Protein AF-0000000087535368 (afdb_homodimer)

Solvent-accessible surface area (backbone atoms only — not comparable to full-atom values): 21751 Å² total; per-residue (Å²): 133,68,78,79,53,38,65,53,42,13,50,49,50,30,49,54,52,47,50,33,44,62,34,30,70,43,48,50,67,37,73,55,51,59,69,61,50,14,62,74,70,72,49,57,59,65,40,45,54,52,13,49,53,53,33,36,71,61,22,49,33,47,72,45,96,86,65,50,34,26,32,47,72,74,50,68,66,49,44,43,51,51,29,50,51,46,34,53,52,50,46,49,53,59,64,62,28,61,54,72,73,48,32,44,48,46,40,47,44,53,60,62,33,70,75,41,92,66,51,72,64,54,52,50,42,74,57,47,82,43,51,45,59,31,40,56,40,44,49,39,37,74,47,56,49,46,47,25,61,71,68,38,66,66,59,67,58,44,49,46,52,49,50,50,50,48,49,54,58,69,32,38,66,76,28,62,71,30,69,65,39,42,52,54,51,45,51,49,40,50,52,44,28,50,53,38,33,49,39,34,45,54,47,22,59,70,49,103,132,79,73,71,49,56,73,54,49,13,50,51,51,28,50,53,52,48,50,32,45,63,35,30,71,44,49,53,66,38,74,56,52,59,70,60,51,14,61,76,70,72,47,57,60,64,40,45,54,52,14,48,52,52,33,36,72,61,23,48,35,46,73,45,96,86,64,50,34,25,32,46,72,74,50,68,66,48,43,41,51,51,29,51,51,46,34,52,53,51,46,50,53,59,65,61,28,61,56,72,76,50,32,45,49,47,39,47,42,52,59,62,33,69,76,40,94,67,50,71,63,55,52,50,42,73,57,45,83,42,51,45,59,32,39,57,41,43,50,38,38,73,47,57,48,47,47,25,62,70,67,40,68,64,59,66,61,44,47,44,52,50,50,50,49,47,51,54,57,68,33,39,68,76,28,64,72,30,71,66,39,42,51,54,50,44,52,50,41,51,50,43,27,50,52,39,32,48,39,35,45,52,48,22,59,71,49,103

Sequence (416 aa):
MRALSEKRLSDYMAQQIADEILSGRIVGGTQLKQEELAEVFGASRIPIREAFQVLEGQGLIVRLATRRIYAVELSEEQIQIIYEMIGDILKKAVENLKNEDKGKEVITILSSDLSTSKRFDEILLDCTDNAYLSKLLYTASDCYIRFAVSCGSNEQENKCREEMKQIILEENGVNLDSISGRKKIFKKIDVWMKVLSDIVNIERGKNKMRALSEKRLSDYMAQQIADEILSGRIVGGTQLKQEELAEVFGASRIPIREAFQVLEGQGLIVRLATRRIYAVELSEEQIQIIYEMIGDILKKAVENLKNEDKGKEVITILSSDLSTSKRFDEILLDCTDNAYLSKLLYTASDCYIRFAVSCGSNEQENKCREEMKQIILEENGVNLDSISGRKKIFKKIDVWMKVLSDIVNIERGKNK

Secondary structure (DSSP, 8-state):
--SHHHHHHHHHHHHHHHHHHHHTSS-TT-B--HHHHHHHHT--HHHHHHHHHHHHHTTSEEE-TT--EEEPP--HHHHHHHHHHHHHHHHHHHHGGGSHHHHHHHHHHHHHGGGS---HHHHHHHH---HHHHHHHHHIIIIIIHHHHHHS-HHHHHHHHHHHHHHHHHHHHHHTTSHHHHHHHHHHHHHHHHHHHHHHHHHHHHT-/---S-HHHHHHHHHHHHHHHHHHTSS-TT-B--HHHHHHHHT--HHHHHHHHHHHHHTTSEEE-TT--EEEPP--HHHHHHHHHHHHHHHHHHHHGGGSHHHHHHHHHHHHHGGGS---HHHHHHHH---HHHHHHHHHIIIIIIHHHHHHS-HHHHHHHHHHHHHHHHHHHHHHTTSHHHHHHHHHHHHHHHHHHHHHHHHHHHHT-

InterPro domains:
  IPR000524 Transcription regulator HTH, GntR [PF00392] (13-67)
  IPR000524 Transcription regulator HTH, GntR [PR00035] (31-45)
  IPR000524 Transcription regulator HTH, GntR [PR00035] (45-61)
  IPR000524 Transcription regulator HTH, GntR [PS50949] (7-74)
  IPR000524 Transcription regulator HTH, GntR [SM00345] (13-71)
  IPR000524 Transcription regulator HTH, GntR [cd07377] (9-63)
  IPR036388 Winged helix-like DNA-binding domain superfamily [G3DSA:1.10.10.10] (9-123)
  IPR036390 Winged helix DNA-binding domain superfamily [SSF46785] (4-75)

pLDDT: mean 82.0, std 15.48, range [20.64, 97.31]

Organism: NCBI:txid39488

Structure (mmCIF, N/CA/C/O backbone):
data_AF-0000000087535368-model_v1
#
loop_
_entity.id
_entity.type
_entity.pdbx_description
1 polymer 'GntR family transcriptional regulator'
#
loop_
_atom_site.group_PDB
_atom_site.id
_atom_site.type_symbol
_atom_site.label_atom_id
_atom_site.label_alt_id
_atom_site.label_comp_id
_atom_site.label_asym_id
_atom_site.label_entity_id
_atom_site.label_seq_id
_atom_site.pdbx_PDB_ins_code
_atom_site.Cartn_x
_atom_site.Cartn_y
_atom_site.Cartn_z
_atom_site.occupancy
_atom_site.B_iso_or_equiv
_atom_site.auth_seq_id
_atom_site.auth_comp_id
_atom_site.auth_asym_id
_atom_site.auth_atom_id
_atom_site.pdbx_PDB_model_num
ATOM 1 N N . MET A 1 1 ? -3.367 9.68 -31.281 1 20.64 1 MET A N 1
ATOM 2 C CA . MET A 1 1 ? -3.27 8.25 -30.984 1 20.64 1 MET A CA 1
ATOM 3 C C . MET A 1 1 ? -2.336 8 -29.812 1 20.64 1 MET A C 1
ATOM 5 O O . MET A 1 1 ? -1.997 6.852 -29.516 1 20.64 1 MET A O 1
ATOM 9 N N . ARG A 1 2 ? -1.5 8.898 -29.328 1 29.92 2 ARG A N 1
ATOM 10 C CA . ARG A 1 2 ? -0.234 9.008 -28.609 1 29.92 2 ARG A CA 1
ATOM 11 C C . ARG A 1 2 ? -0.441 8.859 -27.109 1 29.92 2 ARG A C 1
ATOM 13 O O . ARG A 1 2 ? 0.371 8.227 -26.422 1 29.92 2 ARG A O 1
ATOM 20 N N . ALA A 1 3 ? -1.18 9.82 -26.547 1 35.72 3 ALA A N 1
ATOM 21 C CA . ALA A 1 3 ? -1.441 10.094 -25.141 1 35.72 3 ALA A CA 1
ATOM 22 C C . ALA A 1 3 ? -2.18 8.938 -24.469 1 35.72 3 ALA A C 1
ATOM 24 O O . ALA A 1 3 ? -2.094 8.742 -23.266 1 35.72 3 ALA A O 1
ATOM 25 N N . LEU A 1 4 ? -3.271 8.562 -25.078 1 39.38 4 LEU A N 1
ATOM 26 C CA . LEU A 1 4 ? -4.145 7.48 -24.641 1 39.38 4 LEU A CA 1
ATOM 27 C C . LEU A 1 4 ? -3.332 6.316 -24.094 1 39.38 4 LEU A C 1
ATOM 29 O O . LEU A 1 4 ? -3.709 5.703 -23.094 1 39.38 4 LEU A O 1
ATOM 33 N N . SER A 1 5 ? -2.238 5.59 -25 1 46.41 5 SER A N 1
ATOM 34 C CA . SER A 1 5 ? -1.639 4.273 -25.203 1 46.41 5 SER A CA 1
ATOM 35 C C . SER A 1 5 ? -0.503 4.027 -24.219 1 46.41 5 SER A C 1
ATOM 37 O O . SER A 1 5 ? 0.018 2.912 -24.125 1 46.41 5 SER A O 1
ATOM 39 N N . GLU A 1 6 ? -0.06 4.992 -23.797 1 49.31 6 GLU A N 1
ATOM 40 C CA . GLU A 1 6 ? 1.139 4.941 -22.953 1 49.31 6 GLU A CA 1
ATOM 41 C C . GLU A 1 6 ? 0.811 4.461 -21.547 1 49.31 6 GLU A C 1
ATOM 43 O O . GLU A 1 6 ? 1.548 3.658 -20.969 1 49.31 6 GLU A O 1
ATOM 48 N N . LYS A 1 7 ? -0.217 5.16 -20.906 1 57.94 7 LYS A N 1
ATOM 49 C CA . LYS A 1 7 ? -0.6 4.672 -19.594 1 57.94 7 LYS A CA 1
ATOM 50 C C . LYS A 1 7 ? -0.908 3.176 -19.625 1 57.94 7 LYS A C 1
ATOM 52 O O . LYS A 1 7 ? -0.49 2.43 -18.734 1 57.94 7 LYS A O 1
ATOM 57 N N . ARG A 1 8 ? -1.351 2.992 -20.844 1 73.81 8 ARG A N 1
ATOM 58 C CA . ARG A 1 8 ? -1.688 1.586 -21.031 1 73.81 8 ARG A CA 1
ATOM 59 C C . ARG A 1 8 ? -0.436 0.75 -21.281 1 73.81 8 ARG A C 1
ATOM 61 O O . ARG A 1 8 ? -0.332 -0.379 -20.797 1 73.81 8 ARG A O 1
ATOM 68 N N . LEU A 1 9 ? 0.524 1.488 -21.812 1 85.88 9 LEU A N 1
ATOM 69 C CA . LEU A 1 9 ? 1.744 0.75 -22.125 1 85.88 9 LEU A CA 1
ATOM 70 C C . LEU A 1 9 ? 2.588 0.55 -20.859 1 85.88 9 LEU A C 1
ATOM 72 O O . LEU A 1 9 ? 3.145 -0.529 -20.656 1 85.88 9 LEU A O 1
ATOM 76 N N . SER A 1 10 ? 2.594 1.63 -20.031 1 90.69 10 SER A N 1
ATOM 77 C CA . SER A 1 10 ? 3.35 1.531 -18.797 1 90.69 10 SER A CA 1
ATOM 78 C C . SER A 1 10 ? 2.771 0.454 -17.875 1 90.69 10 SER A C 1
ATOM 80 O O . SER A 1 10 ? 3.518 -0.296 -17.25 1 90.69 10 SER A O 1
ATOM 82 N N . ASP A 1 11 ? 1.476 0.396 -17.906 1 89.25 11 ASP A N 1
ATOM 83 C CA . ASP A 1 11 ? 0.817 -0.613 -17.078 1 89.25 11 ASP A CA 1
ATOM 84 C C . ASP A 1 11 ? 1.136 -2.021 -17.578 1 89.25 11 ASP A C 1
ATOM 86 O O . ASP A 1 11 ? 1.381 -2.928 -16.781 1 89.25 11 ASP A O 1
ATOM 90 N N . TYR A 1 12 ? 1.065 -2.127 -18.828 1 92.44 12 TYR A N 1
ATOM 91 C CA . TYR A 1 12 ? 1.403 -3.41 -19.438 1 92.44 12 TYR A CA 1
ATOM 92 C C . TYR A 1 12 ? 2.842 -3.801 -19.125 1 92.44 12 TYR A C 1
ATOM 94 O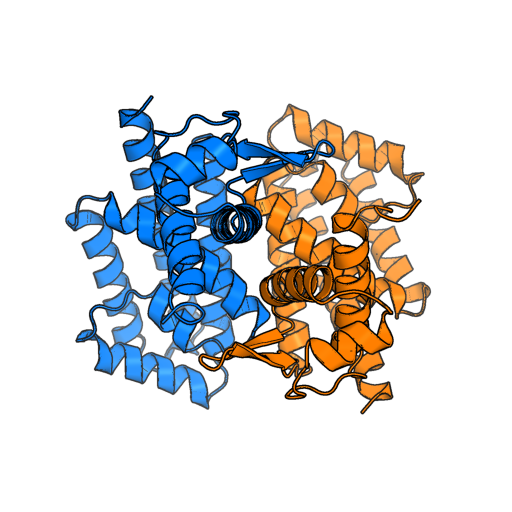 O . TYR A 1 12 ? 3.111 -4.941 -18.734 1 92.44 12 TYR A O 1
ATOM 102 N N . MET A 1 13 ? 3.729 -2.924 -19.281 1 95.38 13 MET A N 1
ATOM 103 C CA . MET A 1 13 ? 5.141 -3.186 -19 1 95.38 13 MET A CA 1
ATOM 104 C C . MET A 1 13 ? 5.352 -3.537 -17.531 1 95.38 13 MET A C 1
ATOM 106 O O . MET A 1 13 ? 6.094 -4.469 -17.219 1 95.38 13 MET A O 1
ATOM 110 N N . ALA A 1 14 ? 4.699 -2.758 -16.688 1 95.25 14 ALA A N 1
ATOM 111 C CA . ALA A 1 14 ? 4.801 -3.031 -15.258 1 95.25 14 ALA A CA 1
ATOM 112 C C . ALA A 1 14 ? 4.324 -4.445 -14.938 1 95.25 14 ALA A C 1
ATOM 114 O O . ALA A 1 14 ? 4.973 -5.164 -14.172 1 95.25 14 ALA A O 1
ATOM 115 N N . GLN A 1 15 ? 3.266 -4.805 -15.57 1 95.44 15 GLN A N 1
ATOM 116 C CA . GLN A 1 15 ? 2.699 -6.125 -15.32 1 95.44 15 GLN A CA 1
ATOM 117 C C . GLN A 1 15 ? 3.643 -7.227 -15.789 1 95.44 15 GLN A C 1
ATOM 119 O O . GLN A 1 15 ? 3.846 -8.219 -15.094 1 95.44 15 GLN A O 1
ATOM 124 N N . GLN A 1 16 ? 4.172 -7.07 -16.891 1 95.69 16 GLN A N 1
ATOM 125 C CA . GLN A 1 16 ? 5.09 -8.062 -17.422 1 95.69 16 GLN A CA 1
ATOM 126 C C . GLN A 1 16 ? 6.336 -8.195 -16.547 1 95.69 16 GLN A C 1
ATOM 128 O O . GLN A 1 16 ? 6.77 -9.305 -16.25 1 95.69 16 GLN A O 1
ATOM 133 N N . ILE A 1 17 ? 6.883 -7.082 -16.188 1 97 17 ILE A N 1
ATOM 134 C CA . ILE A 1 17 ? 8.086 -7.098 -15.352 1 97 17 ILE A CA 1
ATOM 135 C C . ILE A 1 17 ? 7.758 -7.691 -13.984 1 97 17 ILE A C 1
ATOM 137 O O . ILE A 1 17 ? 8.539 -8.469 -13.438 1 97 17 ILE A O 1
ATOM 141 N N . ALA A 1 18 ? 6.633 -7.336 -13.477 1 97.31 18 ALA A N 1
ATOM 142 C CA . ALA A 1 18 ? 6.188 -7.891 -12.195 1 97.31 18 ALA A CA 1
ATOM 143 C C . ALA A 1 18 ? 6.113 -9.414 -12.258 1 97.31 18 ALA A C 1
ATOM 145 O O . ALA A 1 18 ? 6.574 -10.102 -11.344 1 97.31 18 ALA A O 1
ATOM 146 N N . ASP A 1 19 ? 5.527 -9.906 -13.328 1 96.5 19 ASP A N 1
ATOM 147 C CA . ASP A 1 19 ? 5.402 -11.352 -13.492 1 96.5 19 ASP A CA 1
ATOM 148 C C . ASP A 1 19 ? 6.777 -12.023 -13.523 1 96.5 19 ASP A C 1
ATOM 150 O O . ASP A 1 19 ? 6.969 -13.086 -12.93 1 96.5 19 ASP A O 1
ATOM 154 N N . GLU A 1 20 ? 7.707 -11.383 -14.172 1 96.56 20 GLU A N 1
ATOM 155 C CA . GLU A 1 20 ? 9.055 -11.93 -14.266 1 96.56 20 GLU A CA 1
ATOM 156 C C . GLU A 1 20 ? 9.75 -11.938 -12.906 1 96.56 20 GLU A C 1
ATOM 158 O O . GLU A 1 20 ? 10.492 -12.867 -12.586 1 96.56 20 GLU A O 1
ATOM 163 N N . ILE A 1 21 ? 9.492 -10.953 -12.109 1 96.94 21 ILE A N 1
ATOM 164 C CA . ILE A 1 21 ? 10.086 -10.883 -10.781 1 96.94 21 ILE A CA 1
ATOM 165 C C . ILE A 1 21 ? 9.43 -11.898 -9.859 1 96.94 21 ILE A C 1
ATOM 167 O O . ILE A 1 21 ? 10.109 -12.656 -9.172 1 96.94 21 ILE A O 1
ATOM 171 N N . LEU A 1 22 ? 8.133 -11.984 -9.875 1 96.75 22 LEU A N 1
ATOM 172 C CA . LEU A 1 22 ? 7.375 -12.859 -8.984 1 96.75 22 LEU A CA 1
ATOM 173 C C . LEU A 1 22 ? 7.613 -14.32 -9.328 1 96.75 22 LEU A C 1
ATOM 175 O O . LEU A 1 22 ? 7.621 -15.18 -8.438 1 96.75 22 LEU A O 1
ATOM 179 N N . SER A 1 23 ? 7.812 -14.609 -10.562 1 95.62 23 SER A N 1
ATOM 180 C CA . SER A 1 23 ? 8.07 -15.984 -10.984 1 95.62 23 SER A CA 1
ATOM 181 C C . SER A 1 23 ? 9.492 -16.406 -10.648 1 95.62 23 SER A C 1
ATOM 183 O O . SER A 1 23 ? 9.812 -17.594 -10.672 1 95.62 23 SER A O 1
ATOM 185 N N . GLY A 1 24 ? 10.336 -15.422 -10.438 1 95.62 24 GLY A N 1
ATOM 186 C CA . GLY A 1 24 ? 11.742 -15.711 -10.188 1 95.62 24 GLY A CA 1
ATOM 187 C C . GLY A 1 24 ? 12.586 -15.711 -11.445 1 95.62 24 GLY A C 1
ATOM 188 O O . GLY 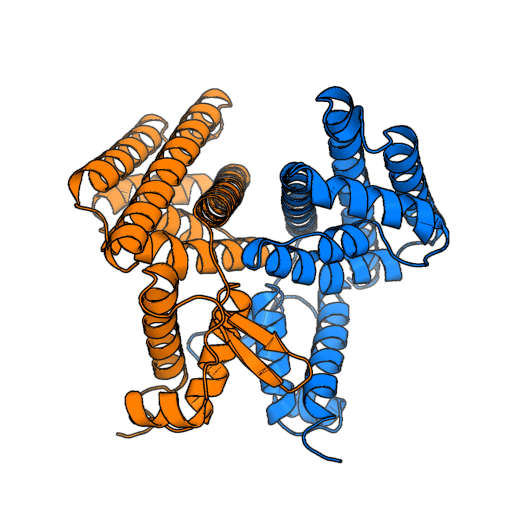A 1 24 ? 13.805 -15.883 -11.383 1 95.62 24 GLY A O 1
ATOM 189 N N . ARG A 1 25 ? 11.992 -15.469 -12.57 1 96.25 25 ARG A N 1
ATOM 190 C CA . ARG A 1 25 ? 12.75 -15.398 -13.812 1 96.25 25 ARG A CA 1
ATOM 191 C C . ARG A 1 25 ? 13.695 -14.203 -13.812 1 96.25 25 ARG A C 1
ATOM 193 O O . ARG A 1 25 ? 14.805 -14.281 -14.352 1 96.25 25 ARG A O 1
ATOM 200 N N . ILE A 1 26 ? 13.297 -13.078 -13.336 1 96.44 26 ILE A N 1
ATOM 201 C CA . ILE A 1 26 ? 14.219 -12.023 -12.938 1 96.44 26 ILE A CA 1
ATOM 202 C C . ILE A 1 26 ? 14.68 -12.258 -11.5 1 96.44 26 ILE A C 1
ATOM 204 O O . ILE A 1 26 ? 13.883 -12.203 -10.562 1 96.44 26 ILE A O 1
ATOM 208 N N . VAL A 1 27 ? 15.961 -12.539 -11.398 1 94.94 27 VAL A N 1
ATOM 209 C CA . VAL A 1 27 ? 16.531 -12.898 -10.102 1 94.94 27 VAL A CA 1
ATOM 210 C C . VAL A 1 27 ? 16.594 -11.664 -9.203 1 94.94 27 VAL A C 1
ATOM 212 O O . VAL A 1 27 ? 16.922 -10.57 -9.672 1 94.94 27 VAL A O 1
ATOM 215 N N . GLY A 1 28 ? 16.25 -11.945 -7.918 1 94.44 28 GLY A N 1
ATOM 216 C CA . GLY A 1 28 ? 16.438 -10.867 -6.961 1 94.44 28 GLY A CA 1
ATOM 217 C C . GLY A 1 28 ? 17.844 -10.289 -6.969 1 94.44 28 GLY A C 1
ATOM 218 O O . GLY A 1 28 ? 18.812 -11.031 -7.082 1 94.44 28 GLY A O 1
ATOM 219 N N . GLY A 1 29 ? 17.891 -8.906 -6.824 1 94.31 29 GLY A N 1
ATOM 220 C CA . GLY A 1 29 ? 19.188 -8.242 -6.832 1 94.31 29 GLY A CA 1
ATOM 221 C C . GLY A 1 29 ? 19.641 -7.852 -8.227 1 94.31 29 GLY A C 1
ATOM 222 O O . GLY A 1 29 ? 20.656 -7.156 -8.375 1 94.31 29 GLY A O 1
ATOM 223 N N . THR A 1 30 ? 18.906 -8.25 -9.25 1 95.94 30 THR A N 1
ATOM 224 C CA . THR A 1 30 ? 19.219 -7.895 -10.625 1 95.94 30 THR A CA 1
ATOM 225 C C . THR A 1 30 ? 18.969 -6.414 -10.883 1 95.94 30 THR A C 1
ATOM 227 O O . THR A 1 30 ? 17.922 -5.887 -10.516 1 95.94 30 THR A O 1
ATOM 230 N N . GLN A 1 31 ? 19.969 -5.809 -11.414 1 96.44 31 GLN A N 1
ATOM 231 C CA . GLN A 1 31 ? 19.766 -4.414 -11.797 1 96.44 31 GLN A CA 1
ATOM 232 C C . GLN A 1 31 ? 18.891 -4.305 -13.047 1 96.44 31 GLN A C 1
ATOM 234 O O . GLN A 1 31 ? 19.125 -4.996 -14.039 1 96.44 31 GLN A O 1
ATOM 239 N N . LEU A 1 32 ? 17.828 -3.498 -12.938 1 96.88 32 LEU A N 1
ATOM 240 C CA . LEU A 1 32 ? 16.969 -3.23 -14.078 1 96.88 32 LEU A CA 1
ATOM 241 C C . LEU A 1 32 ? 17.312 -1.896 -14.727 1 96.88 32 LEU A C 1
ATOM 243 O O . LEU A 1 32 ? 17.062 -0.834 -14.156 1 96.88 32 LEU A O 1
ATOM 247 N N . LYS A 1 33 ? 17.812 -1.968 -15.938 1 95.75 33 LYS A N 1
ATOM 248 C CA . LYS A 1 33 ? 18.219 -0.764 -16.656 1 95.75 33 LYS A CA 1
ATOM 249 C C . LYS A 1 33 ? 17.094 -0.274 -17.578 1 95.75 33 LYS A C 1
ATOM 251 O O . LYS A 1 33 ? 16.594 -1.029 -18.422 1 95.75 33 LYS A O 1
ATOM 256 N N . GLN A 1 34 ? 16.781 0.982 -17.406 1 93.06 34 GLN A N 1
ATOM 257 C CA . GLN A 1 34 ? 15.695 1.591 -18.172 1 93.06 34 GLN A CA 1
ATOM 258 C C . GLN A 1 34 ? 15.93 1.438 -19.672 1 93.06 34 GLN A C 1
ATOM 260 O O . GLN A 1 34 ? 15.008 1.109 -20.422 1 93.06 34 GLN A O 1
ATOM 265 N N . GLU A 1 35 ? 17.203 1.644 -20.109 1 93.62 35 GLU A N 1
ATOM 266 C CA . GLU A 1 35 ? 17.547 1.589 -21.531 1 93.62 35 GLU A CA 1
ATOM 267 C C . GLU A 1 35 ? 17.328 0.187 -22.094 1 93.62 35 GLU A C 1
ATOM 269 O O . GLU A 1 35 ? 16.781 0.026 -23.188 1 93.62 35 GLU A O 1
ATOM 274 N N . GLU A 1 36 ? 17.75 -0.798 -21.406 1 95.19 36 GLU A N 1
ATOM 275 C CA . GLU A 1 36 ? 17.625 -2.184 -21.859 1 95.19 36 GLU A CA 1
ATOM 276 C C . GLU A 1 36 ? 16.156 -2.598 -21.938 1 95.19 36 GLU A C 1
ATOM 278 O O . GLU A 1 36 ? 15.742 -3.25 -22.891 1 95.19 36 GLU A O 1
ATOM 283 N N . LEU A 1 37 ? 15.383 -2.24 -20.953 1 95.62 37 LEU A N 1
ATOM 284 C CA . LEU A 1 37 ? 13.969 -2.598 -20.938 1 95.62 37 LEU A CA 1
ATOM 285 C C . LEU A 1 37 ? 13.211 -1.858 -22.031 1 95.62 37 LEU A C 1
ATOM 287 O O . LEU A 1 37 ? 12.281 -2.408 -22.641 1 95.62 37 LEU A O 1
ATOM 291 N N . ALA A 1 38 ? 13.609 -0.627 -22.234 1 94.44 38 ALA A N 1
ATOM 292 C CA . ALA A 1 38 ? 13.008 0.136 -23.328 1 94.44 38 ALA A CA 1
ATOM 293 C C . ALA A 1 38 ? 13.211 -0.569 -24.656 1 94.44 38 ALA A C 1
ATOM 295 O O . ALA A 1 38 ? 12.297 -0.636 -25.484 1 94.44 38 ALA A O 1
ATOM 296 N N . GLU A 1 39 ? 14.383 -1.091 -24.875 1 94.56 39 GLU A N 1
ATOM 297 C CA . GLU A 1 39 ? 14.703 -1.828 -26.094 1 94.56 39 GLU A CA 1
ATOM 298 C C . GLU A 1 39 ? 13.875 -3.107 -26.188 1 94.56 39 GLU A C 1
ATOM 300 O O . GLU A 1 39 ? 13.32 -3.41 -27.25 1 94.56 39 GLU A O 1
ATOM 305 N N . VAL A 1 40 ? 13.742 -3.797 -25.156 1 93.44 40 VAL A N 1
ATOM 306 C CA . VAL A 1 40 ? 13.023 -5.062 -25.125 1 93.44 40 VAL A CA 1
ATOM 307 C C . VAL A 1 40 ? 11.555 -4.832 -25.469 1 93.44 40 VAL A C 1
ATOM 309 O O . VAL A 1 40 ? 10.953 -5.617 -26.203 1 93.44 40 VAL A O 1
ATOM 312 N N . PHE A 1 41 ? 10.992 -3.754 -24.906 1 94.88 41 PHE A N 1
ATOM 313 C CA . PHE A 1 41 ? 9.562 -3.512 -25.078 1 94.88 41 PHE A CA 1
ATOM 314 C C . PHE A 1 41 ? 9.305 -2.658 -26.312 1 94.88 41 PHE A C 1
ATOM 316 O O . PHE A 1 41 ? 8.156 -2.434 -26.703 1 94.88 41 PHE A O 1
ATOM 323 N N . GLY A 1 42 ? 10.375 -2.182 -26.953 1 93.75 42 GLY A N 1
ATOM 324 C CA . GLY A 1 42 ? 10.203 -1.298 -28.109 1 93.75 42 GLY A CA 1
ATOM 325 C C . GLY A 1 42 ? 9.516 0.008 -27.75 1 93.75 42 GLY A C 1
ATOM 326 O O . GLY A 1 42 ? 8.602 0.445 -28.453 1 93.75 42 GLY A O 1
ATOM 327 N N . ALA A 1 43 ? 9.844 0.54 -26.609 1 92.62 43 ALA A N 1
ATOM 328 C CA . ALA A 1 43 ? 9.211 1.759 -26.109 1 92.62 43 ALA A CA 1
ATOM 329 C C . ALA A 1 43 ? 10.258 2.789 -25.703 1 92.62 43 ALA A C 1
ATOM 331 O O . ALA A 1 43 ? 11.453 2.48 -25.641 1 92.62 43 ALA A O 1
ATOM 332 N N . SER A 1 44 ? 9.805 3.992 -25.547 1 89.38 44 SER A N 1
ATOM 333 C CA . SER A 1 44 ? 10.688 5.027 -25.016 1 89.38 44 SER A CA 1
ATOM 334 C C . SER A 1 44 ? 10.914 4.84 -23.531 1 89.38 44 SER A C 1
ATOM 336 O O . SER A 1 44 ? 10.297 3.975 -22.906 1 89.38 44 SER A O 1
ATOM 338 N N . ARG A 1 45 ? 11.75 5.777 -23.016 1 88.31 45 ARG A N 1
ATOM 339 C CA . ARG A 1 45 ? 12.094 5.672 -21.609 1 88.31 45 ARG A CA 1
ATOM 340 C C . ARG A 1 45 ? 10.953 6.188 -20.719 1 88.31 45 ARG A C 1
ATOM 342 O O . ARG A 1 45 ? 10.883 5.852 -19.547 1 88.31 45 ARG A O 1
ATOM 349 N N . ILE A 1 46 ? 10.172 6.918 -21.281 1 85.44 46 ILE A N 1
ATOM 350 C CA . ILE A 1 46 ? 9.125 7.57 -20.5 1 85.44 46 ILE A CA 1
ATOM 351 C C . ILE A 1 46 ? 8.18 6.516 -19.938 1 85.44 46 ILE A C 1
ATOM 353 O O . ILE A 1 46 ? 7.996 6.426 -18.719 1 85.44 46 ILE A O 1
ATOM 357 N N . PRO A 1 47 ? 7.617 5.656 -20.75 1 90.38 47 PRO A N 1
ATOM 358 C CA . PRO A 1 47 ? 6.727 4.645 -20.188 1 90.38 47 PRO A CA 1
ATOM 359 C C . PRO A 1 47 ? 7.449 3.676 -19.25 1 90.38 47 PRO A C 1
ATOM 361 O O . PRO A 1 47 ? 6.852 3.16 -18.297 1 90.38 47 PRO A O 1
ATOM 364 N N . ILE A 1 48 ? 8.719 3.439 -19.469 1 92.25 48 ILE A N 1
ATOM 365 C CA . ILE A 1 48 ? 9.484 2.559 -18.594 1 92.25 48 ILE A CA 1
ATOM 366 C C . ILE A 1 48 ? 9.625 3.193 -17.219 1 92.25 48 ILE A C 1
ATOM 368 O O . ILE A 1 48 ? 9.5 2.512 -16.188 1 92.25 48 ILE A O 1
ATOM 372 N N . ARG A 1 49 ? 9.836 4.457 -17.188 1 86.44 49 ARG A N 1
ATOM 373 C CA . ARG A 1 49 ? 9.938 5.164 -15.914 1 86.44 49 ARG A CA 1
ATOM 374 C C . ARG A 1 49 ? 8.625 5.086 -15.133 1 86.44 49 ARG A C 1
ATOM 376 O O . ARG A 1 49 ? 8.633 4.898 -13.914 1 86.44 49 ARG A O 1
ATOM 383 N N . GLU A 1 50 ? 7.598 5.211 -15.852 1 87.62 50 GLU A N 1
ATOM 384 C CA . GLU A 1 50 ? 6.289 5.102 -15.227 1 87.62 50 GLU A CA 1
ATOM 385 C C . GLU A 1 50 ? 6.047 3.688 -14.703 1 87.62 50 GLU A C 1
ATOM 387 O O . GLU A 1 50 ? 5.469 3.506 -13.625 1 87.62 50 GLU A O 1
ATOM 392 N N . ALA A 1 51 ? 6.488 2.762 -15.438 1 93 51 ALA A N 1
ATOM 393 C CA . ALA A 1 51 ? 6.367 1.37 -15.008 1 93 51 ALA A CA 1
ATOM 394 C C . ALA A 1 51 ? 7.176 1.116 -13.742 1 93 51 ALA A C 1
ATOM 396 O O . ALA A 1 51 ? 6.715 0.417 -12.836 1 93 51 ALA A O 1
ATOM 397 N N . PHE A 1 52 ? 8.32 1.696 -13.68 1 92.31 52 PHE A N 1
ATOM 398 C CA . PHE A 1 52 ? 9.172 1.544 -12.508 1 92.31 52 PHE A CA 1
ATOM 399 C C . PHE A 1 52 ? 8.492 2.125 -11.273 1 92.31 52 PHE A C 1
ATOM 401 O O . PHE A 1 52 ? 8.617 1.58 -10.172 1 92.31 52 PHE A O 1
ATOM 408 N N . GLN A 1 53 ? 7.77 3.15 -11.453 1 87.19 53 GLN A N 1
ATOM 409 C CA . GLN A 1 53 ? 7.059 3.748 -10.328 1 87.19 53 GLN A CA 1
ATOM 410 C C . GLN A 1 53 ? 5.973 2.812 -9.805 1 87.19 53 GLN A C 1
ATOM 412 O O . GLN A 1 53 ? 5.801 2.67 -8.594 1 87.19 53 GLN A O 1
ATOM 417 N N . VAL A 1 54 ? 5.32 2.215 -10.719 1 89.44 54 VAL A N 1
ATOM 418 C CA . VAL A 1 54 ? 4.285 1.256 -10.352 1 89.44 54 VAL A CA 1
ATOM 419 C C . VAL A 1 54 ? 4.914 0.082 -9.602 1 89.44 54 VAL A C 1
ATOM 421 O O . VAL A 1 54 ? 4.449 -0.298 -8.523 1 89.44 54 VAL A O 1
ATOM 424 N N . LEU A 1 55 ? 5.992 -0.437 -10.125 1 94.19 55 LEU A N 1
ATOM 425 C CA . LEU A 1 55 ? 6.676 -1.592 -9.555 1 94.19 55 LEU A CA 1
ATOM 426 C C . LEU A 1 55 ? 7.238 -1.259 -8.172 1 94.19 55 LEU A C 1
ATOM 428 O O . LEU A 1 55 ? 7.242 -2.107 -7.281 1 94.19 55 LEU A O 1
ATOM 432 N N . GLU A 1 56 ? 7.699 -0.038 -8.07 1 90.62 56 GLU A N 1
ATOM 433 C CA . GLU A 1 56 ? 8.195 0.408 -6.77 1 90.62 56 GLU A CA 1
ATOM 434 C C . GLU A 1 56 ? 7.082 0.442 -5.73 1 90.62 56 GLU A C 1
ATOM 436 O O . GLU A 1 56 ? 7.27 0.005 -4.594 1 90.62 56 GLU A O 1
ATOM 441 N N . GLY A 1 57 ? 5.984 0.91 -6.117 1 88.12 57 GLY A N 1
ATOM 442 C CA . GLY A 1 57 ? 4.832 0.938 -5.234 1 88.12 57 GLY A CA 1
ATOM 443 C C . GLY A 1 57 ? 4.344 -0.444 -4.844 1 88.12 57 GLY A C 1
ATOM 444 O O . GLY A 1 57 ? 3.754 -0.623 -3.777 1 88.12 57 GLY A O 1
ATOM 445 N N . GLN A 1 58 ? 4.645 -1.376 -5.699 1 92.31 58 GLN A N 1
ATOM 446 C CA . GLN A 1 58 ? 4.25 -2.758 -5.449 1 92.31 58 GLN A CA 1
ATOM 447 C C . GLN A 1 58 ? 5.301 -3.488 -4.617 1 92.31 58 GLN A C 1
ATOM 449 O O . GLN A 1 58 ? 5.105 -4.645 -4.238 1 92.31 58 GLN A O 1
ATOM 454 N N . GLY A 1 59 ? 6.422 -2.848 -4.367 1 92.94 59 GLY A N 1
ATOM 455 C CA . GLY A 1 59 ? 7.484 -3.438 -3.568 1 92.94 59 GLY A CA 1
ATOM 456 C C . GLY A 1 59 ? 8.297 -4.477 -4.324 1 92.94 59 GLY A C 1
ATOM 457 O O . GLY A 1 59 ? 8.875 -5.379 -3.719 1 92.94 59 GLY A O 1
ATOM 458 N N . LEU A 1 60 ? 8.281 -4.391 -5.598 1 96.31 60 LEU A N 1
ATOM 459 C CA . LEU A 1 60 ? 8.945 -5.414 -6.402 1 96.31 60 LEU A CA 1
ATOM 460 C C . LEU A 1 60 ? 10.328 -4.938 -6.855 1 96.31 60 LEU A C 1
ATOM 462 O O . LEU A 1 60 ? 11.141 -5.742 -7.312 1 96.31 60 LEU A O 1
ATOM 466 N N . ILE A 1 61 ? 10.531 -3.635 -6.809 1 95.44 61 ILE A N 1
ATOM 467 C CA . ILE A 1 61 ? 11.844 -3.076 -7.105 1 95.44 61 ILE A CA 1
ATOM 468 C C . ILE A 1 61 ? 12.219 -2.041 -6.043 1 95.44 61 ILE A C 1
ATOM 470 O O . ILE A 1 61 ? 11.352 -1.567 -5.301 1 95.44 61 ILE A O 1
ATOM 474 N N . VAL A 1 62 ? 13.492 -1.771 -5.93 1 91.25 62 VAL A N 1
ATOM 475 C CA . VAL A 1 62 ? 14 -0.737 -5.031 1 91.25 62 VAL A CA 1
ATOM 476 C C . VAL A 1 62 ? 14.898 0.22 -5.805 1 91.25 62 VAL A C 1
ATOM 478 O O . VAL A 1 62 ? 15.664 -0.204 -6.676 1 91.25 62 VAL A O 1
ATOM 481 N N . ARG A 1 63 ? 14.625 1.419 -5.559 1 86.75 63 ARG A N 1
ATOM 482 C CA . ARG A 1 63 ? 15.453 2.471 -6.141 1 86.75 63 ARG A CA 1
ATOM 483 C C . ARG A 1 63 ? 16.5 2.955 -5.145 1 86.75 63 ARG A C 1
ATOM 485 O O . ARG A 1 63 ? 16.172 3.391 -4.043 1 86.75 63 ARG A O 1
ATOM 492 N N . LEU A 1 64 ? 17.781 2.871 -5.48 1 81.12 64 LEU A N 1
ATOM 493 C CA . LEU A 1 64 ? 18.859 3.314 -4.602 1 81.12 64 LEU A CA 1
ATOM 494 C C . LEU A 1 64 ? 19.125 4.809 -4.77 1 81.12 64 LEU A C 1
ATOM 496 O O . LEU A 1 64 ? 18.562 5.445 -5.66 1 81.12 64 LEU A O 1
ATOM 500 N N . ALA A 1 65 ? 19.875 5.332 -3.854 1 72.19 65 ALA A N 1
ATOM 501 C CA . ALA A 1 65 ? 20.234 6.75 -3.881 1 72.19 65 ALA A CA 1
ATOM 502 C C . ALA A 1 65 ? 20.891 7.125 -5.207 1 72.19 65 ALA A C 1
ATOM 504 O O . ALA A 1 65 ? 20.734 8.25 -5.688 1 72.19 65 ALA A O 1
ATOM 505 N N . THR A 1 66 ? 21.531 6.242 -5.812 1 69.75 66 THR A N 1
ATOM 506 C CA . THR A 1 66 ? 22.188 6.453 -7.094 1 69.75 66 THR A CA 1
ATOM 507 C C . THR A 1 66 ? 21.188 6.426 -8.242 1 69.75 66 THR A C 1
ATOM 509 O O . THR A 1 66 ? 21.562 6.586 -9.406 1 69.75 66 THR A O 1
ATOM 512 N N . ARG A 1 67 ? 19.969 6.09 -7.867 1 76.75 67 ARG A N 1
ATOM 513 C CA . ARG A 1 67 ? 18.859 6.047 -8.797 1 76.75 67 ARG A CA 1
ATOM 514 C C . ARG A 1 67 ? 18.828 4.734 -9.57 1 76.75 67 ARG A C 1
ATOM 516 O O . ARG A 1 67 ? 18.031 4.562 -10.5 1 76.75 67 ARG A O 1
ATOM 523 N N . ARG A 1 68 ? 19.891 3.875 -9.297 1 89.88 68 ARG A N 1
ATOM 524 C CA . ARG A 1 68 ? 19.828 2.541 -9.891 1 89.88 68 ARG A CA 1
ATOM 525 C C . ARG A 1 68 ? 18.656 1.747 -9.328 1 89.88 68 ARG A C 1
ATOM 527 O O . ARG A 1 68 ? 18.281 1.915 -8.164 1 89.88 68 ARG A O 1
ATOM 534 N N . ILE A 1 69 ? 18.094 0.912 -10.203 1 94.69 69 ILE A N 1
ATOM 535 C CA . ILE A 1 69 ? 16.891 0.172 -9.844 1 94.69 69 ILE A CA 1
ATOM 536 C C . ILE A 1 69 ? 17.188 -1.325 -9.82 1 94.69 69 ILE A C 1
ATOM 538 O O . ILE A 1 69 ? 17.797 -1.861 -10.758 1 94.69 69 ILE A O 1
ATOM 542 N N . TYR A 1 70 ? 16.812 -1.983 -8.75 1 96 70 TYR A N 1
ATOM 543 C CA . TYR A 1 70 ? 17.062 -3.412 -8.594 1 96 70 TYR A CA 1
ATOM 544 C C . TYR A 1 70 ? 15.766 -4.164 -8.297 1 96 70 TYR A C 1
ATOM 546 O O . TYR A 1 70 ? 14.898 -3.662 -7.574 1 96 70 TYR A O 1
ATOM 554 N N . ALA A 1 71 ? 15.688 -5.363 -8.883 1 97.19 71 ALA A N 1
ATOM 555 C CA . ALA A 1 71 ? 14.617 -6.27 -8.477 1 97.19 71 ALA A CA 1
ATOM 556 C C . ALA A 1 71 ? 14.805 -6.734 -7.039 1 97.19 71 ALA A C 1
ATOM 558 O O . ALA A 1 71 ? 15.93 -7.031 -6.617 1 97.19 71 ALA A O 1
ATOM 559 N N . VAL A 1 72 ? 13.758 -6.801 -6.305 1 95 72 VAL A N 1
ATOM 560 C CA . VAL A 1 72 ? 13.844 -7.176 -4.895 1 95 72 VAL A CA 1
ATOM 561 C C . VAL A 1 72 ? 14.062 -8.68 -4.773 1 95 72 VAL A C 1
ATOM 563 O O . VAL A 1 72 ? 13.594 -9.453 -5.613 1 95 72 VAL A O 1
ATOM 566 N N . GLU A 1 73 ? 14.828 -9.016 -3.707 1 92.19 73 GLU A N 1
ATOM 567 C CA . GLU A 1 73 ? 14.938 -10.43 -3.336 1 92.19 73 GLU A CA 1
ATOM 568 C C . GLU A 1 73 ? 13.695 -10.891 -2.576 1 92.19 73 GLU A C 1
ATOM 570 O O . GLU A 1 73 ? 13.258 -10.234 -1.629 1 92.19 73 GLU A O 1
ATOM 575 N N . LEU A 1 74 ? 13.164 -12 -3.004 1 93 74 LEU A N 1
ATOM 576 C CA . LEU A 1 74 ? 11.977 -12.562 -2.363 1 93 74 LEU A CA 1
ATOM 577 C C . LEU A 1 74 ? 12.227 -14.008 -1.937 1 93 74 LEU A C 1
ATOM 579 O O . LEU A 1 74 ? 12.336 -14.898 -2.783 1 93 74 LEU A O 1
ATOM 583 N N . SER A 1 75 ? 12.367 -14.203 -0.626 1 92.56 75 SER A N 1
ATOM 584 C CA . SER A 1 75 ? 12.414 -15.562 -0.1 1 92.56 75 SER A CA 1
ATOM 585 C C . SER A 1 75 ? 11.023 -16.172 -0.007 1 92.56 75 SER A C 1
ATOM 587 O O . SER A 1 75 ? 10.016 -15.461 -0.152 1 92.56 75 SER A O 1
ATOM 589 N N . GLU A 1 76 ? 11.008 -17.484 0.185 1 94.31 76 GLU A N 1
ATOM 590 C CA . GLU A 1 76 ? 9.719 -18.156 0.38 1 94.31 76 GLU A CA 1
ATOM 591 C C . GLU A 1 76 ? 8.953 -17.547 1.547 1 94.31 76 GLU A C 1
ATOM 593 O O . GLU A 1 76 ? 7.734 -17.359 1.471 1 94.31 76 GLU A O 1
ATOM 598 N N . GLU A 1 77 ? 9.711 -17.25 2.523 1 92.19 77 GLU A N 1
ATOM 599 C CA . GLU A 1 77 ? 9.094 -16.641 3.705 1 92.19 77 GLU A CA 1
ATOM 600 C C . GLU A 1 77 ? 8.555 -15.25 3.396 1 92.19 77 GLU A C 1
ATOM 602 O O . GLU A 1 77 ? 7.477 -14.883 3.863 1 92.19 77 GLU A O 1
ATOM 607 N N . GLN A 1 78 ? 9.297 -14.516 2.695 1 91.62 78 GLN A N 1
ATOM 608 C CA . GLN A 1 78 ? 8.852 -13.172 2.33 1 91.62 78 GLN A CA 1
ATOM 609 C C . GLN A 1 78 ? 7.57 -13.227 1.499 1 91.62 78 GLN A C 1
ATOM 611 O O . GLN A 1 78 ? 6.66 -12.414 1.695 1 91.62 78 GLN A O 1
ATOM 616 N N . ILE A 1 79 ? 7.52 -14.156 0.606 1 95 79 ILE A N 1
ATOM 617 C CA . ILE A 1 79 ? 6.328 -14.344 -0.21 1 95 79 ILE A CA 1
ATOM 618 C C . ILE A 1 79 ? 5.133 -14.672 0.687 1 95 79 ILE A C 1
ATOM 620 O O . ILE A 1 79 ? 4.047 -14.109 0.514 1 95 79 ILE A O 1
ATOM 624 N N . GLN A 1 80 ? 5.316 -15.531 1.595 1 94.81 80 GLN A N 1
ATOM 625 C CA . GLN A 1 80 ? 4.25 -15.898 2.52 1 94.81 80 GLN A CA 1
ATOM 626 C C . GLN A 1 80 ? 3.75 -14.68 3.291 1 94.81 80 GLN A C 1
ATOM 628 O O . GLN A 1 80 ? 2.543 -14.484 3.438 1 94.81 80 GLN A O 1
ATOM 633 N N . ILE A 1 81 ? 4.688 -13.898 3.781 1 93.06 81 ILE A N 1
ATOM 634 C CA . ILE A 1 81 ? 4.352 -12.719 4.57 1 93.06 81 ILE A CA 1
ATOM 635 C C . ILE A 1 81 ? 3.557 -11.742 3.711 1 93.06 81 ILE A C 1
ATOM 637 O O . ILE A 1 81 ? 2.59 -11.133 4.18 1 93.06 81 ILE A O 1
ATOM 641 N N . ILE A 1 82 ? 3.936 -11.586 2.492 1 95.5 82 ILE A N 1
ATOM 642 C CA . ILE A 1 82 ? 3.248 -10.688 1.572 1 95.5 82 ILE A CA 1
ATOM 643 C C . ILE A 1 82 ? 1.79 -11.117 1.424 1 95.5 82 ILE A C 1
ATOM 645 O O . ILE A 1 82 ? 0.878 -10.297 1.573 1 95.5 82 ILE A O 1
ATOM 649 N N . TYR A 1 83 ? 1.565 -12.32 1.205 1 95.94 83 TYR A N 1
ATOM 650 C CA . TYR A 1 83 ? 0.203 -12.789 0.987 1 95.94 83 TYR A CA 1
ATOM 651 C C . TYR A 1 83 ? -0.598 -12.766 2.283 1 95.94 83 TYR A C 1
ATOM 653 O O . TYR A 1 83 ? -1.812 -12.555 2.268 1 95.94 83 TYR A O 1
ATOM 661 N N . GLU A 1 84 ? 0.05 -12.945 3.4 1 94.81 84 GLU A N 1
ATOM 662 C CA . GLU A 1 84 ? -0.636 -12.758 4.676 1 94.81 84 GLU A CA 1
ATOM 663 C C . GLU A 1 84 ? -1.112 -11.312 4.836 1 94.81 84 GLU A C 1
ATOM 665 O O . GLU A 1 84 ? -2.23 -11.07 5.293 1 94.81 84 GLU A O 1
ATOM 670 N N . MET A 1 85 ? -0.208 -10.422 4.496 1 94 85 MET A N 1
ATOM 671 C CA . MET A 1 85 ? -0.587 -9.008 4.559 1 94 85 MET A CA 1
ATOM 672 C C . MET A 1 85 ? -1.747 -8.719 3.613 1 94 85 MET A C 1
ATOM 674 O O . MET A 1 85 ? -2.666 -7.977 3.965 1 94 85 MET A O 1
ATOM 678 N N . ILE A 1 86 ? -1.717 -9.227 2.447 1 95.44 86 ILE A N 1
ATOM 679 C CA . ILE A 1 86 ? -2.803 -9.078 1.485 1 95.44 86 ILE A CA 1
ATOM 680 C C . ILE A 1 86 ? -4.102 -9.625 2.086 1 95.44 86 ILE A C 1
ATOM 682 O O . ILE A 1 86 ? -5.156 -9 1.959 1 95.44 86 ILE A O 1
ATOM 686 N N . GLY A 1 87 ? -3.99 -10.758 2.725 1 95 87 GLY A N 1
ATOM 687 C CA . GLY A 1 87 ? -5.152 -11.281 3.424 1 95 87 GLY A CA 1
ATOM 688 C C . GLY A 1 87 ? -5.734 -10.312 4.434 1 95 87 GLY A C 1
ATOM 689 O O . GLY A 1 87 ? -6.953 -10.156 4.52 1 95 87 GLY A O 1
ATOM 690 N N . ASP A 1 88 ? -4.883 -9.695 5.234 1 94.06 88 ASP A N 1
ATOM 691 C CA . ASP A 1 88 ? -5.336 -8.719 6.227 1 94.06 88 ASP A CA 1
ATOM 692 C C . ASP A 1 88 ? -6.051 -7.547 5.555 1 94.06 88 ASP A C 1
ATOM 694 O O . ASP A 1 88 ? -7.035 -7.031 6.09 1 94.06 88 ASP A O 1
ATOM 698 N N . ILE A 1 89 ? -5.574 -7.137 4.438 1 94.19 89 ILE A N 1
ATOM 699 C CA . ILE A 1 89 ? -6.188 -6.047 3.686 1 94.19 89 ILE A CA 1
ATOM 700 C C . ILE A 1 89 ? -7.578 -6.465 3.213 1 94.19 89 ILE A C 1
ATOM 702 O O . ILE A 1 89 ? -8.539 -5.707 3.35 1 94.19 89 ILE A O 1
ATOM 706 N N . LEU A 1 90 ? -7.695 -7.66 2.691 1 91.81 90 LEU A N 1
ATOM 707 C CA . LEU A 1 90 ? -8.984 -8.18 2.238 1 91.81 90 LEU A CA 1
ATOM 708 C C . LEU A 1 90 ? -9.977 -8.258 3.393 1 91.81 90 LEU A C 1
ATOM 710 O O . LEU A 1 90 ? -11.141 -7.883 3.242 1 91.81 90 LEU A O 1
ATOM 714 N N . LYS A 1 91 ? -9.492 -8.734 4.48 1 90.44 91 LYS A N 1
ATOM 715 C CA . LYS A 1 91 ? -10.352 -8.844 5.66 1 90.44 91 LYS A CA 1
ATOM 716 C C . LYS A 1 91 ? -10.852 -7.473 6.102 1 90.44 91 LYS A C 1
ATOM 718 O O . LYS A 1 91 ? -12.023 -7.32 6.453 1 90.44 91 LYS A O 1
ATOM 723 N N . LYS A 1 92 ? -9.953 -6.543 6.09 1 88.81 92 LYS A N 1
ATOM 724 C CA . LYS A 1 92 ? -10.367 -5.188 6.449 1 88.81 92 LYS A CA 1
ATOM 725 C C . LYS A 1 92 ? -11.414 -4.656 5.48 1 88.81 92 LYS A C 1
ATOM 727 O O . LYS A 1 92 ? -12.344 -3.959 5.887 1 88.81 92 LYS A O 1
ATOM 732 N N . ALA A 1 93 ? -11.219 -4.902 4.207 1 87.25 93 ALA A N 1
ATOM 733 C CA . ALA A 1 93 ? -12.188 -4.484 3.201 1 87.25 93 ALA A CA 1
ATOM 734 C C . ALA A 1 93 ? -13.555 -5.109 3.469 1 87.25 93 ALA A C 1
ATOM 736 O O . ALA A 1 93 ? -14.586 -4.441 3.342 1 87.25 93 ALA A O 1
ATOM 737 N N . VAL A 1 94 ? -13.57 -6.395 3.842 1 83.69 94 VAL A N 1
ATOM 738 C CA . VAL A 1 94 ? -14.812 -7.094 4.16 1 83.69 94 VAL A CA 1
ATOM 739 C C . VAL A 1 94 ? -15.477 -6.438 5.371 1 83.69 94 VAL A C 1
ATOM 741 O O . VAL A 1 94 ? -16.688 -6.223 5.379 1 83.69 94 VAL A O 1
ATOM 744 N N . GLU A 1 95 ? -14.633 -6.168 6.359 1 82.94 95 GLU A N 1
ATOM 745 C CA . GLU A 1 95 ? -15.141 -5.531 7.574 1 82.94 95 GLU A CA 1
ATOM 746 C C . GLU A 1 95 ? -15.797 -4.188 7.262 1 82.94 95 GLU A C 1
ATOM 748 O O . GLU A 1 95 ? -16.766 -3.793 7.914 1 82.94 95 GLU A O 1
ATOM 753 N N . ASN A 1 96 ? -15.32 -3.537 6.344 1 79.94 96 ASN A N 1
ATOM 754 C CA . ASN A 1 96 ? -15.773 -2.182 6.055 1 79.94 96 ASN A CA 1
ATOM 755 C C . ASN A 1 96 ? -16.922 -2.178 5.055 1 79.94 96 ASN A C 1
ATOM 757 O O . ASN A 1 96 ? -17.438 -1.116 4.703 1 79.94 96 ASN A O 1
ATOM 761 N N . LEU A 1 97 ? -17.266 -3.285 4.5 1 71.88 97 LEU A N 1
ATOM 762 C CA . LEU A 1 97 ? -18.453 -3.369 3.641 1 71.88 97 LEU A CA 1
ATOM 763 C C . LEU A 1 97 ? -19.719 -3.064 4.426 1 71.88 97 LEU A C 1
ATOM 765 O O . LEU A 1 97 ? -20.734 -2.699 3.844 1 71.88 97 LEU A O 1
ATOM 769 N N . LYS A 1 98 ? -19.766 -3.26 5.805 1 58.62 98 LYS A N 1
ATOM 770 C CA . LYS A 1 98 ? -20.922 -3.229 6.684 1 58.62 98 LYS A CA 1
ATOM 771 C C . LYS A 1 98 ? -21.703 -1.919 6.535 1 58.62 98 LYS A C 1
ATOM 773 O O . LYS A 1 98 ? -22.844 -1.814 6.965 1 58.62 98 LYS A O 1
ATOM 778 N N . ASN A 1 99 ? -21.031 -0.914 6.109 1 51.47 99 ASN A N 1
ATOM 779 C CA . ASN A 1 99 ? -22.031 0.138 6.074 1 51.47 99 ASN A CA 1
ATOM 780 C C . ASN A 1 99 ? -23.188 -0.218 5.129 1 51.47 99 ASN A C 1
ATOM 782 O O . ASN A 1 99 ? -22.969 -0.875 4.109 1 51.47 99 ASN A O 1
ATOM 786 N N . GLU A 1 100 ? -24.391 -0.251 5.688 1 50.66 100 GLU A N 1
ATOM 787 C CA . GLU A 1 100 ? -25.703 -0.777 5.289 1 50.66 100 GLU A CA 1
ATOM 788 C C . GLU A 1 100 ? -25.797 -0.903 3.773 1 50.66 100 GLU A C 1
ATOM 790 O O . GLU A 1 100 ? -26.203 -1.953 3.258 1 50.66 100 GLU A O 1
ATOM 795 N N . ASP A 1 101 ? -25.672 0.11 3.123 1 56.5 101 ASP A N 1
ATOM 796 C CA . ASP A 1 101 ? -26.094 0.165 1.726 1 56.5 101 ASP A CA 1
ATOM 797 C C . ASP A 1 101 ? -25.062 -0.498 0.819 1 56.5 101 ASP A C 1
ATOM 799 O O . ASP A 1 101 ? -25.422 -1.156 -0.16 1 56.5 101 ASP A O 1
ATOM 803 N N . LYS A 1 102 ? -23.828 -0.653 1.298 1 58 102 LYS A N 1
ATOM 804 C CA . LYS A 1 102 ? -22.812 -1.13 0.376 1 58 102 LYS A CA 1
ATOM 805 C C . LYS A 1 102 ? -22.625 -2.641 0.484 1 58 102 LYS A C 1
ATOM 807 O O . LYS A 1 102 ? -22.328 -3.311 -0.508 1 58 102 LYS A O 1
ATOM 812 N N . GLY A 1 103 ? -22.859 -3.174 1.637 1 58.22 103 GLY A N 1
ATOM 813 C CA . GLY A 1 103 ? -22.844 -4.621 1.799 1 58.22 103 GLY A CA 1
ATOM 814 C C . GLY A 1 103 ? -23.859 -5.332 0.92 1 58.22 103 GLY A C 1
ATOM 815 O O . GLY A 1 103 ? -23.547 -6.355 0.308 1 58.22 103 GLY A O 1
ATOM 816 N N . LYS A 1 104 ? -24.938 -4.652 0.88 1 61.34 104 LYS A N 1
ATOM 817 C CA . LYS A 1 104 ? -25.969 -5.211 0.009 1 61.34 104 LYS A CA 1
ATOM 818 C C . LYS A 1 104 ? -25.5 -5.23 -1.445 1 61.34 104 LYS A C 1
ATOM 820 O O . LYS A 1 104 ? -25.797 -6.176 -2.182 1 61.34 104 LYS A O 1
ATOM 825 N N . GLU A 1 105 ? -24.797 -4.238 -1.766 1 63.06 105 GLU A N 1
ATOM 826 C CA . GLU A 1 105 ? -24.297 -4.141 -3.135 1 63.06 105 GLU A CA 1
ATOM 827 C C . GLU A 1 105 ? -23.312 -5.254 -3.439 1 63.06 105 GLU A C 1
ATOM 829 O O . GLU A 1 105 ? -23.359 -5.859 -4.512 1 63.06 105 GLU A O 1
ATOM 834 N N . VAL A 1 106 ? -22.516 -5.508 -2.518 1 62.12 106 VAL A N 1
ATOM 835 C CA . VAL A 1 106 ? -21.5 -6.543 -2.701 1 62.12 106 VAL A CA 1
ATOM 836 C C . VAL A 1 106 ? -22.172 -7.906 -2.85 1 62.12 106 VAL A C 1
ATOM 838 O O . VAL A 1 106 ? -21.812 -8.695 -3.723 1 62.12 106 VAL A O 1
ATOM 841 N N . ILE A 1 107 ? -23.156 -8.047 -2.045 1 61.5 107 ILE A N 1
ATOM 842 C CA . ILE A 1 107 ? -23.875 -9.32 -2.061 1 61.5 107 ILE A CA 1
ATOM 843 C C . ILE A 1 107 ? -24.625 -9.469 -3.381 1 61.5 107 ILE A C 1
ATOM 845 O O . ILE A 1 107 ? -24.656 -10.555 -3.969 1 61.5 107 ILE A O 1
ATOM 849 N N . THR A 1 108 ? -25.203 -8.367 -3.643 1 63.75 108 THR A N 1
ATOM 850 C CA . THR A 1 108 ? -25.922 -8.406 -4.91 1 63.75 108 THR A CA 1
ATOM 851 C C . THR A 1 108 ? -24.969 -8.703 -6.066 1 63.75 108 THR A C 1
ATOM 853 O O . THR A 1 108 ? -25.297 -9.5 -6.949 1 63.75 108 THR A O 1
ATOM 856 N N . ILE A 1 109 ? -23.906 -8.148 -6.008 1 63.88 109 ILE A N 1
ATOM 857 C CA . ILE A 1 109 ? -22.938 -8.344 -7.074 1 63.88 109 ILE A CA 1
ATOM 858 C C . ILE A 1 109 ? -22.406 -9.781 -7.035 1 63.88 109 ILE A C 1
ATOM 860 O O . ILE A 1 109 ? -22.312 -10.438 -8.07 1 63.88 109 ILE A O 1
ATOM 864 N N . LEU A 1 110 ? -22.125 -10.055 -5.809 1 60.81 110 LEU A N 1
ATOM 865 C CA . LEU A 1 110 ? -21.578 -11.406 -5.641 1 60.81 110 LEU A CA 1
ATOM 866 C C . LEU A 1 110 ? -22.609 -12.453 -6.055 1 60.81 110 LEU A C 1
ATOM 868 O O . LEU A 1 110 ? -22.25 -13.477 -6.641 1 60.81 110 LEU A O 1
ATOM 872 N N . SER A 1 111 ? -23.766 -12.164 -5.637 1 58.91 111 SER A N 1
ATOM 873 C CA . SER A 1 111 ? -24.844 -13.086 -5.973 1 58.91 111 SER A CA 1
ATOM 874 C C . SER A 1 111 ? -25.156 -13.047 -7.465 1 58.91 111 SER A C 1
ATOM 876 O O . SER A 1 111 ? -25.516 -14.07 -8.055 1 58.91 111 SER A O 1
ATOM 878 N N . SER A 1 112 ? -25.266 -11.797 -7.867 1 58.03 112 SER A N 1
ATOM 879 C CA . SER A 1 112 ? -25.578 -11.656 -9.289 1 58.03 112 SER A CA 1
ATOM 880 C C . SER A 1 112 ? -24.422 -12.125 -10.156 1 58.03 112 SER A C 1
ATOM 882 O O . SER A 1 112 ? -24.625 -12.602 -11.273 1 58.03 112 SER A O 1
ATOM 884 N N . ASP A 1 113 ? -23.297 -11.742 -9.797 1 51.5 113 ASP A N 1
ATOM 885 C CA . ASP A 1 113 ? -22.125 -11.883 -10.648 1 51.5 113 ASP A CA 1
ATOM 886 C C . ASP A 1 113 ? -21.469 -13.25 -10.469 1 51.5 113 ASP A C 1
ATOM 888 O O . ASP A 1 113 ? -20.344 -13.469 -10.898 1 51.5 113 ASP A O 1
ATOM 892 N N . LEU A 1 114 ? -21.953 -14.117 -9.562 1 49.38 114 LEU A N 1
ATOM 893 C CA . LEU A 1 114 ? -21.609 -15.523 -9.727 1 49.38 114 LEU A CA 1
ATOM 894 C C . LEU A 1 114 ? -21.531 -15.898 -11.203 1 49.38 114 LEU A C 1
ATOM 896 O O . LEU A 1 114 ? -20.828 -16.844 -11.57 1 49.38 114 LEU A O 1
ATOM 900 N N . SER A 1 115 ? -22.188 -15.078 -11.906 1 50.69 115 SER A N 1
ATOM 901 C CA . SER A 1 115 ? -21.984 -15.289 -13.336 1 50.69 115 SER A CA 1
ATOM 902 C C . SER A 1 115 ? -20.797 -14.492 -13.852 1 50.69 115 SER A C 1
ATOM 904 O O . SER A 1 115 ? -20.391 -14.641 -15.008 1 50.69 115 SER A O 1
ATOM 906 N N . THR A 1 116 ? -20.234 -13.75 -12.945 1 57.59 116 THR A N 1
ATOM 907 C CA . THR A 1 116 ? -19.156 -12.914 -13.461 1 57.59 116 THR A CA 1
ATOM 908 C C . THR A 1 116 ? -17.812 -13.586 -13.258 1 57.59 116 THR A C 1
ATOM 910 O O . THR A 1 116 ? -17.641 -14.406 -12.352 1 57.59 116 THR A O 1
ATOM 913 N N . SER A 1 117 ? -16.984 -13.555 -14.164 1 68.31 117 SER A N 1
ATOM 914 C CA . SER A 1 117 ? -15.617 -14.078 -14.211 1 68.31 117 SER A CA 1
ATOM 915 C C . SER A 1 117 ? -14.703 -13.312 -13.258 1 68.31 117 SER A C 1
ATOM 917 O O . SER A 1 117 ? -13.508 -13.617 -13.164 1 68.31 117 SER A O 1
ATOM 919 N N . LYS A 1 118 ? -15.391 -12.484 -12.352 1 78.56 118 LYS A N 1
ATOM 920 C CA . LYS A 1 118 ? -14.531 -11.711 -11.461 1 78.56 118 LYS A CA 1
ATOM 921 C C . LYS A 1 118 ? -14.164 -12.508 -10.219 1 78.56 118 LYS A C 1
ATOM 923 O O . LYS A 1 118 ? -14.992 -13.242 -9.672 1 78.56 118 LYS A O 1
ATOM 928 N N . ARG A 1 119 ? -12.969 -12.336 -9.758 1 81.88 119 ARG A N 1
ATOM 929 C CA . ARG A 1 119 ? -12.5 -12.945 -8.508 1 81.88 119 ARG A CA 1
ATOM 930 C C . ARG A 1 119 ? -13.031 -12.188 -7.301 1 81.88 119 ARG A C 1
ATOM 932 O O . ARG A 1 119 ? -13.492 -11.047 -7.422 1 81.88 119 ARG A O 1
ATOM 939 N N . PHE A 1 120 ? -13.023 -12.859 -6.168 1 82.38 120 PHE A N 1
ATOM 940 C CA . PHE A 1 120 ? -13.492 -12.281 -4.914 1 82.38 120 PHE A CA 1
ATOM 941 C C . PHE A 1 120 ? -12.797 -10.953 -4.641 1 82.38 120 PHE A C 1
ATOM 943 O O . PHE A 1 120 ? -13.445 -9.984 -4.23 1 82.38 120 PHE A O 1
ATOM 950 N N . ASP A 1 121 ? -11.43 -10.883 -4.785 1 87.25 121 ASP A N 1
ATOM 951 C CA . ASP A 1 121 ? -10.664 -9.672 -4.52 1 87.25 121 ASP A CA 1
ATOM 952 C C . ASP A 1 121 ? -11.078 -8.539 -5.449 1 87.25 121 ASP A C 1
ATOM 954 O O . ASP A 1 121 ? -11.102 -7.371 -5.047 1 87.25 121 ASP A O 1
ATOM 958 N N . GLU A 1 122 ? -11.453 -8.891 -6.652 1 86.69 122 GLU A N 1
ATOM 959 C CA . GLU A 1 122 ? -11.898 -7.891 -7.613 1 86.69 122 GLU A CA 1
ATOM 960 C C . GLU A 1 122 ? -13.258 -7.309 -7.211 1 86.69 122 GLU A C 1
ATOM 962 O O . GLU A 1 122 ? -13.492 -6.109 -7.371 1 86.69 122 GLU A O 1
ATOM 967 N N . ILE A 1 123 ? -14.055 -8.156 -6.742 1 81.75 123 ILE A N 1
ATOM 968 C CA . ILE A 1 123 ? -15.367 -7.715 -6.285 1 81.75 123 ILE A CA 1
ATOM 969 C C . ILE A 1 123 ? -15.219 -6.797 -5.074 1 81.75 123 ILE A C 1
ATOM 971 O O . ILE A 1 123 ? -15.875 -5.758 -4.988 1 81.75 123 ILE A O 1
ATOM 975 N N . LEU A 1 124 ? -14.43 -7.203 -4.125 1 83.81 124 LEU A N 1
ATOM 976 C CA . LEU A 1 124 ? -14.164 -6.367 -2.957 1 83.81 124 LEU A CA 1
ATOM 977 C C . LEU A 1 124 ? -13.648 -4.992 -3.375 1 83.81 124 LEU A C 1
ATOM 979 O O . LEU A 1 124 ? -14.055 -3.977 -2.807 1 83.81 124 LEU A O 1
ATOM 983 N N . LEU A 1 125 ? -12.742 -5.02 -4.324 1 86.81 125 LEU A N 1
ATOM 984 C CA . LEU A 1 125 ? -12.172 -3.777 -4.832 1 86.81 125 LEU A CA 1
ATOM 985 C C . LEU A 1 125 ? -13.258 -2.859 -5.379 1 86.81 125 LEU A C 1
ATOM 987 O O . LEU A 1 125 ? -13.258 -1.656 -5.113 1 86.81 125 LEU A O 1
ATOM 991 N N . ASP A 1 126 ? -14.211 -3.404 -6.062 1 83.06 126 ASP A N 1
ATOM 992 C CA . ASP A 1 126 ? -15.297 -2.641 -6.668 1 83.06 126 ASP A CA 1
ATOM 993 C C . ASP A 1 126 ? -16.219 -2.051 -5.602 1 83.06 126 ASP A C 1
ATOM 995 O O . ASP A 1 126 ? -16.859 -1.028 -5.832 1 83.06 126 ASP A O 1
ATOM 999 N N . CYS A 1 127 ? -16.203 -2.666 -4.426 1 80.5 127 CYS A N 1
ATOM 1000 C CA . CYS A 1 127 ? -17.172 -2.275 -3.404 1 80.5 127 CYS A CA 1
ATOM 1001 C C . CYS A 1 127 ? -16.516 -1.422 -2.326 1 80.5 127 CYS A C 1
ATOM 1003 O O . CYS A 1 127 ? -17.188 -0.958 -1.401 1 80.5 127 CYS A O 1
ATOM 1005 N N . THR A 1 128 ? -15.258 -1.294 -2.396 1 84.81 128 THR A N 1
ATOM 1006 C CA . THR A 1 128 ? -14.531 -0.511 -1.4 1 84.81 128 THR A CA 1
ATOM 1007 C C . THR A 1 128 ? -14.625 0.979 -1.715 1 84.81 128 THR A C 1
ATOM 1009 O O . THR A 1 128 ? -14.344 1.4 -2.84 1 84.81 128 THR A O 1
ATOM 1012 N N . ASP A 1 129 ? -15.039 1.789 -0.727 1 81.94 129 ASP A N 1
ATOM 1013 C CA . ASP A 1 129 ? -15.211 3.225 -0.938 1 81.94 129 ASP A CA 1
ATOM 1014 C C . ASP A 1 129 ? -14.047 4.008 -0.341 1 81.94 129 ASP A C 1
ATOM 1016 O O . ASP A 1 129 ? -13.906 5.207 -0.581 1 81.94 129 ASP A O 1
ATOM 1020 N N . ASN A 1 130 ? -13.281 3.414 0.402 1 84.88 130 ASN A N 1
ATOM 1021 C CA . ASN A 1 130 ? -12.094 4.039 0.971 1 84.88 130 ASN A CA 1
ATOM 1022 C C . ASN A 1 130 ? -10.93 4.035 -0.017 1 84.88 130 ASN A C 1
ATOM 1024 O O . ASN A 1 130 ? -10.43 2.971 -0.391 1 84.88 130 ASN A O 1
ATOM 1028 N N . ALA A 1 131 ? -10.547 5.242 -0.395 1 84.62 131 ALA A N 1
ATOM 1029 C CA . ALA A 1 131 ? -9.562 5.359 -1.467 1 84.62 131 ALA A CA 1
ATOM 1030 C C . ALA A 1 131 ? -8.242 4.703 -1.075 1 84.62 131 ALA A C 1
ATOM 1032 O O . ALA A 1 131 ? -7.574 4.086 -1.91 1 84.62 131 ALA A O 1
ATOM 1033 N N . TYR A 1 132 ? -7.863 4.863 0.148 1 89.06 132 TYR A N 1
ATOM 1034 C CA . TYR A 1 132 ? -6.633 4.234 0.625 1 89.06 132 TYR A CA 1
ATOM 1035 C C . TYR A 1 132 ? -6.73 2.717 0.548 1 89.06 132 TYR A C 1
ATOM 1037 O O . TYR A 1 132 ? -5.848 2.059 -0.007 1 89.06 132 TYR A O 1
ATOM 1045 N N . LEU A 1 133 ? -7.762 2.166 1.047 1 89.06 133 LEU A N 1
ATOM 1046 C CA . LEU A 1 133 ? -7.98 0.724 1.008 1 89.06 133 LEU A CA 1
ATOM 1047 C C . LEU A 1 133 ? -8.086 0.23 -0.431 1 89.06 133 LEU A C 1
ATOM 1049 O O . LEU A 1 133 ? -7.609 -0.857 -0.756 1 89.06 133 LEU A O 1
ATOM 1053 N N . SER A 1 134 ? -8.75 1.02 -1.228 1 90.38 134 SER A N 1
ATOM 1054 C CA . SER A 1 134 ? -8.883 0.668 -2.637 1 90.38 134 SER A CA 1
ATOM 1055 C C . SER A 1 134 ? -7.52 0.547 -3.309 1 90.38 134 SER A C 1
ATOM 1057 O O . SER A 1 134 ? -7.305 -0.341 -4.137 1 90.38 134 SER A O 1
ATOM 1059 N N . LYS A 1 135 ? -6.672 1.417 -2.951 1 89.94 135 LYS A N 1
ATOM 1060 C CA . LYS A 1 135 ? -5.336 1.375 -3.535 1 89.94 135 LYS A CA 1
ATOM 1061 C C . LYS A 1 135 ? -4.57 0.136 -3.074 1 89.94 135 LYS A C 1
ATOM 1063 O O . LYS A 1 135 ? -3.893 -0.514 -3.873 1 89.94 135 LYS A O 1
ATOM 1068 N N . LEU A 1 136 ? -4.602 -0.15 -1.779 1 92.5 136 LEU A N 1
ATOM 1069 C CA . LEU A 1 136 ? -3.969 -1.355 -1.257 1 92.5 136 LEU A CA 1
ATOM 1070 C C . LEU A 1 136 ? -4.539 -2.602 -1.925 1 92.5 136 LEU A C 1
ATOM 1072 O O . LEU A 1 136 ? -3.787 -3.492 -2.332 1 92.5 136 LEU A O 1
ATOM 1076 N N . LEU A 1 137 ? -5.863 -2.549 -2.113 1 91.62 137 LEU A N 1
ATOM 1077 C CA . LEU A 1 137 ? -6.547 -3.678 -2.736 1 91.62 137 LEU A CA 1
ATOM 1078 C C . LEU A 1 137 ? -6.16 -3.803 -4.207 1 91.62 137 LEU A C 1
ATOM 1080 O O . LEU A 1 137 ? -6.012 -4.914 -4.723 1 91.62 137 LEU A O 1
ATOM 1084 N N . TYR A 1 138 ? -6.074 -2.746 -4.801 1 90.06 138 TYR A N 1
ATOM 1085 C CA . TYR A 1 138 ? -5.711 -2.762 -6.211 1 90.06 138 TYR A CA 1
ATOM 1086 C C . TYR A 1 138 ? -4.344 -3.404 -6.418 1 90.06 138 TYR A C 1
ATOM 1088 O O . TYR A 1 138 ? -4.184 -4.27 -7.281 1 90.06 138 TYR A O 1
ATOM 1096 N N . THR A 1 139 ? -3.373 -2.947 -5.652 1 89.88 139 THR A N 1
ATOM 1097 C CA . THR A 1 139 ? -2.041 -3.535 -5.73 1 89.88 139 THR A CA 1
ATOM 1098 C C . THR A 1 139 ? -2.094 -5.035 -5.445 1 89.88 139 THR A C 1
ATOM 1100 O O . THR A 1 139 ? -1.518 -5.832 -6.188 1 89.88 139 THR A O 1
ATOM 1103 N N . ALA A 1 140 ? -2.777 -5.379 -4.43 1 90.31 140 ALA A N 1
ATOM 1104 C CA . ALA A 1 140 ? -2.93 -6.781 -4.051 1 90.31 140 ALA A CA 1
ATOM 1105 C C . ALA A 1 140 ? -3.543 -7.594 -5.188 1 90.31 140 ALA A C 1
ATOM 1107 O O . ALA A 1 140 ? -3.025 -8.648 -5.559 1 90.31 140 ALA A O 1
ATOM 1108 N N . SER A 1 141 ? -4.598 -7.086 -5.793 1 89.88 141 SER A N 1
ATOM 1109 C CA . SER A 1 141 ? -5.387 -7.812 -6.785 1 89.88 141 SER A CA 1
ATOM 1110 C C . SER A 1 141 ? -4.684 -7.84 -8.141 1 89.88 141 SER A C 1
ATOM 1112 O O . SER A 1 141 ? -4.496 -8.906 -8.727 1 89.88 141 SER A O 1
ATOM 1114 N N . ASP A 1 142 ? -4.234 -6.695 -8.523 1 89.62 142 ASP A N 1
ATOM 1115 C CA . ASP A 1 142 ? -3.781 -6.531 -9.906 1 89.62 142 ASP A CA 1
ATOM 1116 C C . ASP A 1 142 ? -2.352 -7.039 -10.078 1 89.62 142 ASP A C 1
ATOM 1118 O O . ASP A 1 142 ? -1.906 -7.281 -11.203 1 89.62 142 ASP A O 1
ATOM 1122 N N . CYS A 1 143 ? -1.667 -7.27 -9 1 93.44 143 CYS A N 1
ATOM 1123 C CA . CYS A 1 143 ? -0.288 -7.738 -9.086 1 93.44 143 CYS A CA 1
ATOM 1124 C C . CYS A 1 143 ? -0.146 -9.133 -8.492 1 93.44 143 CYS A C 1
ATOM 1126 O O . CYS A 1 143 ? -0.021 -10.117 -9.227 1 93.44 143 CYS A O 1
ATOM 1128 N N . TYR A 1 144 ? -0.326 -9.281 -7.266 1 94.69 144 TYR A N 1
ATOM 1129 C CA . TYR A 1 144 ? 0.064 -10.492 -6.551 1 94.69 144 TYR A CA 1
ATOM 1130 C C . TYR A 1 144 ? -0.963 -11.602 -6.754 1 94.69 144 TYR A C 1
ATOM 1132 O O . TYR A 1 144 ? -0.609 -12.727 -7.109 1 94.69 144 TYR A O 1
ATOM 1140 N N . ILE A 1 145 ? -2.238 -11.25 -6.543 1 93.19 145 ILE A N 1
ATOM 1141 C CA . ILE A 1 145 ? -3.27 -12.273 -6.676 1 93.19 145 ILE A CA 1
ATOM 1142 C C . ILE A 1 145 ? -3.398 -12.688 -8.141 1 93.19 145 ILE A C 1
ATOM 1144 O O . ILE A 1 145 ? -3.439 -13.875 -8.453 1 93.19 145 ILE A O 1
ATOM 1148 N N . ARG A 1 146 ? -3.451 -11.703 -8.984 1 91.94 146 ARG A N 1
ATOM 1149 C CA . ARG A 1 146 ? -3.535 -11.992 -10.406 1 91.94 146 ARG A CA 1
ATOM 1150 C C . ARG A 1 146 ? -2.43 -12.945 -10.844 1 91.94 146 ARG A C 1
ATOM 1152 O O . ARG A 1 146 ? -2.686 -13.922 -11.555 1 91.94 146 ARG A O 1
ATOM 1159 N N . PHE A 1 147 ? -1.184 -12.719 -10.461 1 94.75 147 PHE A N 1
ATOM 1160 C CA . PHE A 1 147 ? -0.059 -13.555 -10.867 1 94.75 147 PHE A CA 1
ATOM 1161 C C . PHE A 1 147 ? -0.223 -14.977 -10.336 1 94.75 147 PHE A C 1
ATOM 1163 O O . PHE A 1 147 ? -0.085 -15.945 -11.086 1 94.75 147 PHE A O 1
ATOM 1170 N N . ALA A 1 148 ? -0.467 -15.07 -9.078 1 92 148 ALA A N 1
ATOM 1171 C CA . ALA A 1 148 ? -0.599 -16.391 -8.461 1 92 148 ALA A CA 1
ATOM 1172 C C . ALA A 1 148 ? -1.679 -17.219 -9.156 1 92 148 ALA A C 1
ATOM 1174 O O . ALA A 1 148 ? -1.493 -18.406 -9.406 1 92 148 ALA A O 1
ATOM 1175 N N . VAL A 1 149 ? -2.803 -16.547 -9.445 1 87.94 149 VAL A N 1
ATOM 1176 C CA . VAL A 1 149 ? -3.914 -17.219 -10.109 1 87.94 149 VAL A CA 1
ATOM 1177 C C . VAL A 1 149 ? -3.494 -17.656 -11.508 1 87.94 149 VAL A C 1
ATOM 1179 O O . VAL A 1 149 ? -3.883 -18.734 -11.977 1 87.94 149 VAL A O 1
ATOM 1182 N N . SER A 1 150 ? -2.674 -16.891 -12.141 1 88.38 150 SER A N 1
ATOM 1183 C CA . SER A 1 150 ? -2.23 -17.203 -13.492 1 88.38 150 SER A CA 1
ATOM 1184 C C . SER A 1 150 ? -1.279 -18.391 -13.508 1 88.38 150 SER A C 1
ATOM 1186 O O . SER A 1 150 ? -1.106 -19.047 -14.539 1 88.38 150 SER A O 1
ATOM 1188 N N . CYS A 1 151 ? -0.506 -18.625 -12.43 1 85.31 151 CYS A N 1
ATOM 1189 C CA . CYS A 1 151 ? 0.444 -19.719 -12.328 1 85.31 151 CYS A CA 1
ATOM 1190 C C . CYS A 1 151 ? -0.27 -21.031 -12.016 1 85.31 151 CYS A C 1
ATOM 1192 O O . CYS A 1 151 ? 0.27 -22.109 -12.266 1 85.31 151 CYS A O 1
ATOM 1194 N N . GLY A 1 152 ? -1.153 -21.031 -11.047 1 70.88 152 GLY A N 1
ATOM 1195 C CA . GLY A 1 152 ? -1.764 -22.219 -10.461 1 70.88 152 GLY A CA 1
ATOM 1196 C C . GLY A 1 152 ? -2.543 -23.047 -11.469 1 70.88 152 GLY A C 1
ATOM 1197 O O . GLY A 1 152 ? -2.916 -22.547 -12.531 1 70.88 152 GLY A O 1
ATOM 1198 N N . SER A 1 153 ? -2.277 -24.391 -11.117 1 66.31 153 SER A N 1
ATOM 1199 C CA . SER A 1 153 ? -3.275 -25.219 -11.766 1 66.31 153 SER A CA 1
ATOM 1200 C C . SER A 1 153 ? -4.691 -24.812 -11.383 1 66.31 153 SER A C 1
ATOM 1202 O O . SER A 1 153 ? -4.918 -24.312 -10.273 1 66.31 153 SER A O 1
ATOM 1204 N N . ASN A 1 154 ? -5.477 -24.469 -12.25 1 61.47 154 ASN A N 1
ATOM 1205 C CA . ASN A 1 154 ? -6.852 -23.984 -12.227 1 61.47 154 ASN A CA 1
ATOM 1206 C C . ASN A 1 154 ? -7.668 -24.672 -11.133 1 61.47 154 ASN A C 1
ATOM 1208 O O . ASN A 1 154 ? -8.555 -24.047 -10.539 1 61.47 154 ASN A O 1
ATOM 1212 N N . GLU A 1 155 ? -6.988 -25.812 -10.609 1 72 155 GLU A N 1
ATOM 1213 C CA . GLU A 1 155 ? -7.965 -26.562 -9.836 1 72 155 GLU A CA 1
ATOM 1214 C C . GLU A 1 155 ? -8.031 -26.062 -8.391 1 72 155 GLU A C 1
ATOM 1216 O O . GLU A 1 155 ? -9.125 -25.844 -7.855 1 72 155 GLU A O 1
ATOM 1221 N N . GLN A 1 156 ? -6.859 -25.984 -7.617 1 69.94 156 GLN A N 1
ATOM 1222 C CA . GLN A 1 156 ? -6.863 -25.547 -6.219 1 69.94 156 GLN A CA 1
ATOM 1223 C C . GLN A 1 156 ? -7.359 -24.109 -6.082 1 69.94 156 GLN A C 1
ATOM 1225 O O . GLN A 1 156 ? -8.148 -23.812 -5.188 1 69.94 156 GLN A O 1
ATOM 1230 N N . GLU A 1 157 ? -6.879 -23.297 -6.914 1 70.62 157 GLU A N 1
ATOM 1231 C CA . GLU A 1 157 ? -7.32 -21.906 -6.879 1 70.62 157 GLU A CA 1
ATOM 1232 C C . GLU A 1 157 ? -8.812 -21.797 -7.176 1 70.62 157 GLU A C 1
ATOM 1234 O O . GLU A 1 157 ? -9.523 -21.031 -6.523 1 70.62 157 GLU A O 1
ATOM 1239 N N . ASN A 1 158 ? -9.117 -22.641 -8.117 1 72.06 158 ASN A N 1
ATOM 1240 C CA . ASN A 1 158 ? -10.531 -22.625 -8.484 1 72.06 158 ASN A CA 1
ATOM 1241 C C . ASN A 1 158 ? -11.422 -23.078 -7.332 1 72.06 158 ASN A C 1
ATOM 1243 O O . ASN A 1 158 ? -12.492 -22.516 -7.109 1 72.06 158 ASN A O 1
ATOM 1247 N N . LYS A 1 159 ? -10.938 -24.062 -6.676 1 75.88 159 LYS A N 1
ATOM 1248 C CA . LYS A 1 159 ? -11.703 -24.562 -5.535 1 75.88 159 LYS A CA 1
ATOM 1249 C C . LYS A 1 159 ? -11.859 -23.5 -4.457 1 75.88 159 LYS A C 1
ATOM 1251 O O . LYS A 1 159 ? -12.945 -23.312 -3.904 1 75.88 159 LYS A O 1
ATOM 1256 N N . CYS A 1 160 ? -10.797 -22.859 -4.168 1 71.94 160 CYS A N 1
ATOM 1257 C CA . CYS A 1 160 ? -10.844 -21.797 -3.162 1 71.94 160 CYS A CA 1
ATOM 1258 C C . CYS A 1 160 ? -11.789 -20.688 -3.586 1 71.94 160 CYS A C 1
ATOM 1260 O O . CYS A 1 160 ? -12.57 -20.188 -2.777 1 71.94 160 CYS A O 1
ATOM 1262 N N . ARG A 1 161 ? -11.68 -20.328 -4.789 1 69.69 161 ARG A N 1
ATOM 1263 C CA . ARG A 1 161 ? -12.539 -19.281 -5.332 1 69.69 161 ARG A CA 1
ATOM 1264 C C . ARG A 1 161 ? -14.016 -19.672 -5.219 1 69.69 161 ARG A C 1
ATOM 1266 O O . ARG A 1 161 ? -14.852 -18.844 -4.855 1 69.69 161 ARG A O 1
ATOM 1273 N N . GLU A 1 162 ? -14.195 -20.906 -5.543 1 74.75 162 GLU A N 1
ATOM 1274 C CA . GLU A 1 162 ? -15.562 -21.406 -5.492 1 74.75 162 GLU A CA 1
ATOM 1275 C C . GLU A 1 162 ? -16.078 -21.484 -4.059 1 74.75 162 GLU A C 1
ATOM 1277 O O . GLU A 1 162 ? -17.25 -21.188 -3.793 1 74.75 162 GLU A O 1
ATOM 1282 N N . GLU A 1 163 ? -15.242 -21.891 -3.178 1 74.75 163 GLU A N 1
ATOM 1283 C CA . GLU A 1 163 ? -15.625 -21.953 -1.771 1 74.75 163 GLU A CA 1
ATOM 1284 C C . GLU A 1 163 ? -15.93 -20.578 -1.207 1 74.75 163 GLU A C 1
ATOM 1286 O O . GLU A 1 163 ? -16.875 -20.391 -0.446 1 74.75 163 GLU A O 1
ATOM 1291 N N . MET A 1 164 ? -15.125 -19.672 -1.578 1 72.88 164 MET A N 1
ATOM 1292 C CA . MET A 1 164 ? -15.359 -18.312 -1.119 1 72.88 164 MET A CA 1
ATOM 1293 C C . MET A 1 164 ? -16.688 -17.766 -1.659 1 72.88 164 MET A C 1
ATOM 1295 O O . MET A 1 164 ? -17.438 -17.109 -0.935 1 72.88 164 MET A O 1
ATOM 1299 N N . LYS A 1 165 ? -16.812 -18.094 -2.865 1 69.94 165 LYS A N 1
ATOM 1300 C CA . LYS A 1 165 ? -18.078 -17.703 -3.473 1 69.94 165 LYS A CA 1
ATOM 1301 C C . LYS A 1 165 ? -19.266 -18.297 -2.725 1 69.94 165 LYS A C 1
ATOM 130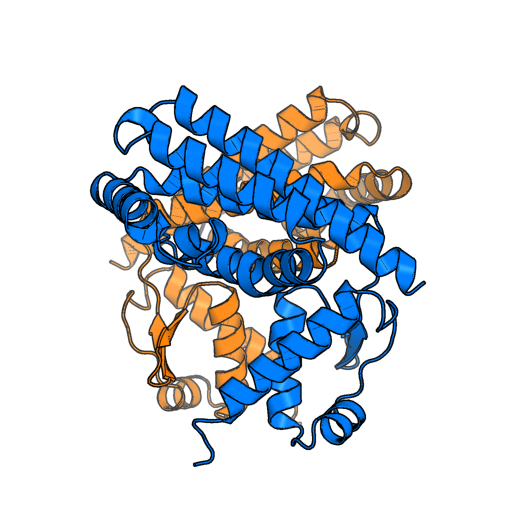3 O O . LYS A 1 165 ? -20.25 -17.609 -2.459 1 69.94 165 LYS A O 1
ATOM 1308 N N . GLN A 1 166 ? -19.156 -19.516 -2.416 1 72.06 166 GLN A N 1
ATOM 1309 C CA . GLN A 1 166 ? -20.219 -20.219 -1.717 1 72.06 166 GLN A CA 1
ATOM 1310 C C . GLN A 1 166 ? -20.469 -19.625 -0.334 1 72.06 166 GLN A C 1
ATOM 1312 O O . GLN A 1 166 ? -21.609 -19.5 0.099 1 72.06 166 GLN A O 1
ATOM 1317 N N . ILE A 1 167 ? -19.5 -19.281 0.369 1 71.44 167 ILE A N 1
ATOM 1318 C CA . ILE A 1 167 ? -19.625 -18.719 1.708 1 71.44 167 ILE A CA 1
ATOM 1319 C C . ILE A 1 167 ? -20.328 -17.359 1.636 1 71.44 167 ILE A C 1
ATOM 1321 O O . ILE A 1 167 ? -21.188 -17.062 2.465 1 71.44 167 ILE A O 1
ATOM 1325 N N . ILE A 1 168 ? -19.969 -16.656 0.727 1 66.06 168 ILE A N 1
ATOM 1326 C CA . ILE A 1 168 ? -20.547 -15.336 0.581 1 66.06 168 ILE A CA 1
ATOM 1327 C C . ILE A 1 168 ? -22.031 -15.461 0.227 1 66.06 168 ILE A C 1
ATOM 1329 O O . ILE A 1 168 ? -22.859 -14.711 0.738 1 66.06 168 ILE A O 1
ATOM 1333 N N . LEU A 1 169 ? -22.281 -16.406 -0.659 1 67.12 169 LEU A N 1
ATOM 1334 C CA . LEU A 1 169 ? -23.656 -16.641 -1.072 1 67.12 169 LEU A CA 1
ATOM 1335 C C . LEU A 1 169 ? -24.5 -17.125 0.103 1 67.12 169 LEU A C 1
ATOM 1337 O O . LEU A 1 169 ? -25.672 -16.766 0.221 1 67.12 169 LEU A O 1
ATOM 1341 N N . GLU A 1 170 ? -23.891 -18 0.756 1 66.25 170 GLU A N 1
ATOM 1342 C CA . GLU A 1 170 ? -24.594 -18.547 1.908 1 66.25 170 GLU A CA 1
ATOM 1343 C C . GLU A 1 170 ? -24.844 -17.469 2.963 1 66.25 170 GLU A C 1
ATOM 1345 O O . GLU A 1 170 ? -25.859 -17.5 3.666 1 66.25 170 GLU A O 1
ATOM 1350 N N . GLU A 1 171 ? -23.797 -16.781 3.229 1 59.16 171 GLU A N 1
ATOM 1351 C CA . GLU A 1 171 ? -23.922 -15.789 4.285 1 59.16 171 GLU A CA 1
ATOM 1352 C C . GLU A 1 171 ? -24.75 -14.594 3.814 1 59.16 171 GLU A C 1
ATOM 1354 O O . GLU A 1 171 ? -25.156 -13.75 4.621 1 59.16 171 GLU A O 1
ATOM 1359 N N . ASN A 1 172 ? -25.438 -14.562 2.85 1 51.34 172 ASN A N 1
ATOM 1360 C CA . ASN A 1 172 ? -26.438 -13.602 2.393 1 51.34 172 ASN A CA 1
ATOM 1361 C C . ASN A 1 172 ? -26.438 -12.344 3.262 1 51.34 172 ASN A C 1
ATOM 1363 O O . ASN A 1 172 ? -26.062 -12.398 4.434 1 51.34 172 ASN A O 1
ATOM 1367 N N . GLY A 1 173 ? -26.391 -11.008 2.734 1 51 173 GLY A N 1
ATOM 1368 C CA . GLY A 1 173 ? -26.531 -9.672 3.293 1 51 173 GLY A CA 1
ATOM 1369 C C . GLY A 1 173 ? -26.719 -9.672 4.801 1 51 173 GLY A C 1
ATOM 1370 O O . GLY A 1 173 ? -26.234 -8.773 5.488 1 51 173 GLY A O 1
ATOM 1371 N N . VAL A 1 174 ? -27.609 -10.5 5.203 1 47.78 174 VAL A N 1
ATOM 1372 C CA . VAL A 1 174 ? -28.031 -10.422 6.594 1 47.78 174 VAL A CA 1
ATOM 1373 C C . VAL A 1 174 ? -26.875 -10.812 7.512 1 47.78 174 VAL A C 1
ATOM 1375 O O . VAL A 1 174 ? -26.656 -10.164 8.539 1 47.78 174 VAL A O 1
ATOM 1378 N N . ASN A 1 175 ? -26.031 -11.789 7.074 1 51.59 175 ASN A N 1
ATOM 1379 C CA . ASN A 1 175 ? -25.141 -12.422 8.047 1 51.59 175 ASN A CA 1
ATOM 1380 C C . ASN A 1 175 ? -23.734 -11.852 7.969 1 51.59 175 ASN A C 1
ATOM 1382 O O . ASN A 1 175 ? -22.891 -12.156 8.812 1 51.59 175 ASN A O 1
ATOM 1386 N N . LEU A 1 176 ? -23.328 -11.234 6.844 1 56.03 176 LEU A N 1
ATOM 1387 C CA . LEU A 1 176 ? -22.031 -10.586 6.93 1 56.03 176 LEU A CA 1
ATOM 1388 C C . LEU A 1 176 ? -21.953 -9.672 8.141 1 56.03 176 LEU A C 1
ATOM 1390 O O . LEU A 1 176 ? -20.859 -9.32 8.602 1 56.03 176 LEU A O 1
ATOM 1394 N N . ASP A 1 177 ? -23.172 -9.328 8.477 1 57 177 ASP A N 1
ATOM 1395 C CA . ASP A 1 177 ? -23.25 -8.523 9.688 1 57 177 ASP A CA 1
ATOM 1396 C C . ASP A 1 177 ? -22.984 -9.375 10.93 1 57 177 ASP A C 1
ATOM 1398 O O . ASP A 1 177 ? -22.641 -8.844 11.992 1 57 177 ASP A O 1
ATOM 1402 N N . SER A 1 178 ? -23.219 -10.656 10.594 1 62.47 178 SER A N 1
ATOM 1403 C CA . SER A 1 178 ? -23.047 -11.469 11.789 1 62.47 178 SER A CA 1
ATOM 1404 C C . SER A 1 178 ? -21.578 -11.82 12.008 1 62.47 178 SER A C 1
ATOM 1406 O O . SER A 1 178 ? -20.812 -11.961 11.055 1 62.47 178 SER A O 1
ATOM 1408 N N . ILE A 1 179 ? -21.25 -11.789 13.227 1 64.12 179 ILE A N 1
ATOM 1409 C CA . ILE A 1 179 ? -19.891 -12.125 13.68 1 64.12 179 ILE A CA 1
ATOM 1410 C C . ILE A 1 179 ? -19.484 -13.469 13.086 1 64.12 179 ILE A C 1
ATOM 1412 O O . ILE A 1 179 ? -18.344 -13.633 12.633 1 64.12 179 ILE A O 1
ATOM 1416 N N . SER A 1 180 ? -20.422 -14.383 13.008 1 65.38 180 SER A N 1
ATOM 1417 C CA . SER A 1 180 ? -20.109 -15.719 12.508 1 65.38 180 SER A CA 1
ATOM 1418 C C . SER A 1 180 ? -19.781 -15.695 11.016 1 65.38 180 SER A C 1
ATOM 1420 O O . SER A 1 180 ? -18.859 -16.375 10.57 1 65.38 180 SER A O 1
ATOM 1422 N N . GLY A 1 181 ? -20.484 -14.969 10.281 1 71 181 GLY A N 1
ATOM 1423 C CA . GLY A 1 181 ? -20.25 -14.836 8.852 1 71 181 GLY A CA 1
ATOM 1424 C C . GLY A 1 181 ? -18.891 -14.227 8.531 1 71 181 GLY A C 1
ATOM 1425 O O . GLY A 1 181 ? -18.188 -14.711 7.645 1 71 181 GLY A O 1
ATOM 1426 N N . ARG A 1 182 ? -18.547 -13.375 9.336 1 77.25 182 ARG A N 1
ATOM 1427 C CA . ARG A 1 182 ? -17.266 -12.711 9.125 1 77.25 182 ARG A CA 1
ATOM 1428 C C . ARG A 1 182 ? -16.094 -13.648 9.445 1 77.25 182 ARG A C 1
ATOM 1430 O O . ARG A 1 182 ? -15.117 -13.695 8.703 1 77.25 182 ARG A O 1
ATOM 1437 N N . LYS A 1 183 ? -16.281 -14.344 10.477 1 83.06 183 LYS A N 1
ATOM 1438 C CA . LYS A 1 183 ? -15.227 -15.258 10.891 1 83.06 183 LYS A CA 1
ATOM 1439 C C . LYS A 1 183 ? -14.977 -16.328 9.828 1 83.06 183 LYS A C 1
ATOM 1441 O O . LYS A 1 183 ? -13.828 -16.688 9.562 1 83.06 183 LYS A O 1
ATOM 1446 N N . LYS A 1 184 ? -16.031 -16.859 9.25 1 83.19 184 LYS A N 1
ATOM 1447 C CA . LYS A 1 184 ? -15.898 -17.875 8.203 1 83.19 184 LYS A CA 1
ATOM 1448 C C . LYS A 1 184 ? -15.195 -17.312 6.977 1 83.19 184 LYS A C 1
ATOM 1450 O O . LYS A 1 184 ? -14.312 -17.953 6.406 1 83.19 184 LYS A O 1
ATOM 1455 N N . ILE A 1 185 ? -15.555 -16.125 6.641 1 82.81 185 ILE A N 1
ATOM 1456 C CA . ILE A 1 185 ? -14.953 -15.477 5.48 1 82.81 185 ILE A CA 1
ATOM 1457 C C . ILE A 1 185 ? -13.477 -15.219 5.746 1 82.81 185 ILE A C 1
ATOM 1459 O O . ILE A 1 185 ? -12.633 -15.43 4.867 1 82.81 185 ILE A O 1
ATOM 1463 N N . PHE A 1 186 ? -13.195 -14.797 6.938 1 89.56 186 PHE A N 1
ATOM 1464 C CA . PHE A 1 186 ? -11.812 -14.508 7.312 1 89.56 186 PHE A CA 1
ATOM 1465 C C . PHE A 1 186 ? -10.961 -15.766 7.23 1 89.56 186 PHE A C 1
ATOM 1467 O O . PHE A 1 186 ? -9.844 -15.734 6.707 1 89.56 186 PHE A O 1
ATOM 1474 N N . LYS A 1 187 ? -11.469 -16.828 7.688 1 89.44 187 LYS A N 1
ATOM 1475 C CA . LYS A 1 187 ? -10.742 -18.094 7.629 1 89.44 187 LYS A CA 1
ATOM 1476 C C . LYS A 1 187 ? -10.484 -18.516 6.188 1 89.44 187 LYS A C 1
ATOM 1478 O O . LYS A 1 187 ? -9.406 -19 5.859 1 89.44 187 LYS A O 1
ATOM 1483 N N . LYS A 1 188 ? -11.477 -18.359 5.371 1 86.38 188 LYS A N 1
ATOM 1484 C CA . LYS A 1 188 ? -11.328 -18.719 3.967 1 86.38 188 LYS A CA 1
ATOM 1485 C C . LYS A 1 188 ? -10.297 -17.844 3.27 1 86.38 188 LYS A C 1
ATOM 1487 O O . LYS A 1 188 ? -9.555 -18.312 2.404 1 86.38 188 LYS A O 1
ATOM 1492 N N . ILE A 1 189 ? -10.297 -16.594 3.641 1 90.62 189 ILE A N 1
ATOM 1493 C CA . ILE A 1 189 ? -9.297 -15.672 3.098 1 90.62 189 ILE A CA 1
ATOM 1494 C C . ILE A 1 189 ? -7.898 -16.156 3.475 1 90.62 189 ILE A C 1
ATOM 1496 O O . ILE A 1 189 ? -6.996 -16.188 2.631 1 90.62 189 ILE A O 1
ATOM 1500 N N . ASP A 1 190 ? -7.758 -16.547 4.703 1 92.88 190 ASP A N 1
ATOM 1501 C CA . ASP A 1 190 ? -6.461 -17.031 5.16 1 92.88 190 ASP A CA 1
ATOM 1502 C C . ASP A 1 190 ? -6.02 -18.25 4.359 1 92.88 190 ASP A C 1
ATOM 1504 O O . ASP A 1 190 ? -4.863 -18.344 3.941 1 92.88 190 ASP A O 1
ATOM 1508 N N . VAL A 1 191 ? -6.941 -19.172 4.168 1 89.88 191 VAL A N 1
ATOM 1509 C CA . VAL A 1 191 ? -6.637 -20.391 3.424 1 89.88 191 VAL A CA 1
ATOM 1510 C C . VAL A 1 191 ? -6.281 -20.047 1.98 1 89.88 191 VAL A C 1
ATOM 1512 O O . VAL A 1 191 ? -5.32 -20.578 1.424 1 89.88 191 VAL A O 1
ATOM 1515 N N . TRP A 1 192 ? -7.074 -19.188 1.371 1 89.06 192 TRP A N 1
ATOM 1516 C CA . TRP A 1 192 ? -6.828 -18.766 -0.005 1 89.06 192 TRP A CA 1
ATOM 1517 C C . TRP A 1 192 ? -5.445 -18.141 -0.145 1 89.06 192 TRP A C 1
ATOM 1519 O O . TRP A 1 192 ? -4.699 -18.469 -1.073 1 89.06 192 TRP A O 1
ATOM 1529 N N . MET A 1 193 ? -5.078 -17.266 0.791 1 93.25 193 MET A N 1
ATOM 1530 C CA . MET A 1 193 ? -3.781 -16.609 0.749 1 93.25 193 MET A CA 1
ATOM 1531 C C . MET A 1 193 ? -2.646 -17.609 0.879 1 93.25 193 MET A C 1
ATOM 1533 O O . MET A 1 193 ? -1.611 -17.484 0.223 1 93.25 193 MET A O 1
ATOM 1537 N N . LYS A 1 194 ? -2.82 -18.531 1.694 1 93.06 194 LYS A N 1
ATOM 1538 C CA . LYS A 1 194 ? -1.813 -19.578 1.851 1 93.06 194 LYS A CA 1
ATOM 1539 C C . LYS A 1 194 ? -1.625 -20.359 0.552 1 93.06 194 LYS A C 1
ATOM 1541 O O . LYS A 1 194 ? -0.493 -20.609 0.134 1 93.06 194 LYS A O 1
ATOM 1546 N N . VAL A 1 195 ? -2.738 -20.75 -0.079 1 90.88 195 VAL A N 1
ATOM 1547 C CA . VAL A 1 195 ? -2.68 -21.5 -1.337 1 90.88 195 VAL A CA 1
ATOM 1548 C C . VAL A 1 195 ? -1.948 -20.672 -2.389 1 90.88 195 VAL A C 1
ATOM 1550 O O . VAL A 1 195 ? -1.069 -21.172 -3.09 1 90.88 195 VAL A O 1
ATOM 1553 N N . LEU A 1 196 ? -2.295 -19.422 -2.473 1 92.81 196 LEU A N 1
ATOM 1554 C CA . LEU A 1 196 ? -1.688 -18.547 -3.477 1 92.81 196 LEU A CA 1
ATOM 1555 C C . LEU A 1 196 ? -0.194 -18.375 -3.219 1 92.81 196 LEU A C 1
ATOM 1557 O O . LEU A 1 196 ? 0.61 -18.406 -4.152 1 92.81 196 LEU A O 1
ATOM 1561 N N . SER A 1 197 ? 0.191 -18.141 -1.963 1 94.88 197 SER A N 1
ATOM 1562 C CA . SER A 1 197 ? 1.609 -18.031 -1.64 1 94.88 197 SER A CA 1
ATOM 1563 C C . SER A 1 197 ? 2.367 -19.297 -2.006 1 94.88 197 SER A C 1
ATOM 1565 O O . SER A 1 197 ? 3.49 -19.234 -2.51 1 94.88 197 SER A O 1
ATOM 1567 N N . ASP A 1 198 ? 1.737 -20.438 -1.757 1 93.31 198 ASP A N 1
ATOM 1568 C CA . ASP A 1 198 ? 2.354 -21.719 -2.111 1 93.31 198 ASP A CA 1
ATOM 1569 C C . ASP A 1 198 ? 2.551 -21.828 -3.621 1 93.31 198 ASP A C 1
ATOM 1571 O O . ASP A 1 198 ? 3.586 -22.312 -4.086 1 93.31 198 ASP A O 1
ATOM 1575 N N . ILE A 1 199 ? 1.569 -21.469 -4.355 1 92 199 ILE A N 1
ATOM 1576 C CA . ILE A 1 199 ? 1.626 -21.531 -5.812 1 92 199 ILE A CA 1
ATOM 1577 C C . ILE A 1 199 ? 2.793 -20.688 -6.32 1 92 199 ILE A C 1
ATOM 1579 O O . ILE A 1 199 ? 3.562 -21.125 -7.176 1 92 199 ILE A O 1
ATOM 1583 N N . VAL A 1 200 ? 2.934 -19.5 -5.816 1 94.62 200 VAL A N 1
ATOM 1584 C CA . VAL A 1 200 ? 4 -18.594 -6.242 1 94.62 200 VAL A CA 1
ATOM 1585 C C . VAL A 1 200 ? 5.355 -19.188 -5.883 1 94.62 200 VAL A C 1
ATOM 1587 O O . VAL A 1 200 ? 6.289 -19.172 -6.688 1 94.62 200 VAL A O 1
ATOM 1590 N N . ASN A 1 201 ? 5.438 -19.734 -4.676 1 94.81 201 ASN A N 1
ATOM 1591 C CA . ASN A 1 201 ? 6.695 -20.344 -4.254 1 94.81 201 ASN A CA 1
ATOM 1592 C C . ASN A 1 201 ? 7.059 -21.547 -5.117 1 94.81 201 ASN A C 1
ATOM 1594 O O . ASN A 1 201 ? 8.234 -21.766 -5.426 1 94.81 201 ASN A O 1
ATOM 1598 N N . ILE A 1 202 ? 6.051 -22.328 -5.477 1 92.81 202 ILE A N 1
ATOM 1599 C CA . ILE A 1 202 ? 6.277 -23.469 -6.367 1 92.81 202 ILE A CA 1
ATOM 1600 C C . ILE A 1 202 ? 6.766 -22.969 -7.723 1 92.81 202 ILE A C 1
ATOM 1602 O O . ILE A 1 202 ? 7.727 -23.5 -8.281 1 92.81 202 ILE A O 1
ATOM 1606 N N . GLU A 1 203 ? 6.047 -21.953 -8.242 1 92.81 203 GLU A N 1
ATOM 1607 C CA . GLU A 1 203 ? 6.441 -21.375 -9.523 1 92.81 203 GLU A CA 1
ATOM 1608 C C . GLU A 1 203 ? 7.887 -20.891 -9.484 1 92.81 203 GLU A C 1
ATOM 1610 O O . GLU A 1 203 ? 8.648 -21.125 -10.422 1 92.81 203 GLU A O 1
ATOM 1615 N N . ARG A 1 204 ? 8.266 -20.234 -8.445 1 93.81 204 ARG A N 1
ATOM 1616 C CA . ARG A 1 204 ? 9.617 -19.703 -8.289 1 93.81 204 ARG A CA 1
ATOM 1617 C C . ARG A 1 204 ? 10.633 -20.828 -8.203 1 93.81 204 ARG A C 1
ATOM 1619 O O . ARG A 1 204 ? 11.773 -20.688 -8.656 1 93.81 204 ARG A O 1
ATOM 1626 N N . GLY A 1 205 ? 10.258 -21.844 -7.531 1 91.81 205 GLY A N 1
ATOM 1627 C CA . GLY A 1 205 ? 11.125 -23 -7.422 1 91.81 205 GLY A CA 1
ATOM 1628 C C . GLY A 1 205 ? 11.477 -23.625 -8.766 1 91.81 205 GLY A C 1
ATOM 1629 O O . GLY A 1 205 ? 12.539 -24.219 -8.93 1 91.81 205 GLY A O 1
ATOM 1630 N N . LYS A 1 206 ? 10.594 -23.438 -9.734 1 89.19 206 LYS A N 1
ATOM 1631 C CA . LYS A 1 206 ? 10.82 -23.953 -11.086 1 89.19 206 LYS A CA 1
ATOM 1632 C C . LYS A 1 206 ? 11.867 -23.109 -11.82 1 89.19 206 LYS A C 1
ATOM 1634 O O . LYS A 1 206 ? 12.438 -23.562 -12.812 1 89.19 206 LYS A O 1
ATOM 1639 N N . ASN A 1 207 ? 12.016 -21.891 -11.406 1 85.56 207 ASN A N 1
ATOM 1640 C CA . ASN A 1 207 ? 12.875 -20.953 -12.125 1 85.56 207 ASN A CA 1
ATOM 1641 C C . ASN A 1 207 ? 14.211 -20.75 -11.406 1 85.56 207 ASN A C 1
ATOM 1643 O O . ASN A 1 207 ? 14.984 -19.859 -11.766 1 85.56 207 ASN A O 1
ATOM 1647 N N . LYS A 1 208 ? 14.352 -21.344 -10.242 1 75.69 208 LYS A N 1
ATOM 1648 C CA . LYS A 1 208 ? 15.648 -21.344 -9.57 1 75.69 208 LYS A CA 1
ATOM 1649 C C . LYS A 1 208 ? 16.609 -22.328 -10.219 1 75.69 208 LYS A C 1
ATOM 1651 O O . LYS A 1 208 ? 16.188 -23.344 -10.781 1 75.69 208 LYS A O 1
ATOM 1656 N N . MET B 1 1 ? 23.141 24.469 -11.234 1 24.47 1 MET B N 1
ATOM 1657 C CA . MET B 1 1 ? 22.547 24.625 -9.914 1 24.47 1 MET B CA 1
ATOM 1658 C C . MET B 1 1 ? 21.188 23.938 -9.844 1 24.47 1 MET B C 1
ATOM 1660 O O . MET B 1 1 ? 20.531 23.969 -8.805 1 24.47 1 MET B O 1
ATOM 1664 N N . ARG B 1 2 ? 20.5 23.812 -11.023 1 34.62 2 ARG B N 1
ATOM 1665 C CA . ARG B 1 2 ? 19.125 23.688 -11.484 1 34.62 2 ARG B CA 1
ATOM 1666 C C . ARG B 1 2 ? 18.531 22.328 -11.133 1 34.62 2 ARG B C 1
ATOM 1668 O O . ARG B 1 2 ? 17.312 22.156 -11.125 1 34.62 2 ARG B O 1
ATOM 1675 N N . ALA B 1 3 ? 19.266 21.328 -11.469 1 35.94 3 ALA B N 1
ATOM 1676 C CA . ALA B 1 3 ? 18.969 19.906 -11.281 1 35.94 3 ALA B CA 1
ATOM 1677 C C . ALA B 1 3 ? 18.719 19.578 -9.812 1 35.94 3 ALA B C 1
ATOM 1679 O O . ALA B 1 3 ? 18.969 18.453 -9.367 1 35.94 3 ALA B O 1
ATOM 1680 N N . LEU B 1 4 ? 18.953 20.422 -8.945 1 39.03 4 LEU B N 1
ATOM 1681 C CA . LEU B 1 4 ? 18.625 20.422 -7.52 1 39.03 4 LEU B CA 1
ATOM 1682 C C . LEU B 1 4 ? 17.375 19.609 -7.254 1 39.03 4 LEU B C 1
ATOM 1684 O O . LEU B 1 4 ? 16.312 19.906 -7.797 1 39.03 4 LEU B O 1
ATOM 1688 N N . SER B 1 5 ? 17.422 18.125 -7.02 1 46.31 5 SER B N 1
ATOM 1689 C CA . SER B 1 5 ? 17.188 16.781 -7.551 1 46.31 5 SER B CA 1
ATOM 1690 C C . SER B 1 5 ? 15.703 16.5 -7.703 1 46.31 5 SER B C 1
ATOM 1692 O O . SER B 1 5 ? 14.906 16.828 -6.809 1 46.31 5 SER B O 1
ATOM 1694 N N . GLU B 1 6 ? 15.125 16.547 -8.836 1 51.5 6 GLU B N 1
ATOM 1695 C CA . GLU B 1 6 ? 13.75 16.344 -9.281 1 51.5 6 GLU B CA 1
ATOM 1696 C C . GLU B 1 6 ? 13.008 15.383 -8.359 1 51.5 6 GLU B C 1
ATOM 1698 O O . GLU B 1 6 ? 11.836 15.594 -8.047 1 51.5 6 GLU B O 1
ATOM 1703 N N . LYS B 1 7 ? 13.672 14.281 -8.07 1 57 7 LYS B N 1
ATOM 1704 C CA . LYS B 1 7 ? 13.055 13.32 -7.16 1 57 7 LYS B CA 1
ATOM 1705 C C . LYS B 1 7 ? 12.75 13.961 -5.809 1 57 7 LYS B C 1
ATOM 1707 O O . LYS B 1 7 ? 11.68 13.742 -5.238 1 57 7 LYS B O 1
ATOM 1712 N N . ARG B 1 8 ? 13.617 14.945 -5.621 1 74 8 ARG B N 1
ATOM 1713 C CA . ARG B 1 8 ? 13.453 15.586 -4.32 1 74 8 ARG B CA 1
ATOM 1714 C C . ARG B 1 8 ? 12.344 16.641 -4.363 1 74 8 ARG B C 1
ATOM 1716 O O . ARG B 1 8 ? 11.586 16.781 -3.404 1 74 8 ARG B O 1
ATOM 1723 N N . LEU B 1 9 ? 12.188 17.188 -5.551 1 85.69 9 LEU B N 1
ATOM 1724 C CA . LEU B 1 9 ? 11.164 18.219 -5.66 1 85.69 9 LEU B CA 1
ATOM 1725 C C . LEU B 1 9 ? 9.773 17.609 -5.715 1 85.69 9 LEU B C 1
ATOM 1727 O O . LEU B 1 9 ? 8.844 18.125 -5.09 1 85.69 9 LEU B O 1
ATOM 1731 N N . SER B 1 10 ? 9.695 16.484 -6.449 1 90.81 10 SER B N 1
ATOM 1732 C CA . SER B 1 10 ? 8.414 15.797 -6.547 1 90.81 10 SER B CA 1
ATOM 1733 C C . SER B 1 10 ? 7.945 15.305 -5.18 1 90.81 10 SER B C 1
ATOM 1735 O O . SER B 1 10 ? 6.758 15.398 -4.855 1 90.81 10 SER B O 1
ATOM 1737 N N . ASP B 1 11 ? 8.906 14.875 -4.422 1 89.31 11 ASP B N 1
ATOM 1738 C CA . ASP B 1 11 ? 8.57 14.391 -3.086 1 89.31 11 ASP B CA 1
ATOM 1739 C C . ASP B 1 11 ? 8.078 15.531 -2.199 1 89.31 11 ASP B C 1
ATOM 1741 O O . ASP B 1 11 ? 7.121 15.367 -1.439 1 89.31 11 ASP B O 1
ATOM 1745 N N . TYR B 1 12 ? 8.773 16.578 -2.297 1 92.56 12 TYR B N 1
ATOM 1746 C CA . TYR B 1 12 ? 8.375 17.75 -1.539 1 92.56 12 TYR B CA 1
ATOM 1747 C C . TYR B 1 12 ? 6.977 18.219 -1.939 1 92.56 12 TYR B C 1
ATOM 1749 O O . TYR B 1 12 ? 6.137 18.484 -1.079 1 92.56 12 TYR B O 1
ATOM 1757 N N . MET B 1 13 ? 6.719 18.297 -3.17 1 95.38 13 MET B N 1
ATOM 1758 C CA . MET B 1 13 ? 5.414 18.719 -3.67 1 95.38 13 MET B CA 1
ATOM 1759 C C . MET B 1 13 ? 4.32 17.75 -3.227 1 95.38 13 MET B C 1
ATOM 1761 O O . MET B 1 13 ? 3.244 18.172 -2.805 1 95.38 13 MET B O 1
ATOM 1765 N N . ALA B 1 14 ? 4.637 16.484 -3.359 1 95.31 14 ALA B N 1
ATOM 1766 C CA . ALA B 1 14 ? 3.68 15.461 -2.928 1 95.31 14 ALA B CA 1
ATOM 1767 C C . ALA B 1 14 ? 3.33 15.633 -1.452 1 95.31 14 ALA B C 1
ATOM 1769 O O . ALA B 1 14 ? 2.158 15.562 -1.073 1 95.31 14 ALA B O 1
ATOM 1770 N N . GLN B 1 15 ? 4.336 15.898 -0.69 1 95.38 15 GLN B N 1
ATOM 1771 C CA . GLN B 1 15 ? 4.129 16.047 0.746 1 95.38 15 GLN B CA 1
ATOM 1772 C C . GLN B 1 15 ? 3.262 17.281 1.049 1 95.38 15 GLN B C 1
ATOM 1774 O O . GLN B 1 15 ? 2.359 17.203 1.885 1 95.38 15 GLN B O 1
ATOM 1779 N N . GLN B 1 16 ? 3.529 18.297 0.431 1 95.56 16 GLN B N 1
ATOM 1780 C CA . GLN B 1 16 ? 2.76 19.531 0.65 1 95.56 16 GLN B CA 1
ATOM 1781 C C . GLN B 1 16 ? 1.3 19.328 0.249 1 95.56 16 GLN B C 1
ATOM 1783 O O . GLN B 1 16 ? 0.392 19.734 0.983 1 95.56 16 GLN B O 1
ATOM 1788 N N . ILE B 1 17 ? 1.106 18.75 -0.891 1 96.94 17 ILE B N 1
ATOM 1789 C CA . ILE B 1 17 ? -0.251 18.531 -1.377 1 96.94 17 ILE B CA 1
ATOM 1790 C C . ILE B 1 17 ? -0.974 17.547 -0.462 1 96.94 17 ILE B C 1
ATOM 1792 O O . ILE B 1 17 ? -2.152 17.734 -0.148 1 96.94 17 ILE B O 1
ATOM 1796 N N . ALA B 1 18 ? -0.286 16.531 -0.047 1 97.25 18 ALA B N 1
ATOM 1797 C CA . ALA B 1 18 ? -0.855 15.562 0.88 1 97.25 18 ALA B CA 1
ATOM 1798 C C . ALA B 1 18 ? -1.334 16.234 2.162 1 97.25 18 ALA B C 1
ATOM 1800 O O . ALA B 1 18 ? -2.436 15.961 2.643 1 97.25 18 ALA B O 1
ATOM 1801 N N . ASP B 1 19 ? -0.489 17.109 2.686 1 96.44 19 ASP B N 1
ATOM 1802 C CA . ASP B 1 19 ? -0.849 17.828 3.908 1 96.44 19 ASP B CA 1
ATOM 1803 C C . ASP B 1 19 ? -2.115 18.656 3.709 1 96.44 19 ASP B C 1
ATOM 1805 O O . ASP B 1 19 ? -2.979 18.703 4.586 1 96.44 19 ASP B O 1
ATOM 1809 N N . GLU B 1 20 ? -2.221 19.25 2.557 1 96.5 20 GLU B N 1
ATOM 1810 C CA . GLU B 1 20 ? -3.389 20.078 2.26 1 96.5 20 GLU B CA 1
ATOM 1811 C C . GLU B 1 20 ? -4.652 19.219 2.148 1 96.5 20 GLU B C 1
ATOM 1813 O O . GLU B 1 20 ? -5.73 19.641 2.568 1 96.5 20 GLU B O 1
ATOM 1818 N N . ILE B 1 21 ? -4.523 18.062 1.63 1 96.88 21 ILE B N 1
ATOM 1819 C CA . ILE B 1 21 ? -5.668 17.156 1.485 1 96.88 21 ILE B CA 1
ATOM 1820 C C . ILE B 1 21 ? -6.055 16.594 2.85 1 96.88 21 ILE B C 1
ATOM 1822 O O . ILE B 1 21 ? -7.23 16.609 3.227 1 96.88 21 ILE B O 1
ATOM 1826 N N . LEU B 1 22 ? -5.098 16.156 3.621 1 96.69 22 LEU B N 1
ATOM 1827 C CA . LEU B 1 22 ? -5.336 15.516 4.906 1 96.69 22 LEU B CA 1
ATOM 1828 C C . LEU B 1 22 ? -5.883 16.516 5.922 1 96.69 22 LEU B C 1
ATOM 1830 O O . LEU B 1 22 ? -6.688 16.156 6.781 1 96.69 22 LEU B O 1
ATOM 1834 N N . SER B 1 23 ? -5.465 17.734 5.816 1 95.44 23 SER B N 1
ATOM 1835 C CA . SER B 1 23 ? -5.938 18.766 6.73 1 95.44 23 SER B CA 1
ATOM 1836 C C . SER B 1 23 ? -7.352 19.219 6.379 1 95.44 23 SER B C 1
ATOM 1838 O O . SER B 1 23 ? -8.023 19.875 7.18 1 95.44 23 SER B O 1
ATOM 1840 N N . GLY B 1 24 ? -7.738 18.922 5.148 1 95.38 24 GLY B N 1
ATOM 1841 C CA . GLY B 1 24 ? -9.039 19.375 4.676 1 95.38 24 GLY B CA 1
ATOM 1842 C C . GLY B 1 24 ? -8.984 20.719 3.982 1 95.38 24 GLY B C 1
ATOM 1843 O O . GLY B 1 24 ? -10.008 21.203 3.482 1 95.38 24 GLY B O 1
ATOM 1844 N N . ARG B 1 25 ? -7.836 21.328 3.898 1 96.06 25 ARG B N 1
ATOM 1845 C CA . ARG B 1 25 ? -7.707 22.609 3.203 1 96.06 25 ARG B CA 1
ATOM 1846 C C . ARG B 1 25 ? -7.973 22.438 1.709 1 96.06 25 ARG B C 1
ATOM 1848 O O . ARG B 1 25 ? -8.539 23.328 1.074 1 96.06 25 ARG B O 1
ATOM 1855 N N . ILE B 1 26 ? -7.516 21.406 1.092 1 96.25 26 ILE B N 1
ATOM 1856 C CA . ILE B 1 26 ? -8.031 20.969 -0.202 1 96.25 26 ILE B CA 1
ATOM 1857 C C . ILE B 1 26 ? -9.242 20.078 0.004 1 96.25 26 ILE B C 1
ATOM 1859 O O . ILE B 1 26 ? -9.125 18.984 0.56 1 96.25 26 ILE B O 1
ATOM 1863 N N . VAL B 1 27 ? -10.367 20.594 -0.448 1 94.88 27 VAL B N 1
ATOM 1864 C CA . VAL B 1 27 ? -11.633 19.906 -0.224 1 94.88 27 VAL B CA 1
ATOM 1865 C C . VAL B 1 27 ? -11.711 18.656 -1.111 1 94.88 27 VAL B C 1
ATOM 1867 O O . VAL B 1 27 ? -11.297 18.688 -2.273 1 94.88 27 VAL B O 1
ATOM 1870 N N . GLY B 1 28 ? -12.258 17.578 -0.439 1 94.38 28 GLY B N 1
ATOM 1871 C CA . GLY B 1 28 ? -12.508 16.406 -1.251 1 94.38 28 GLY B CA 1
ATOM 1872 C C . GLY B 1 28 ? -13.344 16.688 -2.484 1 94.38 28 GLY B C 1
ATOM 1873 O O . GLY B 1 28 ? -14.289 17.484 -2.428 1 94.38 28 GLY B O 1
ATOM 1874 N N . GLY B 1 29 ? -12.945 16.016 -3.627 1 94.25 29 GLY B N 1
ATOM 1875 C CA . GLY B 1 29 ? -13.664 16.219 -4.875 1 94.25 29 GLY B CA 1
ATOM 1876 C C . GLY B 1 29 ? -13.102 17.359 -5.699 1 94.25 29 GLY B C 1
ATOM 1877 O O . GLY B 1 29 ? -13.523 17.578 -6.84 1 94.25 29 GLY B O 1
ATOM 1878 N N . THR B 1 30 ? -12.141 18.109 -5.18 1 95.94 30 THR B N 1
ATOM 1879 C CA . THR B 1 30 ? -11.5 19.203 -5.898 1 95.94 30 THR B CA 1
ATOM 1880 C C . THR B 1 30 ? -10.617 18.672 -7.023 1 95.94 30 THR B C 1
ATOM 1882 O O . THR B 1 30 ? -9.836 17.75 -6.816 1 95.94 30 THR B O 1
ATOM 1885 N N . GLN B 1 31 ? -10.844 19.234 -8.156 1 96.38 31 GLN B N 1
ATOM 1886 C CA . GLN B 1 31 ? -9.961 18.875 -9.258 1 96.38 31 GLN B CA 1
ATOM 1887 C C . GLN B 1 31 ? -8.586 19.516 -9.109 1 96.38 31 GLN B C 1
ATOM 1889 O O . GLN B 1 31 ? -8.484 20.719 -8.852 1 96.38 31 GLN B O 1
ATOM 1894 N N . LEU B 1 32 ? -7.543 18.688 -9.172 1 96.81 32 LEU B N 1
ATOM 1895 C CA . LEU B 1 32 ? -6.168 19.172 -9.133 1 96.81 32 LEU B CA 1
ATOM 1896 C C . LEU B 1 32 ? -5.578 19.266 -10.539 1 96.81 32 LEU B C 1
ATOM 1898 O O . LEU B 1 32 ? -5.316 18.25 -11.172 1 96.81 32 LEU B O 1
ATOM 1902 N N . LYS B 1 33 ? -5.328 20.484 -10.953 1 95.81 33 LYS B N 1
ATOM 1903 C CA . LYS B 1 33 ? -4.789 20.703 -12.297 1 95.81 33 LYS B CA 1
ATOM 1904 C C . LYS B 1 33 ? -3.27 20.828 -12.266 1 95.81 33 LYS B C 1
ATOM 1906 O O . LYS B 1 33 ? -2.721 21.641 -11.523 1 95.81 33 LYS B O 1
ATOM 1911 N N . GLN B 1 34 ? -2.662 20.016 -13.102 1 92.81 34 GLN B N 1
ATOM 1912 C CA . GLN B 1 34 ? -1.204 19.969 -13.164 1 92.81 34 GLN B CA 1
ATOM 1913 C C . GLN B 1 34 ? -0.626 21.359 -13.438 1 92.81 34 GLN B C 1
ATOM 1915 O O . GLN B 1 34 ? 0.346 21.766 -12.805 1 92.81 34 GLN B O 1
ATOM 1920 N N . GLU B 1 35 ? -1.254 22.094 -14.367 1 93.56 35 GLU B N 1
ATOM 1921 C CA . GLU B 1 35 ? -0.759 23.422 -14.766 1 93.56 35 GLU B CA 1
ATOM 1922 C C . GLU B 1 35 ? -0.821 24.406 -13.602 1 93.56 35 GLU B C 1
ATOM 1924 O O . GLU B 1 35 ? 0.127 25.156 -13.375 1 93.56 35 GLU B O 1
ATOM 1929 N N . GLU B 1 36 ? -1.87 24.438 -12.898 1 95.06 36 GLU B N 1
ATOM 1930 C CA . GLU B 1 36 ? -2.051 25.344 -11.766 1 95.06 36 GLU B CA 1
ATOM 1931 C C . GLU B 1 36 ? -1.062 25.047 -10.648 1 95.06 36 GLU B C 1
ATOM 1933 O O . GLU B 1 36 ? -0.475 25.953 -10.062 1 95.06 36 GLU B O 1
ATOM 1938 N N . LEU B 1 37 ? -0.888 23.781 -10.336 1 95.56 37 LEU B N 1
ATOM 1939 C CA . LEU B 1 37 ? 0.035 23.391 -9.273 1 95.56 37 LEU B CA 1
ATOM 1940 C C . LEU B 1 37 ? 1.477 23.672 -9.672 1 95.56 37 LEU B C 1
ATOM 1942 O O . LEU B 1 37 ? 2.293 24.062 -8.828 1 95.56 37 LEU B O 1
ATOM 1946 N N . ALA B 1 38 ? 1.752 23.453 -10.93 1 94.44 38 ALA B N 1
ATOM 1947 C CA . ALA B 1 38 ? 3.082 23.781 -11.43 1 94.44 38 ALA B CA 1
ATOM 1948 C C . ALA B 1 38 ? 3.393 25.266 -11.211 1 94.44 38 ALA B C 1
ATOM 1950 O O . ALA B 1 38 ? 4.504 25.609 -10.805 1 94.44 38 ALA B O 1
ATOM 1951 N N . GLU B 1 39 ? 2.438 26.109 -11.453 1 94.44 39 GLU B N 1
ATOM 1952 C CA . GLU B 1 39 ? 2.592 27.547 -11.242 1 94.44 39 GLU B CA 1
ATOM 1953 C C . GLU B 1 39 ? 2.793 27.875 -9.766 1 94.44 39 GLU B C 1
ATOM 1955 O O . GLU B 1 39 ? 3.674 28.672 -9.414 1 94.44 39 GLU B O 1
ATOM 1960 N N . VAL B 1 40 ? 2.047 27.281 -8.938 1 93.31 40 VAL B N 1
ATOM 1961 C CA . VAL B 1 40 ? 2.096 27.531 -7.5 1 93.31 40 VAL B CA 1
ATOM 1962 C C . VAL B 1 40 ? 3.473 27.156 -6.957 1 93.31 40 VAL B C 1
ATOM 1964 O O . VAL B 1 40 ? 4.031 27.875 -6.121 1 93.31 40 VAL B O 1
ATOM 1967 N N . PHE B 1 41 ? 4.008 26.016 -7.422 1 94.69 41 PHE B N 1
ATOM 1968 C CA . PHE B 1 41 ? 5.266 25.5 -6.883 1 94.69 41 PHE B CA 1
ATOM 1969 C C . PHE B 1 41 ? 6.449 26.047 -7.672 1 94.69 41 PHE B C 1
ATOM 1971 O O . PHE B 1 41 ? 7.605 25.812 -7.309 1 94.69 41 PHE B O 1
ATOM 1978 N N . GLY B 1 42 ? 6.172 26.766 -8.773 1 93.62 42 GLY B N 1
ATOM 1979 C CA . GLY B 1 42 ? 7.254 27.266 -9.609 1 93.62 42 GLY B CA 1
ATOM 1980 C C . GLY B 1 42 ? 8.062 26.141 -10.242 1 93.62 42 GLY B C 1
ATOM 1981 O O . GLY B 1 42 ? 9.297 26.188 -10.242 1 93.62 42 GLY B O 1
ATOM 1982 N N . ALA B 1 43 ? 7.426 25.094 -10.648 1 92.62 43 ALA B N 1
ATOM 1983 C CA . ALA B 1 43 ? 8.07 23.922 -11.211 1 92.62 43 ALA B CA 1
ATOM 1984 C C . ALA B 1 43 ? 7.445 23.531 -12.555 1 92.62 43 ALA B C 1
ATOM 1986 O O . ALA B 1 43 ? 6.402 24.078 -12.93 1 92.62 43 ALA B O 1
ATOM 1987 N N . SER B 1 44 ? 8.164 22.734 -13.281 1 89.38 44 SER B N 1
ATOM 1988 C CA . SER B 1 44 ? 7.598 22.188 -14.508 1 89.38 44 SER B CA 1
ATOM 1989 C C . SER B 1 44 ? 6.539 21.125 -14.211 1 89.38 44 SER B C 1
ATOM 1991 O O . SER B 1 44 ? 6.336 20.766 -13.047 1 89.38 44 SER B O 1
ATOM 1993 N N . ARG B 1 45 ? 5.992 20.641 -15.344 1 88.38 45 ARG B N 1
ATOM 1994 C CA . ARG B 1 45 ? 4.926 19.656 -15.18 1 88.38 45 ARG B CA 1
ATOM 1995 C C . ARG B 1 45 ? 5.492 18.297 -14.828 1 88.38 45 ARG B C 1
ATOM 1997 O O . ARG B 1 45 ? 4.781 17.438 -14.289 1 88.38 45 ARG B O 1
ATOM 2004 N N . ILE B 1 46 ? 6.66 18.156 -15.102 1 85.56 46 ILE B N 1
ATOM 2005 C CA . ILE B 1 46 ? 7.266 16.844 -14.922 1 85.56 46 ILE B CA 1
ATOM 2006 C C . ILE B 1 46 ? 7.273 16.469 -13.438 1 85.56 46 ILE B C 1
ATOM 2008 O O . ILE B 1 46 ? 6.711 15.445 -13.047 1 85.56 46 ILE B O 1
ATOM 2012 N N . PRO B 1 47 ? 7.824 17.266 -12.578 1 90.56 47 PRO B N 1
ATOM 2013 C CA . PRO B 1 47 ? 7.801 16.906 -11.156 1 90.56 47 PRO B CA 1
ATOM 2014 C C . PRO B 1 47 ? 6.387 16.844 -10.586 1 90.56 47 PRO B C 1
ATOM 2016 O O . PRO B 1 47 ? 6.129 16.062 -9.664 1 90.56 47 PRO B O 1
ATOM 2019 N N . ILE B 1 48 ? 5.465 17.594 -11.125 1 92.19 48 ILE B N 1
ATOM 2020 C CA . ILE B 1 48 ? 4.082 17.547 -10.664 1 92.19 48 ILE B CA 1
ATOM 2021 C C . ILE B 1 48 ? 3.465 16.188 -11.008 1 92.19 48 ILE B C 1
ATOM 2023 O O . ILE B 1 48 ? 2.752 15.602 -10.188 1 92.19 48 ILE B O 1
ATOM 2027 N N . ARG B 1 49 ? 3.758 15.711 -12.148 1 86.38 49 ARG B N 1
ATOM 2028 C CA . ARG B 1 49 ? 3.262 14.398 -12.555 1 86.38 49 ARG B CA 1
ATOM 2029 C C . ARG B 1 49 ? 3.795 13.305 -11.641 1 86.38 49 ARG B C 1
ATOM 2031 O O . ARG B 1 49 ? 3.059 12.383 -11.266 1 86.38 49 ARG B O 1
ATOM 2038 N N . GLU B 1 50 ? 5.004 13.453 -11.312 1 87.75 50 GLU B N 1
ATOM 2039 C CA . GLU B 1 50 ? 5.605 12.492 -10.398 1 87.75 50 GLU B CA 1
ATOM 2040 C C . GLU B 1 50 ? 4.973 12.586 -9.008 1 87.75 50 GLU B C 1
ATOM 2042 O O . GLU B 1 50 ? 4.754 11.562 -8.352 1 87.75 50 GLU B O 1
ATOM 2047 N N . ALA B 1 51 ? 4.703 13.742 -8.633 1 93.06 51 ALA B N 1
ATOM 2048 C CA . ALA B 1 51 ? 4.039 13.953 -7.344 1 93.06 51 ALA B CA 1
ATOM 2049 C C . ALA B 1 51 ? 2.648 13.328 -7.34 1 93.06 51 ALA B C 1
ATOM 2051 O O . ALA B 1 51 ? 2.24 12.719 -6.352 1 93.06 51 ALA B O 1
ATOM 2052 N N . PHE B 1 52 ? 1.968 13.461 -8.438 1 92.25 52 PHE B N 1
ATOM 2053 C CA . PHE B 1 52 ? 0.634 12.891 -8.555 1 92.25 52 PHE B CA 1
ATOM 2054 C C . PHE B 1 52 ? 0.688 11.367 -8.438 1 92.25 52 PHE B C 1
ATOM 2056 O O . PHE B 1 52 ? -0.204 10.75 -7.848 1 92.25 52 PHE B O 1
ATOM 2063 N N . GLN B 1 53 ? 1.711 10.797 -8.922 1 87.25 53 GLN B N 1
ATOM 2064 C CA . GLN B 1 53 ? 1.859 9.352 -8.82 1 87.25 53 GLN B CA 1
ATOM 2065 C C . GLN B 1 53 ? 2.043 8.922 -7.367 1 87.25 53 GLN B C 1
ATOM 2067 O O . GLN B 1 53 ? 1.463 7.922 -6.934 1 87.25 53 GLN B O 1
ATOM 2072 N N . VAL B 1 54 ? 2.812 9.68 -6.691 1 89.38 54 VAL B N 1
ATOM 2073 C CA . VAL B 1 54 ? 3.029 9.398 -5.277 1 89.38 54 VAL B CA 1
ATOM 2074 C C . VAL B 1 54 ? 1.711 9.531 -4.516 1 89.38 54 VAL B C 1
ATOM 2076 O O . VAL B 1 54 ? 1.337 8.641 -3.752 1 89.38 54 VAL B O 1
ATOM 2079 N N . LEU B 1 55 ? 0.986 10.586 -4.766 1 94.12 55 LEU B N 1
ATOM 2080 C CA . LEU B 1 55 ? -0.27 10.867 -4.078 1 94.12 55 LEU B CA 1
ATOM 2081 C C . LEU B 1 55 ? -1.316 9.812 -4.402 1 94.12 55 LEU B C 1
ATOM 2083 O O . LEU B 1 55 ? -2.125 9.445 -3.545 1 94.12 55 LEU B O 1
ATOM 2087 N N . GLU B 1 56 ? -1.259 9.375 -5.645 1 90.5 56 GLU B N 1
ATOM 2088 C CA . GLU B 1 56 ? -2.17 8.305 -6.043 1 90.5 56 GLU B CA 1
ATOM 2089 C C . GLU B 1 56 ? -1.882 7.02 -5.273 1 90.5 56 GLU B C 1
ATOM 2091 O O . GLU B 1 56 ? -2.805 6.348 -4.812 1 90.5 56 GLU B O 1
ATOM 2096 N N . GLY B 1 57 ? -0.682 6.727 -5.129 1 88.12 57 GLY B N 1
ATOM 2097 C CA . GLY B 1 57 ? -0.283 5.555 -4.367 1 88.12 57 GLY B CA 1
ATOM 2098 C C . GLY B 1 57 ? -0.644 5.648 -2.895 1 88.12 57 GLY B C 1
ATOM 2099 O O . GLY B 1 57 ? -0.836 4.629 -2.23 1 88.12 57 GLY B O 1
ATOM 2100 N N . GLN B 1 58 ? -0.77 6.863 -2.449 1 92.25 58 GLN B N 1
ATOM 2101 C CA . GLN B 1 58 ? -1.124 7.102 -1.055 1 92.25 58 GLN B CA 1
ATOM 2102 C C . GLN B 1 58 ? -2.639 7.137 -0.87 1 92.25 58 GLN B C 1
ATOM 2104 O O . GLN B 1 58 ? -3.129 7.246 0.255 1 92.25 58 GLN B O 1
ATOM 2109 N N . GLY B 1 59 ? -3.375 7.066 -1.957 1 92.69 59 GLY B N 1
ATOM 2110 C CA . GLY B 1 59 ? -4.828 7.07 -1.896 1 92.69 59 GLY B CA 1
ATOM 2111 C C . GLY B 1 59 ? -5.41 8.445 -1.628 1 92.69 59 GLY B C 1
ATOM 2112 O O . GLY B 1 59 ? -6.516 8.562 -1.092 1 92.69 59 GLY B O 1
ATOM 2113 N N . LEU B 1 60 ? -4.68 9.461 -1.926 1 96.19 60 LEU B N 1
ATOM 2114 C CA . LEU B 1 60 ? -5.129 10.805 -1.593 1 96.19 60 LEU B CA 1
ATOM 2115 C C . LEU B 1 60 ? -5.738 11.492 -2.811 1 96.19 60 LEU B C 1
ATOM 2117 O O . LEU B 1 60 ? -6.402 12.523 -2.678 1 96.19 60 LEU B O 1
ATOM 2121 N N . ILE B 1 61 ? -5.438 10.961 -3.994 1 95.31 61 ILE B N 1
ATOM 2122 C CA . ILE B 1 61 ? -6.055 11.461 -5.219 1 95.31 61 ILE B CA 1
ATOM 2123 C C . ILE B 1 61 ? -6.52 10.281 -6.074 1 95.31 61 ILE B C 1
ATOM 2125 O O . ILE B 1 61 ? -6.098 9.141 -5.859 1 95.31 61 ILE B O 1
ATOM 2129 N N . VAL B 1 62 ? -7.441 10.555 -6.965 1 91.25 62 VAL B N 1
ATOM 2130 C CA . VAL B 1 62 ? -7.926 9.57 -7.926 1 91.25 62 VAL B CA 1
ATOM 2131 C C . VAL B 1 62 ? -7.824 10.125 -9.344 1 91.25 62 VAL B C 1
ATOM 2133 O O . VAL B 1 62 ? -8.086 11.312 -9.57 1 91.25 62 VAL B O 1
ATOM 2136 N N . ARG B 1 63 ? -7.289 9.297 -10.148 1 86.69 63 ARG B N 1
ATOM 2137 C CA . ARG B 1 63 ? -7.195 9.633 -11.562 1 86.69 63 ARG B CA 1
ATOM 2138 C C . ARG B 1 63 ? -8.344 9.008 -12.352 1 86.69 63 ARG B C 1
ATOM 2140 O O . ARG B 1 63 ? -8.523 7.785 -12.328 1 86.69 63 ARG B O 1
ATOM 2147 N N . LEU B 1 64 ? -9.164 9.805 -13.016 1 81 64 LEU B N 1
ATOM 2148 C CA . LEU B 1 64 ? -10.281 9.305 -13.805 1 81 64 LEU B CA 1
ATOM 2149 C C . LEU B 1 64 ? -9.82 8.891 -15.195 1 81 64 LEU B C 1
ATOM 2151 O O . LEU B 1 64 ? -8.672 9.133 -15.57 1 81 64 LEU B O 1
ATOM 2155 N N . ALA B 1 65 ? -10.688 8.203 -15.867 1 72.19 65 ALA B N 1
ATOM 2156 C CA . ALA B 1 65 ? -10.398 7.746 -17.219 1 72.19 65 ALA B CA 1
ATOM 2157 C C . ALA B 1 65 ? -10.031 8.914 -18.141 1 72.19 65 ALA B C 1
ATOM 2159 O O . ALA B 1 65 ? -9.242 8.758 -19.062 1 72.19 65 ALA B O 1
ATOM 2160 N N . THR B 1 66 ? -10.531 10.031 -17.844 1 68.94 66 THR B N 1
ATOM 2161 C CA . THR B 1 66 ? -10.258 11.234 -18.609 1 68.94 66 THR B CA 1
ATOM 2162 C C . THR B 1 66 ? -8.883 11.805 -18.25 1 68.94 66 THR B C 1
ATOM 2164 O O . THR B 1 66 ? -8.469 12.828 -18.797 1 68.94 66 THR B O 1
ATOM 2167 N N . ARG B 1 67 ? -8.305 11.211 -17.281 1 77.56 67 ARG B N 1
ATOM 2168 C CA . ARG B 1 67 ? -6.969 11.57 -16.812 1 77.56 67 ARG B CA 1
ATOM 2169 C C . ARG B 1 67 ? -7.031 12.766 -15.867 1 77.56 67 ARG B C 1
ATOM 2171 O O . ARG B 1 67 ? -5.996 13.305 -15.469 1 77.56 67 ARG B O 1
ATOM 2178 N N . ARG B 1 68 ? -8.266 13.297 -15.68 1 89.25 68 ARG B N 1
ATOM 2179 C CA . ARG B 1 68 ? -8.406 14.336 -14.664 1 89.25 68 ARG B CA 1
ATOM 2180 C C . ARG B 1 68 ? -8.125 13.781 -13.266 1 89.25 68 ARG B C 1
ATOM 2182 O O . ARG B 1 68 ? -8.422 12.617 -12.992 1 89.25 68 ARG B O 1
ATOM 2189 N N . ILE B 1 69 ? -7.578 14.648 -12.445 1 94.56 69 ILE B N 1
ATOM 2190 C CA . ILE B 1 69 ? -7.141 14.219 -11.125 1 94.56 69 ILE B CA 1
ATOM 2191 C C . ILE B 1 69 ? -7.945 14.953 -10.047 1 94.56 69 ILE B C 1
ATOM 2193 O O . ILE B 1 69 ? -8.086 16.172 -10.102 1 94.56 69 ILE B O 1
ATOM 2197 N N . TYR B 1 70 ? -8.469 14.203 -9.102 1 95.88 70 TYR B N 1
ATOM 2198 C CA . TYR B 1 70 ? -9.281 14.781 -8.039 1 95.88 70 TYR B CA 1
ATOM 2199 C C . TYR B 1 70 ? -8.758 14.375 -6.668 1 95.88 70 TYR B C 1
ATOM 2201 O O . TYR B 1 70 ? -8.305 13.25 -6.477 1 95.88 70 TYR B O 1
ATOM 2209 N N . ALA B 1 71 ? -8.836 15.344 -5.754 1 97.12 71 ALA B N 1
ATOM 2210 C CA . ALA B 1 71 ? -8.594 15.008 -4.355 1 97.12 71 ALA B CA 1
ATOM 2211 C C . ALA B 1 71 ? -9.688 14.094 -3.812 1 97.12 71 ALA B C 1
ATOM 2213 O O . ALA B 1 71 ? -10.875 14.305 -4.102 1 97.12 71 ALA B O 1
ATOM 2214 N N . VAL B 1 72 ? -9.328 13.117 -3.041 1 94.88 72 VAL B N 1
ATOM 2215 C CA . VAL B 1 72 ? -10.289 12.156 -2.52 1 94.88 72 VAL B CA 1
ATOM 2216 C C . VAL B 1 72 ? -11.086 12.789 -1.382 1 94.88 72 VAL B C 1
ATOM 2218 O O . VAL B 1 72 ? -10.57 13.633 -0.646 1 94.88 72 VAL B O 1
ATOM 2221 N N . GLU B 1 73 ? -12.359 12.344 -1.323 1 92.12 73 GLU B N 1
ATOM 2222 C CA . GLU B 1 73 ? -13.164 12.688 -0.158 1 92.12 73 GLU B CA 1
ATOM 2223 C C . GLU B 1 73 ? -12.82 11.805 1.034 1 92.12 73 GLU B C 1
ATOM 2225 O O . GLU B 1 73 ? -12.766 10.578 0.905 1 92.12 73 GLU B O 1
ATOM 2230 N N . LEU B 1 74 ? -12.602 12.422 2.164 1 92.81 74 LEU B N 1
ATOM 2231 C CA . LEU B 1 74 ? -12.273 11.695 3.381 1 92.81 74 LEU B CA 1
ATOM 2232 C C . LEU B 1 74 ? -13.227 12.055 4.512 1 92.81 74 LEU B C 1
ATOM 2234 O O . LEU B 1 74 ? -13.188 13.172 5.035 1 92.81 74 LEU B O 1
ATOM 2238 N N . SER B 1 75 ? -14.117 11.109 4.824 1 92.5 75 SER B N 1
ATOM 2239 C CA . SER B 1 75 ? -14.945 11.281 6.008 1 92.5 75 SER B CA 1
ATOM 2240 C C . SER B 1 75 ? -14.18 10.938 7.281 1 92.5 75 SER B C 1
ATOM 2242 O O . SER B 1 75 ? -13.078 10.383 7.219 1 92.5 75 SER B O 1
ATOM 2244 N N . GLU B 1 76 ? -14.773 11.344 8.414 1 94.31 76 GLU B N 1
ATOM 2245 C CA . GLU B 1 76 ? -14.164 10.984 9.688 1 94.31 76 GLU B CA 1
ATOM 2246 C C . GLU B 1 76 ? -13.992 9.469 9.812 1 94.31 76 GLU B C 1
ATOM 2248 O O . GLU B 1 76 ? -12.969 8.992 10.312 1 94.31 76 GLU B O 1
ATOM 2253 N N . GLU B 1 77 ? -14.984 8.828 9.336 1 92.25 77 GLU B N 1
ATOM 2254 C CA . GLU B 1 77 ? -14.938 7.367 9.383 1 92.25 77 GLU B CA 1
ATOM 2255 C C . GLU B 1 77 ? -13.844 6.816 8.477 1 92.25 77 GLU B C 1
ATOM 2257 O O . GLU B 1 77 ? -13.148 5.867 8.844 1 92.25 77 GLU B O 1
ATOM 2262 N N . GLN B 1 78 ? -13.734 7.352 7.344 1 91.5 78 GLN B N 1
ATOM 2263 C CA . GLN B 1 78 ? -12.695 6.906 6.422 1 91.5 78 GLN B CA 1
ATOM 2264 C C . GLN B 1 78 ? -11.305 7.129 7.008 1 91.5 78 GLN B C 1
ATOM 2266 O O . GLN B 1 78 ? -10.43 6.277 6.871 1 91.5 78 GLN B O 1
ATOM 2271 N N . ILE B 1 79 ? -11.133 8.25 7.633 1 94.88 79 ILE B N 1
ATOM 2272 C CA . ILE B 1 79 ? -9.867 8.547 8.289 1 94.88 79 ILE B CA 1
ATOM 2273 C C . ILE B 1 79 ? -9.578 7.5 9.367 1 94.88 79 ILE B C 1
ATOM 2275 O O . ILE B 1 79 ? -8.461 6.992 9.461 1 94.88 79 ILE B O 1
ATOM 2279 N N . GLN B 1 80 ? -10.539 7.195 10.133 1 94.81 80 GLN B N 1
ATOM 2280 C CA . GLN B 1 80 ? -10.375 6.191 11.18 1 94.81 80 GLN B CA 1
ATOM 2281 C C . GLN B 1 80 ? -9.961 4.848 10.594 1 94.81 80 GLN B C 1
ATOM 2283 O O . GLN B 1 80 ? -9.062 4.184 11.109 1 94.81 80 GLN B O 1
ATOM 2288 N N . ILE B 1 81 ? -10.648 4.469 9.531 1 93.06 81 ILE B N 1
ATOM 2289 C CA . ILE B 1 81 ? -10.375 3.188 8.891 1 93.06 81 ILE B CA 1
ATOM 2290 C C . ILE B 1 81 ? -8.945 3.17 8.352 1 93.06 81 ILE B C 1
ATOM 2292 O O . ILE B 1 81 ? -8.242 2.16 8.469 1 93.06 81 ILE B O 1
ATOM 2296 N N . ILE B 1 82 ? -8.5 4.227 7.789 1 95.44 82 ILE B N 1
ATOM 2297 C CA . ILE B 1 82 ? -7.148 4.336 7.254 1 95.44 82 ILE B CA 1
ATOM 2298 C C . ILE B 1 82 ? -6.137 4.094 8.367 1 95.44 82 ILE B C 1
ATOM 2300 O O . ILE B 1 82 ? -5.223 3.275 8.227 1 95.44 82 ILE B O 1
ATOM 2304 N N . TYR B 1 83 ? -6.305 4.711 9.453 1 95.81 83 TYR B N 1
ATOM 2305 C CA . TYR B 1 83 ? -5.336 4.578 10.539 1 95.81 83 TYR B CA 1
ATOM 2306 C C . TYR B 1 83 ? -5.426 3.203 11.188 1 95.81 83 TYR B C 1
ATOM 2308 O O . TYR B 1 83 ? -4.422 2.668 11.664 1 95.81 83 TYR B O 1
ATOM 2316 N N . GLU B 1 84 ? -6.582 2.611 11.188 1 94.75 84 GLU B N 1
ATOM 2317 C CA . GLU B 1 84 ? -6.684 1.226 11.633 1 94.75 84 GLU B CA 1
ATOM 2318 C C . GLU B 1 84 ? -5.875 0.295 10.734 1 94.75 84 GLU B C 1
ATOM 2320 O O . GLU B 1 84 ? -5.188 -0.606 11.227 1 94.75 84 GLU B O 1
ATOM 2325 N N . MET B 1 85 ? -6.027 0.53 9.453 1 93.94 85 MET B N 1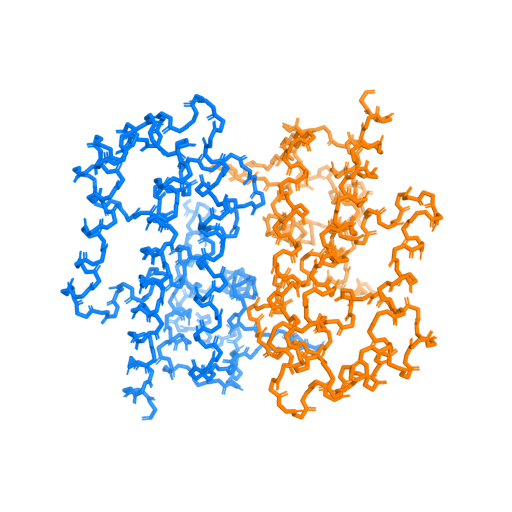
ATOM 2326 C CA . MET B 1 85 ? -5.25 -0.269 8.508 1 93.94 85 MET B CA 1
ATOM 2327 C C . MET B 1 85 ? -3.754 -0.057 8.719 1 93.94 85 MET B C 1
ATOM 2329 O O . MET B 1 85 ? -2.975 -1.009 8.672 1 93.94 85 MET B O 1
ATOM 2333 N N . ILE B 1 86 ? -3.338 1.129 8.906 1 95.44 86 ILE B N 1
ATOM 2334 C CA . ILE B 1 86 ? -1.944 1.445 9.195 1 95.44 86 ILE B CA 1
ATOM 2335 C C . ILE B 1 86 ? -1.497 0.697 10.445 1 95.44 86 ILE B C 1
ATOM 2337 O O . ILE B 1 86 ? -0.402 0.131 10.484 1 95.44 86 ILE B O 1
ATOM 2341 N N . GLY B 1 87 ? -2.361 0.701 11.438 1 94.88 87 GLY B N 1
ATOM 2342 C CA . GLY B 1 87 ? -2.066 -0.078 12.633 1 94.88 87 GLY B CA 1
ATOM 2343 C C . GLY B 1 87 ? -1.811 -1.544 12.344 1 94.88 87 GLY B C 1
ATOM 2344 O O . GLY B 1 87 ? -0.881 -2.139 12.891 1 94.88 87 GLY B O 1
ATOM 2345 N N . ASP B 1 88 ? -2.641 -2.141 11.508 1 94.06 88 ASP B N 1
ATOM 2346 C CA . ASP B 1 88 ? -2.471 -3.543 11.133 1 94.06 88 ASP B CA 1
ATOM 2347 C C . ASP B 1 88 ? -1.13 -3.766 10.438 1 94.06 88 ASP B C 1
ATOM 2349 O O . ASP B 1 88 ? -0.48 -4.793 10.648 1 94.06 88 ASP B O 1
ATOM 2353 N N . ILE B 1 89 ? -0.732 -2.865 9.633 1 94.31 89 ILE B N 1
ATOM 2354 C CA . ILE B 1 89 ? 0.544 -2.949 8.93 1 94.31 89 ILE B CA 1
ATOM 2355 C C . ILE B 1 89 ? 1.69 -2.902 9.938 1 94.31 89 ILE B C 1
ATOM 2357 O O . ILE B 1 89 ? 2.627 -3.699 9.867 1 94.31 89 ILE B O 1
ATOM 2361 N N . LEU B 1 90 ? 1.611 -1.981 10.891 1 91.81 90 LEU B N 1
ATOM 2362 C CA . LEU B 1 90 ? 2.631 -1.866 11.93 1 91.81 90 LEU B CA 1
ATOM 2363 C C . LEU B 1 90 ? 2.725 -3.15 12.742 1 91.81 90 LEU B C 1
ATOM 2365 O O . LEU B 1 90 ? 3.824 -3.625 13.039 1 91.81 90 LEU B O 1
ATOM 2369 N N . LYS B 1 91 ? 1.604 -3.664 13.078 1 90.44 91 LYS B N 1
ATOM 2370 C CA . LYS B 1 91 ? 1.57 -4.902 13.852 1 90.44 91 LYS B CA 1
ATOM 2371 C C . LYS B 1 91 ? 2.227 -6.047 13.086 1 90.44 91 LYS B C 1
ATOM 2373 O O . LYS B 1 91 ? 2.977 -6.84 13.656 1 90.44 91 LYS B O 1
ATOM 2378 N N . LYS B 1 92 ? 1.907 -6.098 11.828 1 89 92 LYS B N 1
ATOM 2379 C CA . LYS B 1 92 ? 2.533 -7.129 11 1 89 92 LYS B CA 1
ATOM 2380 C C . LYS B 1 92 ? 4.047 -6.953 10.961 1 89 92 LYS B C 1
ATOM 2382 O O . LYS B 1 92 ? 4.793 -7.938 10.977 1 89 92 LYS B O 1
ATOM 2387 N N . ALA B 1 93 ? 4.492 -5.742 10.812 1 87.31 93 ALA B N 1
ATOM 2388 C CA . ALA B 1 93 ? 5.926 -5.461 10.82 1 87.31 93 ALA B CA 1
ATOM 2389 C C . ALA B 1 93 ? 6.57 -5.922 12.117 1 87.31 93 ALA B C 1
ATOM 2391 O O . ALA B 1 93 ? 7.664 -6.492 12.109 1 87.31 93 ALA B O 1
ATOM 2392 N N . VAL B 1 94 ? 5.891 -5.68 13.258 1 83.62 94 VAL B N 1
ATOM 2393 C CA . VAL B 1 94 ? 6.387 -6.109 14.562 1 83.62 94 VAL B CA 1
ATOM 2394 C C . VAL B 1 94 ? 6.477 -7.633 14.609 1 83.62 94 VAL B C 1
ATOM 2396 O O . VAL B 1 94 ? 7.465 -8.188 15.094 1 83.62 94 VAL B O 1
ATOM 2399 N N . GLU B 1 95 ? 5.41 -8.25 14.102 1 83.06 95 GLU B N 1
ATOM 2400 C CA . GLU B 1 95 ? 5.371 -9.711 14.078 1 83.06 95 GLU B CA 1
ATOM 2401 C C . GLU B 1 95 ? 6.539 -10.273 13.273 1 83.06 95 GLU B C 1
ATOM 2403 O O . GLU B 1 95 ? 7.066 -11.344 13.602 1 83.06 95 GLU B O 1
ATOM 2408 N N . ASN B 1 96 ? 6.93 -9.625 12.305 1 79.88 96 ASN B N 1
ATOM 2409 C CA . ASN B 1 96 ? 7.941 -10.141 11.391 1 79.88 96 ASN B CA 1
ATOM 2410 C C . ASN B 1 96 ? 9.352 -9.75 11.828 1 79.88 96 ASN B C 1
ATOM 2412 O O . ASN B 1 96 ? 10.328 -10.141 11.195 1 79.88 96 ASN B O 1
ATOM 2416 N N . LEU B 1 97 ? 9.492 -8.961 12.812 1 71.75 97 LEU B N 1
ATOM 2417 C CA . LEU B 1 97 ? 10.812 -8.648 13.367 1 71.75 97 LEU B CA 1
ATOM 2418 C C . LEU B 1 97 ? 11.461 -9.898 13.953 1 71.75 97 LEU B C 1
ATOM 2420 O O . LEU B 1 97 ? 12.68 -9.953 14.102 1 71.75 97 LEU B O 1
ATOM 2424 N N . LYS B 1 98 ? 10.672 -10.93 14.43 1 58.59 98 LYS B N 1
ATOM 2425 C CA . LYS B 1 98 ? 11.109 -12.094 15.195 1 58.59 98 LYS B CA 1
ATOM 2426 C C . LYS B 1 98 ? 12.188 -12.867 14.453 1 58.59 98 LYS B C 1
ATOM 2428 O O . LYS B 1 98 ? 12.867 -13.711 15.039 1 58.59 98 LYS B O 1
ATOM 2433 N N . ASN B 1 99 ? 12.195 -12.734 13.164 1 52.19 99 ASN B N 1
ATOM 2434 C CA . ASN B 1 99 ? 13.344 -13.57 12.797 1 52.19 99 ASN B CA 1
ATOM 2435 C C . ASN B 1 99 ? 14.625 -13.086 13.477 1 52.19 99 ASN B C 1
ATOM 2437 O O . ASN B 1 99 ? 14.789 -11.891 13.727 1 52.19 99 ASN B O 1
ATOM 2441 N N . GLU B 1 100 ? 15.328 -14.016 14.164 1 50.34 100 GLU B N 1
ATOM 2442 C CA . GLU B 1 100 ? 16.328 -13.977 15.227 1 50.34 100 GLU B CA 1
ATOM 2443 C C . GLU B 1 100 ? 17.141 -12.68 15.18 1 50.34 100 GLU B C 1
ATOM 2445 O O . GLU B 1 100 ? 17.266 -11.992 16.203 1 50.34 100 GLU B O 1
ATOM 2450 N N . ASP B 1 101 ? 17.891 -12.531 14.258 1 56.12 101 ASP B N 1
ATOM 2451 C CA . ASP B 1 101 ? 19 -11.57 14.258 1 56.12 101 ASP B CA 1
ATOM 2452 C C . ASP B 1 101 ? 18.484 -10.141 14.086 1 56.12 101 ASP B C 1
ATOM 2454 O O . ASP B 1 101 ? 19.031 -9.211 14.68 1 56.12 101 ASP B O 1
ATOM 2458 N N . LYS B 1 102 ? 17.25 -10.008 13.625 1 57.84 102 LYS B N 1
ATOM 2459 C CA . LYS B 1 102 ? 16.812 -8.648 13.289 1 57.84 102 LYS B CA 1
ATOM 2460 C C . LYS B 1 102 ? 16.031 -8.023 14.438 1 57.84 102 LYS B C 1
ATOM 2462 O O . LYS B 1 102 ? 16.094 -6.812 14.656 1 57.84 102 LYS B O 1
ATOM 2467 N N . GLY B 1 103 ? 15.359 -8.82 15.203 1 58.03 103 GLY B N 1
ATOM 2468 C CA . GLY B 1 103 ? 14.695 -8.328 16.391 1 58.03 103 GLY B CA 1
ATOM 2469 C C . GLY B 1 103 ? 15.641 -7.684 17.391 1 58.03 103 GLY B C 1
ATOM 2470 O O . GLY B 1 103 ? 15.336 -6.629 17.953 1 58.03 103 GLY B O 1
ATOM 2471 N N . LYS B 1 104 ? 16.734 -8.336 17.391 1 61.34 104 LYS B N 1
ATOM 2472 C CA . LYS B 1 104 ? 17.766 -7.766 18.266 1 61.34 104 LYS B CA 1
ATOM 2473 C C . LYS B 1 104 ? 18.188 -6.383 17.781 1 61.34 104 LYS B C 1
ATOM 2475 O O . LYS B 1 104 ? 18.438 -5.484 18.594 1 61.34 104 LYS B O 1
ATOM 2480 N N . GLU B 1 105 ? 18.219 -6.273 16.516 1 62.91 105 GLU B N 1
ATOM 2481 C CA . GLU B 1 105 ? 18.625 -4.996 15.938 1 62.91 105 GLU B CA 1
ATOM 2482 C C . GLU B 1 105 ? 17.609 -3.904 16.25 1 62.91 105 GLU B C 1
ATOM 2484 O O . GLU B 1 105 ? 17.984 -2.779 16.594 1 62.91 105 GLU B O 1
ATOM 2489 N N . VAL B 1 106 ? 16.422 -4.266 16.188 1 62.06 106 VAL B N 1
ATOM 2490 C CA . VAL B 1 106 ? 15.359 -3.299 16.453 1 62.06 106 VAL B CA 1
ATOM 2491 C C . VAL B 1 106 ? 15.414 -2.855 17.922 1 62.06 106 VAL B C 1
ATOM 2493 O O . VAL B 1 106 ? 15.305 -1.664 18.219 1 62.06 106 VAL B O 1
ATOM 2496 N N . ILE B 1 107 ? 15.648 -3.848 18.703 1 61.59 107 ILE B N 1
ATOM 2497 C CA . ILE B 1 107 ? 15.703 -3.566 20.125 1 61.59 107 ILE B CA 1
ATOM 2498 C C . ILE B 1 107 ? 16.922 -2.697 20.438 1 61.59 107 ILE B C 1
ATOM 2500 O O . ILE B 1 107 ? 16.844 -1.767 21.25 1 61.59 107 ILE B O 1
ATOM 2504 N N . THR B 1 108 ? 17.906 -3.152 19.797 1 63.91 108 THR B N 1
ATOM 2505 C CA . THR B 1 108 ? 19.125 -2.367 20 1 63.91 108 THR B CA 1
ATOM 2506 C C . THR B 1 108 ? 18.922 -0.93 19.531 1 63.91 108 THR B C 1
ATOM 2508 O O . THR B 1 108 ? 19.328 0.014 20.219 1 63.91 108 THR B O 1
ATOM 2511 N N . ILE B 1 109 ? 18.312 -0.809 18.5 1 64 109 ILE B N 1
ATOM 2512 C CA . ILE B 1 109 ? 18.078 0.521 17.953 1 64 109 ILE B CA 1
ATOM 2513 C C . ILE B 1 109 ? 17.109 1.288 18.844 1 64 109 ILE B C 1
ATOM 2515 O O . ILE B 1 109 ? 17.328 2.459 19.156 1 64 109 ILE B O 1
ATOM 2519 N N . LEU B 1 110 ? 16.109 0.51 19.125 1 60.97 110 LEU B N 1
ATOM 2520 C CA . LEU B 1 110 ? 15.094 1.138 19.953 1 60.97 110 LEU B CA 1
ATOM 2521 C C . LEU B 1 110 ? 15.672 1.543 21.312 1 60.97 110 LEU B C 1
ATOM 2523 O O . LEU B 1 110 ? 15.312 2.59 21.859 1 60.97 110 LEU B O 1
ATOM 2527 N N . SER B 1 111 ? 16.438 0.634 21.766 1 58.88 111 SER B N 1
ATOM 2528 C CA . SER B 1 111 ? 17.062 0.91 23.062 1 58.88 111 SER B CA 1
ATOM 2529 C C . SER B 1 111 ? 18.109 2.01 22.953 1 58.88 111 SER B C 1
ATOM 2531 O O . SER B 1 111 ? 18.281 2.811 23.859 1 58.88 111 SER B O 1
ATOM 2533 N N . SER B 1 112 ? 18.906 1.773 21.922 1 58.62 112 SER B N 1
ATOM 2534 C CA . SER B 1 112 ? 19.953 2.771 21.734 1 58.62 112 SER B CA 1
ATOM 2535 C C . SER B 1 112 ? 19.375 4.117 21.312 1 58.62 112 SER B C 1
ATOM 2537 O O . SER B 1 112 ? 19.938 5.168 21.625 1 58.62 112 SER B O 1
ATOM 2539 N N . ASP B 1 113 ? 18.516 4.082 20.438 1 51.44 113 ASP B N 1
ATOM 2540 C CA . ASP B 1 113 ? 18.016 5.273 19.75 1 51.44 113 ASP B CA 1
ATOM 2541 C C . ASP B 1 113 ? 16.922 5.957 20.547 1 51.44 113 ASP B C 1
ATOM 2543 O O . ASP B 1 113 ? 16.234 6.855 20.047 1 51.44 113 ASP B O 1
ATOM 2547 N N . LEU B 1 114 ? 16.5 5.387 21.688 1 49.66 114 LEU B N 1
ATOM 2548 C CA . LEU B 1 114 ? 15.773 6.246 22.625 1 49.66 114 LEU B CA 1
ATOM 2549 C C . LEU B 1 114 ? 16.359 7.648 22.641 1 49.66 114 LEU B C 1
ATOM 2551 O O . LEU B 1 114 ? 15.664 8.617 22.953 1 49.66 114 LEU B O 1
ATOM 2555 N N . SER B 1 115 ? 17.531 7.648 22.172 1 51.62 115 SER B N 1
ATOM 2556 C CA . SER B 1 115 ? 18.094 8.984 22 1 51.62 115 SER B CA 1
ATOM 2557 C C . SER B 1 115 ? 17.828 9.531 20.609 1 51.62 115 SER B C 1
ATOM 2559 O O . SER B 1 115 ? 18.125 10.688 20.312 1 51.62 115 SER B O 1
ATOM 2561 N N . THR B 1 116 ? 17.188 8.703 19.844 1 58.53 116 THR B N 1
ATOM 2562 C CA . THR B 1 116 ? 16.984 9.195 18.484 1 58.53 116 THR B CA 1
ATOM 2563 C C . THR B 1 116 ? 15.609 9.836 18.344 1 58.53 116 THR B C 1
ATOM 2565 O O . THR B 1 116 ? 14.68 9.484 19.078 1 58.53 116 THR B O 1
ATOM 2568 N N . SER B 1 117 ? 15.5 10.883 17.703 1 68.88 117 SER B N 1
ATOM 2569 C CA . SER B 1 117 ? 14.305 11.664 17.406 1 68.88 117 SER B CA 1
ATOM 2570 C C . SER B 1 117 ? 13.383 10.906 16.438 1 68.88 117 SER B C 1
ATOM 2572 O O . SER B 1 117 ? 12.328 11.414 16.062 1 68.88 117 SER B O 1
ATOM 2574 N N . LYS B 1 118 ? 13.719 9.555 16.297 1 78.69 118 LYS B N 1
ATOM 2575 C CA . LYS B 1 118 ? 12.883 8.812 15.352 1 78.69 118 LYS B CA 1
ATOM 2576 C C . LYS B 1 118 ? 11.625 8.281 16.031 1 78.69 118 LYS B C 1
ATOM 2578 O O . LYS B 1 118 ? 11.672 7.844 17.188 1 78.69 118 LYS B O 1
ATOM 2583 N N . ARG B 1 119 ? 10.531 8.289 15.32 1 82 119 ARG B N 1
ATOM 2584 C CA . ARG B 1 119 ? 9.281 7.707 15.797 1 82 119 ARG B CA 1
ATOM 2585 C C . ARG B 1 119 ? 9.312 6.188 15.688 1 82 119 ARG B C 1
ATOM 2587 O O . ARG B 1 119 ? 10.141 5.625 14.969 1 82 119 ARG B O 1
ATOM 2594 N N . PHE B 1 120 ? 8.438 5.551 16.422 1 82.06 120 PHE B N 1
ATOM 2595 C CA . PHE B 1 120 ? 8.336 4.098 16.438 1 82.06 120 PHE B CA 1
ATOM 2596 C C . PHE B 1 120 ? 8.164 3.555 15.023 1 82.06 120 PHE B C 1
ATOM 2598 O O . PHE B 1 120 ? 8.797 2.561 14.656 1 82.06 120 PHE B O 1
ATOM 2605 N N . ASP B 1 121 ? 7.238 4.152 14.203 1 87.38 121 ASP B N 1
ATOM 2606 C CA . ASP B 1 121 ? 6.969 3.697 12.844 1 87.38 121 ASP B CA 1
ATOM 2607 C C . ASP B 1 121 ? 8.219 3.818 11.969 1 87.38 121 ASP B C 1
ATOM 2609 O O . ASP B 1 121 ? 8.453 2.979 11.094 1 87.38 121 ASP B O 1
ATOM 2613 N N . GLU B 1 122 ? 9.023 4.82 12.234 1 86.81 122 GLU B N 1
ATOM 2614 C CA . GLU B 1 122 ? 10.258 5.008 11.484 1 86.81 122 GLU B CA 1
ATOM 2615 C C . GLU B 1 122 ? 11.273 3.92 11.82 1 86.81 122 GLU B C 1
ATOM 2617 O O . GLU B 1 122 ? 11.992 3.441 10.938 1 86.81 122 GLU B O 1
ATOM 2622 N N . ILE B 1 123 ? 11.312 3.596 13.047 1 81.75 123 ILE B N 1
ATOM 2623 C CA . ILE B 1 123 ? 12.219 2.539 13.477 1 81.75 123 ILE B CA 1
ATOM 2624 C C . ILE B 1 123 ? 11.797 1.208 12.859 1 81.75 123 ILE B C 1
ATOM 2626 O O . ILE B 1 123 ? 12.633 0.442 12.383 1 81.7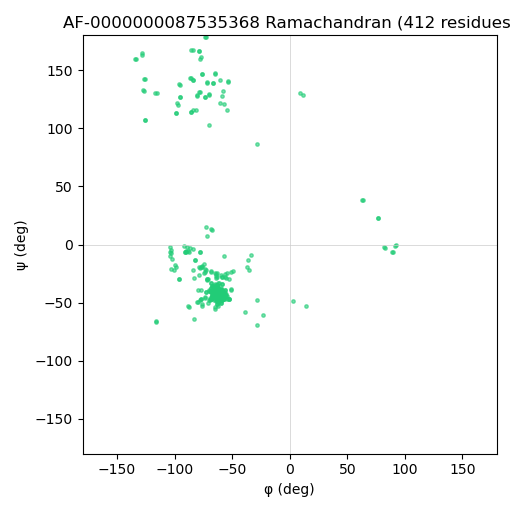5 123 ILE B O 1
ATOM 2630 N N . LEU B 1 124 ? 10.531 0.892 12.922 1 83.75 124 LEU B N 1
ATOM 2631 C CA . LEU B 1 124 ? 10.023 -0.328 12.312 1 83.75 124 LEU B CA 1
ATOM 2632 C C . LEU B 1 124 ? 10.375 -0.385 10.828 1 83.75 124 LEU B C 1
ATOM 2634 O O . LEU B 1 124 ? 10.758 -1.439 10.32 1 83.75 124 LEU B O 1
ATOM 2638 N N . LEU B 1 125 ? 10.188 0.739 10.18 1 86.69 125 LEU B N 1
A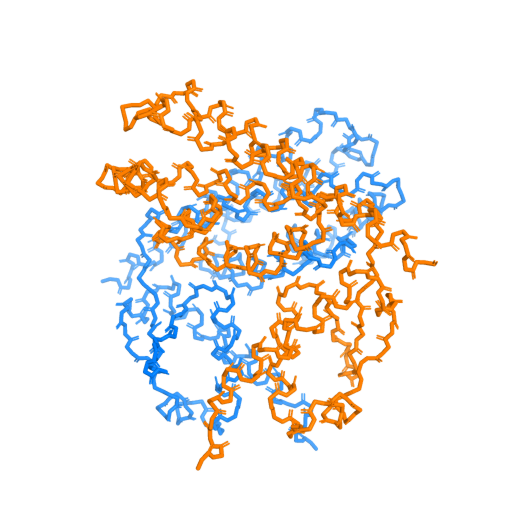TOM 2639 C CA . LEU B 1 125 ? 10.5 0.835 8.758 1 86.69 125 LEU B CA 1
ATOM 2640 C C . LEU B 1 125 ? 11.961 0.48 8.5 1 86.69 125 LEU B C 1
ATOM 2642 O O . LEU B 1 125 ? 12.266 -0.254 7.559 1 86.69 125 LEU B O 1
ATOM 2646 N N . ASP B 1 126 ? 12.836 0.931 9.336 1 83 126 ASP B N 1
ATOM 2647 C CA . ASP B 1 126 ? 14.273 0.693 9.188 1 83 126 ASP B CA 1
ATOM 2648 C C . ASP B 1 126 ? 14.609 -0.78 9.398 1 83 126 ASP B C 1
ATOM 2650 O O . ASP B 1 126 ? 15.609 -1.277 8.875 1 83 126 ASP B O 1
ATOM 2654 N N . CYS B 1 127 ? 13.742 -1.483 10.125 1 80.56 127 CYS B N 1
ATOM 2655 C CA . CYS B 1 127 ? 14.062 -2.85 10.523 1 80.56 127 CYS B CA 1
ATOM 2656 C C . CYS B 1 127 ? 13.305 -3.859 9.664 1 80.56 127 CYS B C 1
ATOM 2658 O O . CYS B 1 127 ? 13.492 -5.066 9.812 1 80.56 127 CYS B O 1
ATOM 2660 N N . THR B 1 128 ? 12.438 -3.371 8.859 1 84.75 128 THR B N 1
ATOM 2661 C CA . THR B 1 128 ? 11.648 -4.258 8.008 1 84.75 128 THR B CA 1
ATOM 2662 C C . THR B 1 128 ? 12.453 -4.688 6.785 1 84.75 128 THR B C 1
ATOM 2664 O O . THR B 1 128 ? 13.016 -3.844 6.082 1 84.75 128 THR B O 1
ATOM 2667 N N . ASP B 1 129 ? 12.523 -5.996 6.527 1 81.94 129 ASP B N 1
ATOM 2668 C CA . ASP B 1 129 ? 13.312 -6.516 5.41 1 81.94 129 ASP B CA 1
ATOM 2669 C C . ASP B 1 129 ? 12.406 -6.922 4.246 1 81.94 129 ASP B C 1
ATOM 2671 O O . ASP B 1 129 ? 12.891 -7.25 3.162 1 81.94 129 ASP B O 1
ATOM 2675 N N . ASN B 1 130 ? 11.219 -6.941 4.438 1 85 130 ASN B N 1
ATOM 2676 C CA . ASN B 1 130 ? 10.25 -7.238 3.383 1 85 130 ASN B CA 1
ATOM 2677 C C . ASN B 1 130 ? 9.914 -5.992 2.57 1 85 130 ASN B C 1
ATOM 2679 O O . ASN B 1 130 ? 9.336 -5.039 3.098 1 85 130 ASN B O 1
ATOM 2683 N N . ALA B 1 131 ? 10.289 -6.07 1.29 1 84.69 131 ALA B N 1
ATOM 2684 C CA . ALA B 1 131 ? 10.172 -4.875 0.458 1 84.69 131 ALA B CA 1
ATOM 2685 C C . ALA B 1 131 ? 8.719 -4.418 0.356 1 84.69 131 ALA B C 1
ATOM 2687 O O . ALA B 1 131 ? 8.438 -3.217 0.348 1 84.69 131 ALA B O 1
ATOM 2688 N N . TYR B 1 132 ? 7.836 -5.352 0.241 1 89.31 132 TYR B N 1
ATOM 2689 C CA . TYR B 1 132 ? 6.418 -5.012 0.176 1 89.31 132 TYR B CA 1
ATOM 2690 C C . TYR B 1 132 ? 5.957 -4.332 1.46 1 89.31 132 TYR B C 1
ATOM 2692 O O . TYR B 1 132 ? 5.348 -3.262 1.42 1 89.31 132 TYR B O 1
ATOM 2700 N N . LEU B 1 133 ? 6.25 -4.891 2.568 1 89 133 LEU B N 1
ATOM 2701 C CA . LEU B 1 133 ? 5.895 -4.316 3.861 1 89 133 LEU B CA 1
ATOM 2702 C C . LEU B 1 133 ? 6.566 -2.965 4.062 1 89 133 LEU B C 1
ATOM 2704 O O . LEU B 1 133 ? 5.973 -2.051 4.637 1 89 133 LEU B O 1
ATOM 2708 N N . SER B 1 134 ? 7.797 -2.891 3.639 1 90.38 134 SER B N 1
ATOM 2709 C CA . SER B 1 134 ? 8.523 -1.631 3.742 1 90.38 134 SER B CA 1
ATOM 2710 C C . SER B 1 134 ? 7.82 -0.517 2.979 1 90.38 134 SER B C 1
ATOM 2712 O O . SER B 1 134 ? 7.766 0.625 3.441 1 90.38 134 SER B O 1
ATOM 2714 N N . LYS B 1 135 ? 7.316 -0.883 1.857 1 89.94 135 LYS B N 1
ATOM 2715 C CA . LYS B 1 135 ? 6.613 0.116 1.059 1 89.94 135 LYS B CA 1
ATOM 2716 C C . LYS B 1 135 ? 5.32 0.559 1.743 1 89.94 135 LYS B C 1
ATOM 2718 O O . LYS B 1 135 ? 5 1.748 1.761 1 89.94 135 LYS B O 1
ATOM 2723 N N . LEU B 1 136 ? 4.539 -0.386 2.236 1 92.5 136 LEU B N 1
ATOM 2724 C CA . LEU B 1 136 ? 3.322 -0.059 2.975 1 92.5 136 LEU B CA 1
ATOM 2725 C C . LEU B 1 136 ? 3.641 0.814 4.184 1 92.5 136 LEU B C 1
ATOM 2727 O O . LEU B 1 136 ? 2.961 1.812 4.43 1 92.5 136 LEU B O 1
ATOM 2731 N N . LEU B 1 137 ? 4.754 0.441 4.836 1 91.69 137 LEU B N 1
ATOM 2732 C CA . LEU B 1 137 ? 5.176 1.185 6.02 1 91.69 137 LEU B CA 1
ATOM 2733 C C . LEU B 1 137 ? 5.633 2.59 5.645 1 91.69 137 LEU B C 1
ATOM 2735 O O . LEU B 1 137 ? 5.375 3.547 6.379 1 91.69 137 LEU B O 1
ATOM 2739 N N . TYR B 1 138 ? 6.289 2.652 4.621 1 89.94 138 TYR B N 1
ATOM 2740 C CA . TYR B 1 138 ? 6.773 3.955 4.176 1 89.94 138 TYR B CA 1
ATOM 2741 C C . TYR B 1 138 ? 5.617 4.91 3.922 1 89.94 138 TYR B C 1
ATOM 2743 O O . TYR B 1 138 ? 5.633 6.055 4.387 1 89.94 138 TYR B O 1
ATOM 2751 N N . THR B 1 139 ? 4.648 4.453 3.16 1 89.69 139 THR B N 1
ATOM 2752 C CA . THR B 1 139 ? 3.469 5.27 2.9 1 89.69 139 THR B CA 1
ATOM 2753 C C . THR B 1 139 ? 2.787 5.664 4.207 1 89.69 139 THR B C 1
ATOM 2755 O O . THR B 1 139 ? 2.459 6.836 4.41 1 89.69 139 THR B O 1
ATOM 2758 N N . ALA B 1 140 ? 2.613 4.723 5.047 1 90.25 140 ALA B N 1
ATOM 2759 C CA . ALA B 1 140 ? 1.991 4.969 6.348 1 90.25 140 ALA B CA 1
ATOM 2760 C C . ALA B 1 140 ? 2.766 6.02 7.137 1 90.25 140 ALA B C 1
ATOM 2762 O O . ALA B 1 140 ? 2.18 6.973 7.652 1 90.25 140 ALA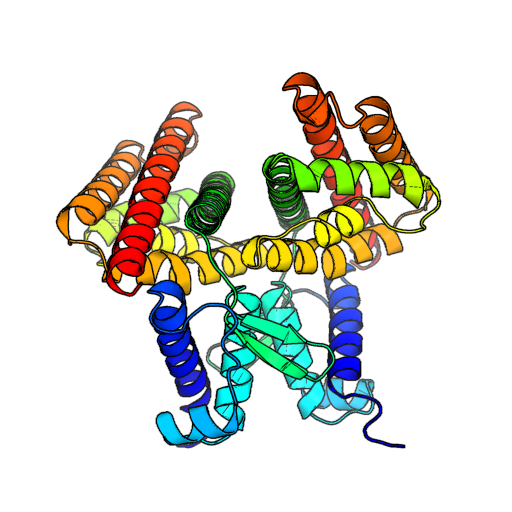 B O 1
ATOM 2763 N N . SER B 1 141 ? 4.074 5.898 7.203 1 89.94 141 SER B N 1
ATOM 2764 C CA . SER B 1 141 ? 4.926 6.723 8.047 1 89.94 141 SER B CA 1
ATOM 2765 C C . SER B 1 141 ? 5.125 8.109 7.449 1 89.94 141 SER B C 1
ATOM 2767 O O . SER B 1 141 ? 4.895 9.125 8.117 1 89.94 141 SER B O 1
ATOM 2769 N N . ASP B 1 142 ? 5.43 8.102 6.188 1 89.44 142 ASP B N 1
ATOM 2770 C CA . ASP B 1 142 ? 5.902 9.328 5.559 1 89.44 142 ASP B CA 1
ATOM 2771 C C . ASP B 1 142 ? 4.734 10.234 5.172 1 89.44 142 ASP B C 1
ATOM 2773 O O . ASP B 1 142 ? 4.918 11.43 4.926 1 89.44 142 ASP B O 1
ATOM 2777 N N . CYS B 1 143 ? 3.535 9.703 5.191 1 93.31 143 CYS B N 1
ATOM 2778 C CA . CYS B 1 143 ? 2.375 10.5 4.812 1 93.31 143 CYS B CA 1
ATOM 2779 C C . CYS B 1 143 ? 1.422 10.672 5.988 1 93.31 143 CYS B C 1
ATOM 2781 O O . CYS B 1 143 ? 1.346 11.75 6.578 1 93.31 143 CYS B O 1
ATOM 2783 N N . TYR B 1 144 ? 0.844 9.656 6.438 1 94.62 144 TYR B N 1
ATOM 2784 C CA . TYR B 1 144 ? -0.288 9.742 7.352 1 94.62 144 TYR B CA 1
ATOM 2785 C C . TYR B 1 144 ? 0.182 10 8.781 1 94.62 144 TYR B C 1
ATOM 2787 O O . TYR B 1 144 ? -0.31 10.914 9.445 1 94.62 144 TYR B O 1
ATOM 2795 N N . ILE B 1 145 ? 1.147 9.195 9.219 1 93.19 145 ILE B N 1
ATOM 2796 C CA . ILE B 1 145 ? 1.612 9.359 10.586 1 93.19 145 ILE B CA 1
ATOM 2797 C C . ILE B 1 145 ? 2.348 10.688 10.727 1 93.19 145 ILE B C 1
ATOM 2799 O O . ILE B 1 145 ? 2.102 11.445 11.672 1 93.19 145 ILE B O 1
ATOM 2803 N N . ARG B 1 146 ? 3.207 10.93 9.805 1 92.06 146 ARG B N 1
ATOM 2804 C CA . ARG B 1 146 ? 3.941 12.195 9.828 1 92.06 146 ARG B CA 1
ATOM 2805 C C . ARG B 1 146 ? 2.99 13.383 9.93 1 92.06 146 ARG B C 1
ATOM 2807 O O . ARG B 1 146 ? 3.205 14.289 10.734 1 92.06 146 ARG B O 1
ATOM 2814 N N . PHE B 1 147 ? 1.938 13.43 9.141 1 94.69 147 PHE B N 1
ATOM 2815 C CA . PHE B 1 147 ? 0.998 14.547 9.141 1 94.69 147 PHE B CA 1
ATOM 2816 C C . PHE B 1 147 ? 0.299 14.656 10.492 1 94.69 147 PHE B C 1
ATOM 2818 O O . PHE B 1 147 ? 0.232 15.742 11.07 1 94.69 147 PHE B O 1
ATOM 2825 N N . ALA B 1 148 ? -0.236 13.594 10.93 1 91.94 148 ALA B N 1
ATOM 2826 C CA . ALA B 1 148 ? -0.962 13.609 12.195 1 91.94 148 ALA B CA 1
ATOM 2827 C C . ALA B 1 148 ? -0.081 14.125 13.328 1 91.94 148 ALA B C 1
ATOM 2829 O O . ALA B 1 148 ? -0.531 14.922 14.164 1 91.94 148 ALA B O 1
ATOM 2830 N N . VAL B 1 149 ? 1.162 13.656 13.352 1 87.88 149 VAL B N 1
ATOM 2831 C CA . VAL B 1 149 ? 2.107 14.07 14.383 1 87.88 149 VAL B CA 1
ATOM 2832 C C . VAL B 1 149 ? 2.396 15.562 14.25 1 87.88 149 VAL B C 1
ATOM 2834 O O . VAL B 1 149 ? 2.543 16.266 15.25 1 87.88 149 VAL B O 1
ATOM 2837 N N . SER B 1 150 ? 2.4 16.047 13.055 1 88.25 150 SER B N 1
ATOM 2838 C CA . SER B 1 150 ? 2.689 17.469 12.82 1 88.25 150 SER B CA 1
ATOM 2839 C C . SER B 1 150 ? 1.537 18.344 13.281 1 88.25 150 SER B C 1
ATOM 2841 O O . SER B 1 150 ? 1.728 19.531 13.539 1 88.25 150 SER B O 1
ATOM 2843 N N . CYS B 1 151 ? 0.279 17.875 13.242 1 84.62 151 CYS B N 1
ATOM 2844 C CA . CYS B 1 151 ? -0.899 18.625 13.656 1 84.62 151 CYS B CA 1
ATOM 2845 C C . CYS B 1 151 ? -0.997 18.688 15.18 1 84.62 151 CYS B C 1
ATOM 2847 O O . CYS B 1 151 ? -1.662 19.562 15.727 1 84.62 151 CYS B O 1
ATOM 2849 N N . GLY B 1 152 ? -0.903 17.578 15.844 1 69.81 152 GLY B N 1
ATOM 2850 C CA . GLY B 1 152 ? -1.19 17.406 17.266 1 69.81 152 GLY B CA 1
ATOM 2851 C C . GLY B 1 152 ? -0.352 18.297 18.156 1 69.81 152 GLY B C 1
ATOM 2852 O O . GLY B 1 152 ? 0.715 18.766 17.75 1 69.81 152 GLY B O 1
ATOM 2853 N N . SER B 1 153 ? -1.269 18.891 19.062 1 62.94 153 SER B N 1
ATOM 2854 C CA . SER B 1 153 ? -0.516 19.375 20.203 1 62.94 153 SER B CA 1
ATOM 2855 C C . SER B 1 153 ? 0.337 18.281 20.828 1 62.94 153 SER B C 1
ATOM 2857 O O . SER B 1 153 ? -0.009 17.094 20.75 1 62.94 153 SER B O 1
ATOM 2859 N N . ASN B 1 154 ? 1.561 18.312 20.844 1 60.12 154 ASN B N 1
ATOM 2860 C CA . ASN B 1 154 ? 2.73 17.516 21.188 1 60.12 154 ASN B CA 1
ATOM 2861 C C . ASN B 1 154 ? 2.459 16.609 22.391 1 60.12 154 ASN B C 1
ATOM 2863 O O . ASN B 1 154 ? 3.008 15.508 22.469 1 60.12 154 ASN B O 1
ATOM 2867 N N . GLU B 1 155 ? 1.175 16.922 23.031 1 70.19 155 GLU B N 1
ATOM 2868 C CA . GLU B 1 155 ? 1.266 16.25 24.328 1 70.19 155 GLU B CA 1
ATOM 2869 C C . GLU B 1 155 ? 0.773 14.805 24.234 1 70.19 155 GLU B C 1
ATOM 2871 O O . GLU B 1 155 ? 1.426 13.891 24.734 1 70.19 155 GLU B O 1
ATOM 2876 N N . GLN B 1 156 ? -0.514 14.555 23.688 1 69.06 156 GLN B N 1
ATOM 2877 C CA . GLN B 1 156 ? -1.058 13.203 23.609 1 69.06 156 GLN B CA 1
ATOM 2878 C C . GLN B 1 156 ? -0.204 12.312 22.719 1 69.06 156 GLN B C 1
ATOM 2880 O O . GLN B 1 156 ? 0.056 11.156 23.047 1 69.06 156 GLN B O 1
ATOM 2885 N N . GLU B 1 157 ? 0.142 12.828 21.594 1 70.44 157 GLU B N 1
ATOM 2886 C CA . GLU B 1 157 ? 0.998 12.062 20.688 1 70.44 157 GLU B CA 1
ATOM 2887 C C . GLU B 1 157 ? 2.336 11.734 21.344 1 70.44 157 GLU B C 1
ATOM 2889 O O . GLU B 1 157 ? 2.84 10.617 21.219 1 70.44 157 GLU B O 1
ATOM 2894 N N . ASN B 1 158 ? 2.75 12.766 22.031 1 72.06 158 ASN B N 1
ATOM 2895 C CA . ASN B 1 158 ? 4.02 12.578 22.719 1 72.06 158 ASN B CA 1
ATOM 2896 C C . ASN B 1 158 ? 3.918 11.492 23.781 1 72.06 158 ASN B C 1
ATOM 2898 O O . ASN B 1 158 ? 4.84 10.688 23.953 1 72.06 158 ASN B O 1
ATOM 2902 N N . LYS B 1 159 ? 2.836 11.523 24.469 1 75.5 159 LYS B N 1
ATOM 2903 C CA . LYS B 1 159 ? 2.625 10.523 25.516 1 75.5 159 LYS B CA 1
ATOM 2904 C C . LYS B 1 159 ? 2.574 9.117 24.922 1 75.5 159 LYS B C 1
ATOM 2906 O O . LYS B 1 159 ? 3.172 8.188 25.453 1 75.5 159 LYS B O 1
ATOM 2911 N N . CYS B 1 160 ? 1.854 8.984 23.875 1 72.06 160 CYS B N 1
ATOM 2912 C CA . CYS B 1 160 ? 1.761 7.684 23.219 1 72.06 160 CYS B CA 1
ATOM 2913 C C . CYS B 1 160 ? 3.129 7.215 22.75 1 72.06 160 CYS B C 1
ATOM 2915 O O . CYS B 1 160 ? 3.486 6.047 22.922 1 72.06 160 CYS B O 1
ATOM 2917 N N . ARG B 1 161 ? 3.818 8.094 22.172 1 69.69 161 ARG B N 1
ATOM 2918 C CA . ARG B 1 161 ? 5.156 7.781 21.688 1 69.69 161 ARG B CA 1
ATOM 2919 C C . ARG B 1 161 ? 6.062 7.32 22.828 1 69.69 161 ARG B C 1
ATOM 2921 O O . ARG B 1 161 ? 6.816 6.359 22.672 1 69.69 161 ARG B O 1
ATOM 2928 N N . GLU B 1 162 ? 5.914 8.062 23.875 1 74.69 162 GLU B N 1
ATOM 2929 C CA . GLU B 1 162 ? 6.73 7.73 25.047 1 74.69 162 GLU B CA 1
ATOM 2930 C C . GLU B 1 162 ? 6.32 6.387 25.641 1 74.69 162 GLU B C 1
ATOM 2932 O O . GLU B 1 162 ? 7.176 5.613 26.078 1 74.69 162 GLU B O 1
ATOM 2937 N N . GLU B 1 163 ? 5.066 6.141 25.672 1 75.06 163 GLU B N 1
ATOM 2938 C CA . GLU B 1 163 ? 4.574 4.875 26.203 1 75.06 163 GLU B CA 1
ATOM 2939 C C . GLU B 1 163 ? 5.023 3.701 25.344 1 75.06 163 GLU B C 1
ATOM 2941 O O . GLU B 1 163 ? 5.402 2.648 25.859 1 75.06 163 GLU B O 1
ATOM 2946 N N . MET B 1 164 ? 4.957 3.916 24.094 1 72.94 164 MET B N 1
ATOM 2947 C CA . MET B 1 164 ? 5.41 2.865 23.188 1 72.94 164 MET B CA 1
ATOM 2948 C C . MET B 1 164 ? 6.902 2.592 23.375 1 72.94 164 MET B C 1
ATOM 2950 O O . MET B 1 164 ? 7.328 1.436 23.375 1 72.94 164 MET B O 1
ATOM 2954 N N . LYS B 1 165 ? 7.523 3.676 23.484 1 69.75 165 LYS B N 1
ATOM 2955 C CA . LYS B 1 165 ? 8.953 3.537 23.734 1 69.75 165 LYS B CA 1
ATOM 2956 C C . LYS B 1 165 ? 9.211 2.742 25.016 1 69.75 165 LYS B C 1
ATOM 2958 O O . LYS B 1 165 ? 10.07 1.865 25.047 1 69.75 165 LYS B O 1
ATOM 2963 N N . GLN B 1 166 ? 8.5 3.043 26.016 1 71.88 166 GLN B N 1
ATOM 2964 C CA . GLN B 1 166 ? 8.656 2.377 27.297 1 71.88 166 GLN B CA 1
ATOM 2965 C C . GLN B 1 166 ? 8.32 0.892 27.203 1 71.88 166 GLN B C 1
ATOM 2967 O O . GLN B 1 166 ? 9.008 0.054 27.797 1 71.88 166 GLN B O 1
ATOM 2972 N N . ILE B 1 167 ? 7.332 0.533 26.531 1 71.75 167 ILE B N 1
ATOM 2973 C CA . ILE B 1 167 ? 6.918 -0.856 26.359 1 71.75 167 ILE B CA 1
ATOM 2974 C C . ILE B 1 167 ? 8 -1.637 25.625 1 71.75 167 ILE B C 1
ATOM 2976 O O . ILE B 1 167 ? 8.32 -2.771 25.984 1 71.75 167 ILE B O 1
ATOM 2980 N N . ILE B 1 168 ? 8.477 -1.053 24.672 1 66 168 ILE B N 1
ATOM 2981 C CA . ILE B 1 168 ? 9.5 -1.718 23.875 1 66 168 ILE B CA 1
ATOM 2982 C C . ILE B 1 168 ? 10.758 -1.923 24.703 1 66 168 ILE B C 1
ATOM 2984 O O . ILE B 1 168 ? 11.398 -2.975 24.625 1 66 168 ILE B O 1
ATOM 2988 N N . LEU B 1 169 ? 11.078 -0.895 25.453 1 67.06 169 LEU B N 1
ATOM 2989 C CA . LEU B 1 169 ? 12.25 -0.966 26.328 1 67.06 169 LEU B CA 1
ATOM 2990 C C . LEU B 1 169 ? 12.07 -2.043 27.391 1 67.06 169 LEU B C 1
ATOM 2992 O O . LEU B 1 169 ? 13.023 -2.734 27.75 1 67.06 169 LEU B O 1
ATOM 2996 N N . GLU B 1 170 ? 10.922 -1.945 27.891 1 65.81 170 GLU B N 1
ATOM 2997 C CA . GLU B 1 170 ? 10.625 -2.922 28.938 1 65.81 170 GLU B CA 1
ATOM 2998 C C . GLU B 1 170 ? 10.648 -4.344 28.375 1 65.81 170 GLU B C 1
ATOM 3000 O O . GLU B 1 170 ? 11.039 -5.281 29.078 1 65.81 170 GLU B O 1
ATOM 3005 N N . GLU B 1 171 ? 9.961 -4.457 27.297 1 59.03 171 GLU B N 1
ATOM 3006 C CA . GLU B 1 171 ? 9.883 -5.805 26.734 1 59.03 171 GLU B CA 1
ATOM 3007 C C . GLU B 1 171 ? 11.219 -6.234 26.125 1 59.03 171 GLU B C 1
ATOM 3009 O O . GLU B 1 171 ? 11.414 -7.41 25.828 1 59.03 171 GLU B O 1
ATOM 3014 N N . ASN B 1 172 ? 12.242 -5.621 26.203 1 50.25 172 ASN B N 1
ATOM 3015 C CA . ASN B 1 172 ? 13.625 -5.988 25.922 1 50.25 172 ASN B CA 1
ATOM 3016 C C . ASN B 1 172 ? 13.711 -7.324 25.188 1 50.25 172 ASN B C 1
ATOM 3018 O O . ASN B 1 172 ? 12.844 -8.188 25.359 1 50.25 172 ASN B O 1
ATOM 3022 N N . GLY B 1 173 ? 14.461 -7.484 23.969 1 50.59 173 GLY B N 1
ATOM 3023 C CA . GLY B 1 173 ? 14.891 -8.609 23.156 1 50.59 173 GLY B CA 1
ATOM 3024 C C . GLY B 1 173 ? 14.18 -9.898 23.5 1 50.59 173 GLY B C 1
ATOM 3025 O O . GLY B 1 173 ? 13.859 -10.695 22.609 1 50.59 173 GLY B O 1
ATOM 3026 N N . VAL B 1 174 ? 14.234 -10.203 24.734 1 47.03 174 VAL B N 1
ATOM 3027 C CA . VAL B 1 174 ? 13.836 -11.547 25.141 1 47.03 174 VAL B CA 1
ATOM 3028 C C . VAL B 1 174 ? 12.336 -11.734 24.891 1 47.03 174 VAL B C 1
ATOM 3030 O O . VAL B 1 174 ? 11.914 -12.781 24.391 1 47.03 174 VAL B O 1
ATOM 3033 N N . ASN B 1 175 ? 11.5 -10.641 25.109 1 50.81 175 ASN B N 1
ATOM 3034 C CA . ASN B 1 175 ? 10.07 -10.891 25.281 1 50.81 175 ASN B CA 1
ATOM 3035 C C . ASN B 1 175 ? 9.289 -10.531 24.016 1 50.81 175 ASN B C 1
ATOM 3037 O O . ASN B 1 175 ? 8.078 -10.742 23.953 1 50.81 175 ASN B O 1
ATOM 3041 N N . LEU B 1 176 ? 9.828 -9.68 23.109 1 55.75 176 LEU B N 1
ATOM 3042 C CA . LEU B 1 176 ? 9.047 -9.555 21.875 1 55.75 176 LEU B CA 1
ATOM 3043 C C . LEU B 1 176 ? 8.695 -10.93 21.312 1 55.75 176 LEU B C 1
ATOM 3045 O O . LEU B 1 176 ? 7.773 -11.055 20.516 1 55.75 176 LEU B O 1
ATOM 3049 N N . ASP B 1 177 ? 9.562 -11.773 21.781 1 56.94 177 ASP B N 1
ATOM 3050 C CA . ASP B 1 177 ? 9.281 -13.156 21.406 1 56.94 177 ASP B CA 1
ATOM 3051 C C . ASP B 1 177 ? 8.078 -13.703 22.172 1 56.94 177 ASP B C 1
ATOM 3053 O O . ASP B 1 177 ? 7.457 -14.672 21.734 1 56.94 177 ASP B O 1
ATOM 3057 N N . SER B 1 178 ? 7.938 -12.945 23.281 1 62.44 178 SER B N 1
ATOM 3058 C CA . SER B 1 178 ? 6.848 -13.516 24.062 1 62.44 178 SER B CA 1
ATOM 3059 C C . SER B 1 178 ? 5.492 -13.023 23.578 1 62.44 178 SER B C 1
ATOM 3061 O O . SER B 1 178 ? 5.379 -11.891 23.094 1 62.44 178 SER B O 1
ATOM 3063 N N . ILE B 1 179 ? 4.617 -13.906 23.594 1 64.56 179 ILE B N 1
ATOM 3064 C CA . ILE B 1 179 ? 3.232 -13.641 23.219 1 64.56 179 ILE B CA 1
ATOM 3065 C C . ILE B 1 179 ? 2.713 -12.422 23.984 1 64.56 179 ILE B C 1
ATOM 3067 O O . ILE B 1 179 ? 2.041 -11.562 23.406 1 64.56 179 ILE B O 1
ATOM 3071 N N . SER B 1 180 ? 3.1 -12.32 25.234 1 65.62 180 SER B N 1
ATOM 3072 C CA . SER B 1 180 ? 2.615 -11.219 26.062 1 65.62 180 SER B CA 1
ATOM 3073 C C . SER B 1 180 ? 3.174 -9.883 25.594 1 65.62 180 SER B C 1
ATOM 3075 O O . SER B 1 180 ? 2.455 -8.883 25.562 1 65.62 180 SER B O 1
ATOM 3077 N N . GLY B 1 181 ? 4.379 -9.844 25.25 1 70.94 181 GLY B N 1
ATOM 3078 C CA . GLY B 1 181 ? 5.012 -8.633 24.75 1 70.94 181 GLY B CA 1
ATOM 3079 C C . GLY B 1 181 ? 4.402 -8.133 23.453 1 70.94 181 GLY B C 1
ATOM 3080 O O . GLY B 1 181 ? 4.168 -6.934 23.297 1 70.94 181 GLY B O 1
ATOM 3081 N N . ARG B 1 182 ? 4.039 -9.047 22.719 1 77.19 182 ARG B N 1
ATOM 3082 C CA . ARG B 1 182 ? 3.447 -8.68 21.438 1 77.19 182 ARG B CA 1
ATOM 3083 C C . ARG B 1 182 ? 2.045 -8.109 21.625 1 77.19 182 ARG B C 1
ATOM 3085 O O . ARG B 1 182 ? 1.683 -7.117 20.984 1 77.19 182 ARG B O 1
ATOM 3092 N N . LYS B 1 183 ? 1.362 -8.719 22.484 1 83.19 183 LYS B N 1
ATOM 3093 C CA . LYS B 1 183 ? -0.005 -8.266 22.734 1 83.19 183 LYS B CA 1
ATOM 3094 C C . LYS B 1 183 ? -0.025 -6.84 23.266 1 83.19 183 LYS B C 1
ATOM 3096 O O . LYS B 1 183 ? -0.889 -6.043 22.891 1 83.19 183 LYS B O 1
ATOM 3101 N N . LYS B 1 184 ? 0.862 -6.52 24.172 1 83.06 184 LYS B N 1
ATOM 3102 C CA . LYS B 1 184 ? 0.943 -5.176 24.75 1 83.06 184 LYS B CA 1
ATOM 3103 C C . LYS B 1 184 ? 1.29 -4.148 23.672 1 83.06 184 LYS B C 1
ATOM 3105 O O . LYS B 1 184 ? 0.692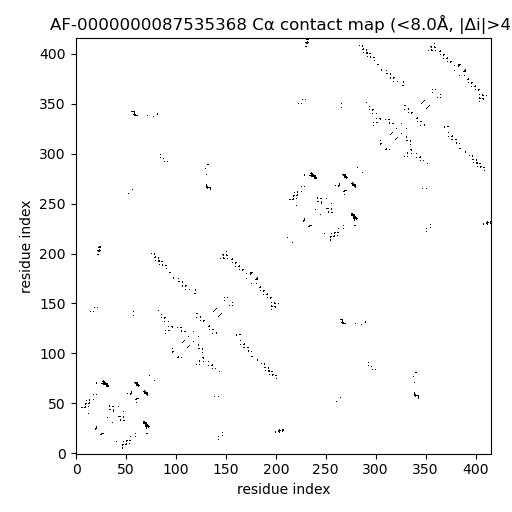 -3.07 23.625 1 83.06 184 LYS B O 1
ATOM 3110 N N . ILE B 1 185 ? 2.201 -4.527 22.828 1 82.69 185 ILE B N 1
ATOM 3111 C CA . ILE B 1 185 ? 2.621 -3.629 21.766 1 82.69 185 ILE B CA 1
ATOM 3112 C C . ILE B 1 185 ? 1.463 -3.404 20.797 1 82.69 185 ILE B C 1
ATOM 3114 O O . ILE B 1 185 ? 1.228 -2.277 20.344 1 82.69 185 ILE B O 1
ATOM 3118 N N . PHE B 1 186 ? 0.771 -4.461 20.516 1 89.5 186 PHE B N 1
ATOM 3119 C CA . PHE B 1 186 ? -0.36 -4.375 19.609 1 89.5 186 PHE B CA 1
ATOM 3120 C C . PHE B 1 186 ? -1.435 -3.447 20.156 1 89.5 186 PHE B C 1
ATOM 3122 O O . PHE B 1 186 ? -1.972 -2.611 19.422 1 89.5 186 PHE B O 1
ATOM 3129 N N . LYS B 1 187 ? -1.704 -3.561 21.391 1 89.38 187 LYS B N 1
ATOM 3130 C CA . LYS B 1 187 ? -2.699 -2.695 22.016 1 89.38 187 LYS B CA 1
ATOM 3131 C C . LYS B 1 187 ? -2.27 -1.231 21.953 1 89.38 187 LYS B C 1
ATOM 3133 O O . LYS B 1 187 ? -3.094 -0.346 21.719 1 89.38 187 LYS B O 1
ATOM 3138 N N . LYS B 1 188 ? -1.026 -0.995 22.219 1 86.25 188 LYS B N 1
ATOM 3139 C CA . LYS B 1 188 ? -0.515 0.372 22.188 1 86.25 188 LYS B CA 1
ATOM 3140 C C . LYS B 1 188 ? -0.58 0.948 20.766 1 86.25 188 LYS B C 1
ATOM 3142 O O . LYS B 1 188 ? -0.849 2.137 20.594 1 86.25 188 LYS B O 1
ATOM 3147 N N . ILE B 1 189 ? -0.302 0.096 19.812 1 90.44 189 ILE B N 1
ATOM 3148 C CA . ILE B 1 189 ? -0.413 0.521 18.422 1 90.44 189 ILE B CA 1
ATOM 3149 C C . ILE B 1 189 ? -1.851 0.944 18.125 1 90.44 189 ILE B C 1
ATOM 3151 O O . ILE B 1 189 ? -2.082 1.988 17.5 1 90.44 189 ILE B O 1
ATOM 3155 N N . ASP B 1 190 ? -2.76 0.163 18.594 1 92.81 190 ASP B N 1
ATOM 3156 C CA . ASP B 1 190 ? -4.168 0.48 18.375 1 92.81 190 ASP B CA 1
ATOM 3157 C C . ASP B 1 190 ? -4.531 1.828 19 1 92.81 190 ASP B C 1
ATOM 3159 O O . ASP B 1 190 ? -5.211 2.643 18.359 1 92.81 190 ASP B O 1
ATOM 3163 N N . VAL B 1 191 ? -4.074 2.041 20.219 1 90 191 VAL B N 1
ATOM 3164 C CA . VAL B 1 191 ? -4.359 3.289 20.906 1 90 191 VAL B CA 1
ATOM 3165 C C . VAL B 1 191 ? -3.719 4.457 20.172 1 90 191 VAL B C 1
ATOM 3167 O O . VAL B 1 191 ? -4.344 5.504 19.984 1 90 191 VAL B O 1
ATOM 3170 N N . TRP B 1 192 ? -2.473 4.297 19.781 1 88.94 192 TRP B N 1
ATOM 3171 C CA . TRP B 1 192 ? -1.76 5.344 19.062 1 88.94 192 TRP B CA 1
ATOM 3172 C C . TRP B 1 192 ? -2.49 5.707 17.766 1 88.94 192 TRP B C 1
ATOM 3174 O O . TRP B 1 192 ? -2.672 6.887 17.469 1 88.94 192 TRP B O 1
ATOM 3184 N N . MET B 1 193 ? -2.947 4.691 17.031 1 93.12 193 MET B N 1
ATOM 3185 C CA . MET B 1 193 ? -3.652 4.926 15.773 1 93.12 193 MET B CA 1
ATOM 3186 C C . MET B 1 193 ? -4.953 5.684 16.016 1 93.12 193 MET B C 1
ATOM 3188 O O . MET B 1 193 ? -5.324 6.555 15.227 1 93.12 193 MET B O 1
ATOM 3192 N N . LYS B 1 194 ? -5.598 5.34 17.016 1 93.06 194 LYS B N 1
ATOM 3193 C CA . LYS B 1 194 ? -6.832 6.039 17.359 1 93.06 194 LYS B CA 1
ATOM 3194 C C . LYS B 1 194 ? -6.562 7.512 17.656 1 93.06 194 LYS B C 1
ATOM 3196 O O . LYS B 1 194 ? -7.285 8.391 17.172 1 93.06 194 LYS B O 1
ATOM 3201 N N . VAL B 1 195 ? -5.543 7.789 18.484 1 90.88 195 VAL B N 1
ATOM 3202 C CA . VAL B 1 195 ? -5.18 9.164 18.828 1 90.88 195 VAL B CA 1
ATOM 3203 C C . VAL B 1 195 ? -4.848 9.938 17.547 1 90.88 195 VAL B C 1
ATOM 3205 O O . VAL B 1 195 ? -5.32 11.062 17.359 1 90.88 195 VAL B O 1
ATOM 3208 N N . LEU B 1 196 ? -4.078 9.336 16.688 1 92.75 196 LEU B N 1
ATOM 3209 C CA . LEU B 1 196 ? -3.666 10.016 15.469 1 92.75 196 LEU B CA 1
ATOM 3210 C C . LEU B 1 196 ? -4.867 10.289 14.57 1 92.75 196 LEU B C 1
ATOM 3212 O O . LEU B 1 196 ? -4.977 11.375 13.992 1 92.75 196 LEU B O 1
ATOM 3216 N N . SER B 1 197 ? -5.75 9.305 14.406 1 94.75 197 SER B N 1
ATOM 3217 C CA . SER B 1 197 ? -6.949 9.523 13.602 1 94.75 197 SER B CA 1
ATOM 3218 C C . SER B 1 197 ? -7.793 10.664 14.164 1 94.75 197 SER B C 1
ATOM 3220 O O . SER B 1 197 ? -8.336 11.469 13.406 1 94.75 197 SER B O 1
ATOM 3222 N N . ASP B 1 198 ? -7.887 10.711 15.484 1 93.25 198 ASP B N 1
ATOM 3223 C CA . ASP B 1 198 ? -8.633 11.781 16.125 1 93.25 198 ASP B CA 1
ATOM 3224 C C . ASP B 1 198 ? -8 13.141 15.844 1 93.25 198 ASP B C 1
ATOM 3226 O O . ASP B 1 198 ? -8.711 14.117 15.594 1 93.25 198 ASP B O 1
ATOM 3230 N N . ILE B 1 199 ? -6.727 13.242 15.945 1 91.94 199 ILE B N 1
ATOM 3231 C CA . ILE B 1 199 ? -6 14.484 15.695 1 91.94 199 ILE B CA 1
ATOM 3232 C C . ILE B 1 199 ? -6.285 14.969 14.273 1 91.94 199 ILE B C 1
ATOM 3234 O O . ILE B 1 199 ? -6.566 16.156 14.062 1 91.94 199 ILE B O 1
ATOM 3238 N N . VAL B 1 200 ? -6.223 14.086 13.32 1 94.44 200 VAL B N 1
ATOM 3239 C CA . VAL B 1 200 ? -6.457 14.445 11.922 1 94.44 200 VAL B CA 1
ATOM 3240 C C . VAL B 1 200 ? -7.898 14.922 11.75 1 94.44 200 VAL B C 1
ATOM 3242 O O . VAL B 1 200 ? -8.148 15.922 11.078 1 94.44 200 VAL B O 1
ATOM 3245 N N . ASN B 1 201 ? -8.828 14.211 12.375 1 94.56 201 ASN B N 1
ATOM 3246 C CA . ASN B 1 201 ? -10.227 14.602 12.273 1 94.56 201 ASN B CA 1
ATOM 3247 C C . ASN B 1 201 ? -10.484 15.961 12.906 1 94.56 201 ASN B C 1
ATOM 3249 O O . ASN B 1 201 ? -11.281 16.75 12.398 1 94.56 201 ASN B O 1
ATOM 3253 N N . ILE B 1 202 ? -9.82 16.203 14.031 1 92.81 202 ILE B N 1
ATOM 3254 C CA . ILE B 1 202 ? -9.938 17.516 14.68 1 92.81 202 ILE B CA 1
ATOM 3255 C C . ILE B 1 202 ? -9.383 18.594 13.766 1 92.81 202 ILE B C 1
ATOM 3257 O O . ILE B 1 202 ? -10 19.641 13.586 1 92.81 202 ILE B O 1
ATOM 3261 N N . GLU B 1 203 ? -8.18 18.312 13.219 1 92.5 203 GLU B N 1
ATOM 3262 C CA . GLU B 1 203 ? -7.562 19.266 12.297 1 92.5 203 GLU B CA 1
ATOM 3263 C C . GLU B 1 203 ? -8.484 19.562 11.117 1 92.5 203 GLU B C 1
ATOM 3265 O O . GLU B 1 203 ? -8.641 20.734 10.727 1 92.5 203 GLU B O 1
ATOM 3270 N N . ARG B 1 204 ? -9.086 18.562 10.562 1 93.56 204 ARG B N 1
ATOM 3271 C CA . ARG B 1 204 ? -9.992 18.719 9.43 1 93.56 204 ARG B CA 1
ATOM 3272 C C . ARG B 1 204 ? -11.227 19.531 9.82 1 93.56 204 ARG B C 1
ATOM 3274 O O . ARG B 1 204 ? -11.781 20.266 9 1 93.56 204 ARG B O 1
ATOM 3281 N N . GLY B 1 205 ? -11.688 19.266 10.984 1 91.25 205 GLY B N 1
ATOM 3282 C CA . GLY B 1 205 ? -12.836 20.016 11.492 1 91.25 205 GLY B CA 1
ATOM 3283 C C . GLY B 1 205 ? -12.594 21.5 11.562 1 91.25 205 GLY B C 1
ATOM 3284 O O . GLY B 1 205 ? -13.531 22.297 11.438 1 91.25 205 GLY B O 1
ATOM 3285 N N . LYS B 1 206 ? -11.336 21.906 11.734 1 88.44 206 LYS B N 1
ATOM 3286 C CA . LYS B 1 206 ? -10.969 23.328 11.789 1 88.44 206 LYS B CA 1
ATOM 3287 C C . LYS B 1 206 ? -11.039 23.953 10.406 1 88.44 206 LYS B C 1
ATOM 3289 O O . LYS B 1 206 ? -11.094 25.188 10.281 1 88.44 206 LYS B O 1
ATOM 3294 N N . ASN B 1 207 ? -10.922 23.141 9.375 1 84.81 207 ASN B N 1
ATOM 3295 C CA . ASN B 1 207 ? -10.82 23.656 8.016 1 84.81 207 ASN B CA 1
ATOM 3296 C C . ASN B 1 207 ? -12.133 23.484 7.25 1 84.81 207 ASN B C 1
ATOM 3298 O O . ASN B 1 207 ? -12.18 23.703 6.039 1 84.81 207 ASN B O 1
ATOM 3302 N N . LYS B 1 208 ? -13.141 22.859 7.902 1 75.25 208 LYS B N 1
ATOM 3303 C CA . LYS B 1 208 ? -14.477 22.797 7.32 1 75.25 208 LYS B CA 1
ATOM 3304 C C . LYS B 1 208 ? -15.219 24.125 7.504 1 75.25 208 LYS B C 1
ATOM 3306 O O . LYS B 1 208 ? -14.969 24.844 8.469 1 75.25 208 LYS B O 1
#

Foldseek 3Di:
DPVVCLVVVLLVLLQVVLLCQLLCVQPFFDWDDLVVSCVVSVHDSVSVVVSLVLCVVLVQWDQDPVRIITGHHADLVNLLVVLVVLLVLLLVLLVVCPPQPLLLVLLCCLVVCVVPPDFPLRSSLVSGPDPVSNVSSCSCVVRQVVSLCVQDDCPVLVVLRVVLSVLSNVCHSVPSPPPVSSVVNSVSSSVNSNSSSVSSNVSNVVND/DPPPPLVVLLLVLLQVVLLCQLLCVQPFFDWDDLVVSCVVSVHDSVSVVVSLVLCVVLVQWDQDPVRIITGHHADLVNLLVVLVVLLVLLLVLLVVCPPQPLVLVLLCCLVVCVVPPDFPLRSSLVSRPDPVSNVSSCSCVVRQVVSLCVQDPCPVLVVLRVVLSVLSNVCHSVPSPPPVSSVVNSVSSSVNSNSSSVSSNVSNVVSD

Radius of gyration: 21.49 Å; Cα contacts (8 Å, |Δi|>4): 497; chains: 2; bounding box: 51×54×60 Å

Nearest PDB structures (foldseek):
  3sxy-assembly1_B  TM=6.230E-01  e=1.372E-06  Thermotoga maritima
  7xp1-assembly1_A-2  TM=5.702E-01  e=4.722E-07  Pseudomonas aeruginosa PAO1
  3fms-assembly1_A-2  TM=6.318E-01  e=2.841E-06  Thermotoga maritima MSB8
  6za7-assembly1_A  TM=5.790E-01  e=1.551E-05  Agrobacterium fabrum str. C58
  3ihu-assembly2_B  TM=4.865E-01  e=2.776E-05  Cupriavidus pinatubonensis JMP134